Protein AF-A0A8S9YWF5-F1 (afdb_monomer_lite)

Structure (mmCIF, N/CA/C/O backbone):
data_AF-A0A8S9YWF5-F1
#
_entry.id   AF-A0A8S9YWF5-F1
#
loop_
_atom_site.group_PDB
_atom_site.id
_atom_site.type_symbol
_atom_site.label_atom_id
_atom_site.label_alt_id
_atom_site.label_comp_id
_atom_site.label_asym_id
_atom_site.label_entity_id
_atom_site.label_seq_id
_atom_site.pdbx_PDB_ins_code
_atom_site.Cartn_x
_atom_site.Cartn_y
_atom_site.Cartn_z
_atom_site.occupancy
_atom_site.B_iso_or_equiv
_atom_site.auth_seq_id
_atom_site.auth_comp_id
_atom_site.auth_asym_id
_atom_site.auth_atom_id
_atom_site.pdbx_PDB_model_num
ATOM 1 N N . MET A 1 1 ? -39.096 4.937 -9.355 1.00 30.91 1 MET A N 1
ATOM 2 C CA . MET A 1 1 ? -39.481 6.105 -8.533 1.00 30.91 1 MET A CA 1
ATOM 3 C C . MET A 1 1 ? -38.213 6.727 -7.975 1.00 30.91 1 MET A C 1
ATOM 5 O O . MET A 1 1 ? -37.670 6.252 -6.991 1.00 30.91 1 MET A O 1
ATOM 9 N N . SER A 1 2 ? -37.679 7.717 -8.682 1.00 36.94 2 SER A N 1
ATOM 10 C CA . SER A 1 2 ? -36.397 8.363 -8.396 1.00 36.94 2 SER A CA 1
ATOM 11 C C . SER A 1 2 ? -36.567 9.864 -8.590 1.00 36.94 2 SER A C 1
ATOM 13 O O . SER A 1 2 ? -36.922 10.274 -9.696 1.00 36.94 2 SER A O 1
ATOM 15 N N . LYS A 1 3 ? -36.333 10.632 -7.520 1.00 33.28 3 LYS A N 1
ATOM 16 C CA . LYS A 1 3 ? -35.984 12.069 -7.433 1.00 33.28 3 LYS A CA 1
ATOM 17 C C . LYS A 1 3 ? -36.526 12.586 -6.096 1.00 33.28 3 LYS A C 1
ATOM 19 O O . LYS A 1 3 ? -37.720 12.824 -5.981 1.00 33.28 3 LYS A O 1
ATOM 24 N N . GLY A 1 4 ? -35.669 12.735 -5.080 1.00 28.97 4 GLY A N 1
ATOM 25 C CA . GLY A 1 4 ? -36.139 13.308 -3.811 1.00 28.97 4 GLY A CA 1
ATOM 26 C C . GLY A 1 4 ? -35.171 13.474 -2.637 1.00 28.97 4 GLY A C 1
ATOM 27 O O . GLY A 1 4 ? -35.611 14.001 -1.625 1.00 28.97 4 GLY A O 1
ATOM 28 N N . LEU A 1 5 ? -33.892 13.073 -2.702 1.00 33.31 5 LEU A N 1
ATOM 29 C CA . LEU A 1 5 ? -33.058 13.030 -1.479 1.00 33.31 5 LEU A CA 1
ATOM 30 C C . LEU A 1 5 ? -31.766 13.863 -1.476 1.00 33.31 5 LEU A C 1
ATOM 32 O O . LEU A 1 5 ? -31.089 13.915 -0.454 1.00 33.31 5 LEU A O 1
ATOM 36 N N . THR A 1 6 ? -31.436 14.600 -2.538 1.00 36.69 6 THR A N 1
ATOM 37 C CA . THR A 1 6 ? -30.186 15.388 -2.571 1.00 36.69 6 THR A CA 1
ATOM 38 C C . THR A 1 6 ? -30.326 16.827 -2.055 1.00 36.69 6 THR A C 1
ATOM 40 O O . THR A 1 6 ? -29.340 17.409 -1.610 1.00 36.69 6 THR A O 1
ATOM 43 N N . PHE A 1 7 ? -31.536 17.402 -2.013 1.00 32.56 7 PHE A N 1
ATOM 44 C CA . PHE A 1 7 ? -31.734 18.797 -1.573 1.00 32.56 7 PHE A CA 1
ATOM 45 C C . PHE A 1 7 ? -31.911 18.953 -0.045 1.00 32.56 7 PHE A C 1
ATOM 47 O O . PHE A 1 7 ? -31.599 20.000 0.518 1.00 32.56 7 PHE A O 1
ATOM 54 N N . SER A 1 8 ? -32.341 17.895 0.655 1.00 38.94 8 SER A N 1
ATOM 55 C CA . SER A 1 8 ? -32.606 17.910 2.107 1.00 38.94 8 SER A CA 1
ATOM 56 C C . SER A 1 8 ? -31.327 18.009 2.965 1.00 38.94 8 SER A C 1
ATOM 58 O O . SER A 1 8 ? -31.323 18.701 3.984 1.00 38.94 8 SER A O 1
ATOM 60 N N . ARG A 1 9 ? -30.202 17.422 2.525 1.00 39.25 9 ARG A N 1
ATOM 61 C CA . ARG A 1 9 ? -28.934 17.420 3.288 1.00 39.25 9 ARG A CA 1
ATOM 62 C C . ARG A 1 9 ? -28.191 18.765 3.293 1.00 39.25 9 ARG A C 1
ATOM 64 O O . ARG A 1 9 ? -27.505 19.063 4.265 1.00 39.25 9 ARG A O 1
ATOM 71 N N . ARG A 1 10 ? -28.344 19.610 2.261 1.00 41.56 10 ARG A N 1
ATOM 72 C CA . ARG A 1 10 ? -27.710 20.950 2.222 1.00 41.56 10 ARG A CA 1
ATOM 73 C C . ARG A 1 10 ? -28.415 21.973 3.114 1.00 41.56 10 ARG A C 1
ATOM 75 O O . ARG A 1 10 ? -27.740 22.823 3.687 1.00 41.56 10 ARG A O 1
ATOM 82 N N . LYS A 1 11 ? -29.740 21.868 3.268 1.00 35.22 11 LYS A N 1
ATOM 83 C CA . LYS A 1 11 ? -30.524 22.768 4.128 1.00 35.22 11 LYS A CA 1
ATOM 84 C C . LYS A 1 11 ? -30.192 22.552 5.614 1.00 35.22 11 LYS A C 1
ATOM 86 O O . LYS A 1 11 ? -29.888 23.506 6.311 1.00 35.22 11 LYS A O 1
ATOM 91 N N . SER A 1 12 ? -30.055 21.290 6.035 1.00 46.41 12 SER A N 1
ATOM 92 C CA . SER A 1 12 ? -29.670 20.910 7.406 1.00 46.41 12 SER A CA 1
ATOM 93 C C . SER A 1 12 ? -28.300 21.448 7.853 1.00 46.41 12 SER A C 1
ATOM 95 O O . SER A 1 12 ? -28.148 21.826 9.013 1.00 46.41 12 SER A O 1
ATOM 97 N N . LEU A 1 13 ? -27.306 21.514 6.958 1.00 37.94 13 LEU A N 1
ATOM 98 C CA . LEU A 1 13 ? -25.965 21.986 7.317 1.00 37.94 13 LEU A CA 1
ATOM 99 C C . LEU A 1 13 ? -25.892 23.520 7.406 1.00 37.94 13 LEU A C 1
ATOM 101 O O . LEU A 1 13 ? -25.211 24.050 8.280 1.00 37.94 13 LEU A O 1
ATOM 105 N N . LEU A 1 14 ? -26.599 24.233 6.520 1.00 39.59 14 LEU A N 1
ATOM 106 C CA . LEU A 1 14 ? -26.671 25.697 6.560 1.00 39.59 14 LEU A CA 1
ATOM 107 C C . LEU A 1 14 ? -27.502 26.182 7.753 1.00 39.59 14 LEU A C 1
ATOM 109 O O . LEU A 1 14 ? -27.103 27.141 8.407 1.00 39.59 14 LEU A O 1
ATOM 113 N N . ASP A 1 15 ? -28.598 25.487 8.070 1.00 40.38 15 ASP A N 1
ATOM 114 C CA . ASP A 1 15 ? -29.420 25.766 9.250 1.00 40.38 15 ASP A CA 1
ATOM 115 C C . ASP A 1 15 ? -28.605 25.544 10.534 1.00 40.38 15 ASP A C 1
ATOM 117 O O . ASP A 1 15 ? -28.582 26.420 11.392 1.00 40.38 15 ASP A O 1
ATOM 121 N N . TYR A 1 16 ? -27.803 24.473 10.611 1.00 40.12 16 TYR A N 1
ATOM 122 C CA . TYR A 1 16 ? -26.879 24.228 11.729 1.00 40.12 16 TYR A CA 1
ATOM 123 C C . TYR A 1 16 ? -25.770 25.293 11.850 1.00 40.12 16 TYR A C 1
ATOM 125 O O . TYR A 1 16 ? -25.410 25.705 12.952 1.00 40.12 16 TYR A O 1
ATOM 133 N N . ILE A 1 17 ? -25.223 25.778 10.729 1.00 47.28 17 ILE A N 1
ATOM 134 C CA . ILE A 1 17 ? -24.195 26.837 10.721 1.00 47.28 17 ILE A CA 1
ATOM 135 C C . ILE A 1 17 ? -24.794 28.198 11.116 1.00 47.28 17 ILE A C 1
ATOM 137 O O . ILE A 1 17 ? -24.154 28.959 11.846 1.00 47.28 17 ILE A O 1
ATOM 141 N N . ASN A 1 18 ? -26.018 28.498 10.679 1.00 41.34 18 ASN A N 1
ATOM 142 C CA . ASN A 1 18 ? -26.730 29.728 11.026 1.00 41.34 18 ASN A CA 1
ATOM 143 C C . ASN A 1 18 ? -27.198 29.719 12.489 1.00 41.34 18 ASN A C 1
ATOM 145 O O . ASN A 1 18 ? -27.054 30.725 13.181 1.00 41.34 18 ASN A O 1
ATOM 149 N N . GLU A 1 19 ? -27.656 28.572 12.991 1.00 40.94 19 GLU A N 1
ATOM 150 C CA . GLU A 1 19 ? -28.009 28.366 14.397 1.00 40.94 19 GLU A CA 1
ATOM 151 C C . GLU A 1 19 ? -26.775 28.478 15.308 1.00 40.94 19 GLU A C 1
ATOM 153 O O . GLU A 1 19 ? -26.836 29.075 16.383 1.00 40.94 19 GLU A O 1
ATOM 158 N N . LYS A 1 20 ? -25.612 27.996 14.848 1.00 44.91 20 LYS A N 1
ATOM 159 C CA . LYS A 1 20 ? -24.331 28.160 15.547 1.00 44.91 20 LYS A CA 1
ATOM 160 C C . LYS A 1 20 ? -23.848 29.618 15.559 1.00 44.91 20 LYS A C 1
ATOM 162 O O . LYS A 1 20 ? -23.424 30.093 16.608 1.00 44.91 20 LYS A O 1
ATOM 167 N N . ARG A 1 21 ? -23.985 30.358 14.448 1.00 42.31 21 ARG A N 1
ATOM 168 C CA . ARG A 1 21 ? -23.680 31.806 14.396 1.00 42.31 21 ARG A CA 1
ATOM 169 C C . ARG A 1 21 ? -24.604 32.640 15.284 1.00 42.31 21 ARG A C 1
ATOM 171 O O . ARG A 1 21 ? -24.141 33.602 15.888 1.00 42.31 21 ARG A O 1
ATOM 178 N N . ALA A 1 22 ? -25.878 32.264 15.403 1.00 41.91 22 ALA A N 1
ATOM 179 C CA . ALA A 1 22 ? -26.830 32.937 16.287 1.00 41.91 22 ALA A CA 1
ATOM 180 C C . ALA A 1 22 ? -26.485 32.750 17.779 1.00 41.91 22 ALA A C 1
ATOM 182 O O . ALA A 1 22 ? -26.665 33.675 18.566 1.00 41.91 22 ALA A O 1
ATOM 183 N N . ARG A 1 23 ? -25.924 31.592 18.165 1.00 49.81 23 ARG A N 1
ATOM 184 C CA . ARG A 1 23 ? -25.454 31.318 19.540 1.00 49.81 23 ARG A CA 1
ATOM 185 C C . ARG A 1 23 ? -24.125 32.001 19.884 1.00 49.81 23 ARG A C 1
ATOM 187 O O . ARG A 1 23 ? -23.843 32.218 21.057 1.00 49.81 23 ARG A O 1
ATOM 194 N N . GLU A 1 24 ? -23.308 32.343 18.888 1.00 46.12 24 GLU A N 1
ATOM 195 C CA . GLU A 1 24 ? -21.994 32.977 19.085 1.00 46.12 24 GLU A CA 1
ATOM 196 C C . GLU A 1 24 ? -22.066 34.513 19.232 1.00 46.12 24 GLU A C 1
ATOM 198 O O . GLU A 1 24 ? -21.100 35.122 19.691 1.00 46.12 24 GLU A O 1
ATOM 203 N N . LEU A 1 25 ? -23.205 35.142 18.908 1.00 40.41 25 LEU A N 1
ATOM 204 C CA . LEU A 1 25 ? -23.384 36.605 18.911 1.00 40.41 25 LEU A CA 1
ATOM 205 C C . LEU A 1 25 ? -24.148 37.177 20.123 1.00 40.41 25 LEU A C 1
ATOM 207 O O . LEU A 1 25 ? -24.414 38.377 20.156 1.00 40.41 25 LEU A O 1
ATOM 211 N N . GLY A 1 26 ? -24.465 36.375 21.144 1.00 41.03 26 GLY A N 1
ATOM 212 C CA . GLY A 1 26 ? -25.221 36.837 22.313 1.00 41.03 26 GLY A CA 1
ATOM 213 C C . GLY A 1 26 ? -24.674 36.343 23.652 1.00 41.03 26 GLY A C 1
ATOM 214 O O . GLY A 1 26 ? -24.718 35.153 23.932 1.00 41.03 26 GLY A O 1
ATOM 215 N N . ALA A 1 27 ? -24.279 37.307 24.491 1.00 37.09 27 ALA A N 1
ATOM 216 C CA . ALA A 1 27 ? -24.043 37.248 25.941 1.00 37.09 27 ALA A CA 1
ATOM 217 C C . ALA A 1 27 ? -22.633 36.844 26.457 1.00 37.09 27 ALA A C 1
ATOM 219 O O . ALA A 1 27 ? -22.189 35.702 26.300 1.00 37.09 27 ALA A O 1
ATOM 220 N N . PRO A 1 28 ? -21.937 37.757 27.170 1.00 44.28 28 PRO A N 1
ATOM 221 C CA . PRO A 1 28 ? -20.871 37.402 28.100 1.00 44.28 28 PRO A CA 1
ATOM 222 C C . PRO A 1 28 ? -21.456 36.884 29.438 1.00 44.28 28 PRO A C 1
ATOM 224 O O . PRO A 1 28 ? -22.612 37.136 29.754 1.00 44.28 28 PRO A O 1
ATOM 227 N N . ASP A 1 29 ? -20.641 36.135 30.194 1.00 39.88 29 ASP A N 1
ATOM 228 C CA . ASP A 1 29 ? -20.883 35.536 31.532 1.00 39.88 29 ASP A CA 1
ATOM 229 C C . ASP A 1 29 ? -21.620 34.182 31.698 1.00 39.88 29 ASP A C 1
ATOM 231 O O . ASP A 1 29 ? -21.804 33.718 32.820 1.00 39.88 29 ASP A O 1
ATOM 235 N N . LEU A 1 30 ? -21.873 33.417 30.627 1.00 39.47 30 LEU A N 1
ATOM 236 C CA . LEU A 1 30 ? -22.414 32.033 30.713 1.00 39.47 30 LEU A CA 1
ATOM 237 C C . LEU A 1 30 ? -21.370 30.895 30.634 1.00 39.47 30 LEU A C 1
ATOM 239 O O . LEU A 1 30 ? -21.696 29.720 30.808 1.00 39.47 30 LEU A O 1
ATOM 243 N N . ARG A 1 31 ? -20.091 31.213 30.394 1.00 40.66 31 ARG A N 1
ATOM 244 C CA . ARG A 1 31 ? -19.051 30.206 30.082 1.00 40.66 31 ARG A CA 1
ATOM 245 C C . ARG A 1 31 ? -18.622 29.334 31.267 1.00 40.66 31 ARG A C 1
ATOM 247 O O . ARG A 1 31 ? -18.137 28.230 31.044 1.00 40.66 31 ARG A O 1
ATOM 254 N N . ARG A 1 32 ? -18.758 29.809 32.513 1.00 39.84 32 ARG A N 1
ATOM 255 C CA . ARG A 1 32 ? -18.437 29.006 33.712 1.00 39.84 32 ARG A CA 1
ATOM 256 C C . ARG A 1 32 ? -19.559 28.026 34.047 1.00 39.84 32 ARG A C 1
ATOM 258 O O . ARG A 1 32 ? -19.274 26.864 34.297 1.00 39.84 32 ARG A O 1
ATOM 265 N N . THR A 1 33 ? -20.812 28.460 33.966 1.00 38.19 33 THR A N 1
ATOM 266 C CA . THR A 1 33 ? -21.987 27.626 34.255 1.00 38.19 33 THR A CA 1
ATOM 267 C C . THR A 1 33 ? -22.175 26.533 33.201 1.00 38.19 33 THR A C 1
ATOM 269 O O . THR A 1 33 ? -22.406 25.383 33.554 1.00 38.19 33 THR A O 1
ATOM 272 N N . GLN A 1 34 ? -21.959 26.847 31.916 1.00 46.72 34 GLN A N 1
ATOM 273 C CA . GLN A 1 34 ? -21.964 25.844 30.842 1.00 46.72 34 GLN A CA 1
ATOM 274 C C . GLN A 1 34 ? -20.846 24.801 31.004 1.00 46.72 34 GLN A C 1
ATOM 276 O O . GLN A 1 34 ? -21.075 23.626 30.746 1.00 46.72 34 GLN A O 1
ATOM 281 N N . ALA A 1 35 ? -19.655 25.190 31.474 1.00 47.84 35 ALA A N 1
ATOM 282 C CA . ALA A 1 35 ? -18.562 24.244 31.708 1.00 47.84 35 ALA A CA 1
ATOM 283 C C . ALA A 1 35 ? -18.845 23.280 32.877 1.00 47.84 35 ALA A C 1
ATOM 285 O O . ALA A 1 35 ? -18.493 22.108 32.780 1.00 47.84 35 ALA A O 1
ATOM 286 N N . VAL A 1 36 ? -19.497 23.754 33.947 1.00 52.62 36 VAL A N 1
ATOM 287 C CA . VAL A 1 36 ? -19.905 22.915 35.091 1.00 52.62 36 VAL A CA 1
ATOM 288 C C . VAL A 1 36 ? -21.024 21.951 34.685 1.00 52.62 36 VAL A C 1
ATOM 290 O O . VAL A 1 36 ? -20.870 20.750 34.876 1.00 52.62 36 VAL A O 1
ATOM 293 N N . MET A 1 37 ? -22.073 22.429 34.000 1.00 54.53 37 MET A N 1
ATOM 294 C CA . MET A 1 37 ? -23.159 21.557 33.518 1.00 54.53 37 MET A CA 1
ATOM 295 C C . MET A 1 37 ? -22.676 20.490 32.518 1.00 54.53 37 MET A C 1
ATOM 297 O O . MET A 1 37 ? -23.179 19.369 32.518 1.00 54.53 37 MET A O 1
ATOM 301 N N . LEU A 1 38 ? -21.667 20.795 31.690 1.00 60.44 38 LEU A N 1
ATOM 302 C CA . LEU A 1 38 ? -21.035 19.793 30.823 1.00 60.44 38 LEU A CA 1
ATOM 303 C C . LEU A 1 38 ? -20.121 18.817 31.585 1.00 60.44 38 LEU A C 1
ATOM 305 O O . LEU A 1 38 ? -20.022 17.663 31.178 1.00 60.44 38 LEU A O 1
ATOM 309 N N . GLN A 1 39 ? -19.459 19.228 32.672 1.00 64.06 39 GLN A N 1
ATOM 310 C CA . GLN A 1 39 ? -18.691 18.305 33.521 1.00 64.06 39 GLN A CA 1
ATOM 311 C C . GLN A 1 39 ? -19.594 17.327 34.278 1.00 64.06 39 GLN A C 1
ATOM 313 O O . GLN A 1 39 ? -19.255 16.144 34.370 1.00 64.06 39 GLN A O 1
ATOM 318 N N . ASP A 1 40 ? -20.743 17.798 34.760 1.00 68.62 40 ASP A N 1
ATOM 319 C CA . ASP A 1 40 ? -21.752 16.948 35.391 1.00 68.62 40 ASP A CA 1
ATOM 320 C C . ASP A 1 40 ? -22.321 15.947 34.376 1.00 68.62 40 ASP A C 1
ATOM 322 O O . ASP A 1 40 ? -22.314 14.746 34.638 1.00 68.62 40 ASP A O 1
ATOM 326 N N . SER A 1 41 ? -22.629 16.395 33.152 1.00 77.88 41 SER A N 1
ATOM 327 C CA . SER A 1 41 ? -23.054 15.519 32.046 1.00 77.88 41 SER A CA 1
ATOM 328 C C . SER A 1 41 ? -22.019 14.438 31.682 1.00 77.88 41 SER A C 1
ATOM 330 O O . SER A 1 41 ? -22.380 13.292 31.401 1.00 77.88 41 SER A O 1
ATOM 332 N N . ILE A 1 42 ? -20.717 14.752 31.720 1.00 80.75 42 ILE A N 1
ATOM 333 C CA . ILE A 1 42 ? -19.643 13.766 31.501 1.00 80.75 42 ILE A CA 1
ATOM 334 C C . ILE A 1 42 ? -19.608 12.737 32.635 1.00 80.75 42 ILE A C 1
ATOM 336 O O . ILE A 1 42 ? -19.493 11.538 32.376 1.00 80.75 42 ILE A O 1
ATOM 340 N N . ARG A 1 43 ? -19.698 13.187 33.893 1.00 83.56 43 ARG A N 1
ATOM 341 C CA . ARG A 1 43 ? -19.693 12.293 35.058 1.00 83.56 43 ARG A CA 1
ATOM 342 C C . ARG A 1 43 ? -20.911 11.370 35.043 1.00 83.56 43 ARG A C 1
ATOM 344 O O . ARG A 1 43 ? -20.753 10.172 35.264 1.00 83.56 43 ARG A O 1
ATOM 351 N N . GLU A 1 44 ? -22.086 11.908 34.735 1.00 85.56 44 GLU A N 1
ATOM 352 C CA . GLU A 1 44 ? -23.323 11.145 34.559 1.00 85.56 44 GLU A CA 1
ATOM 353 C C . GLU A 1 44 ? -23.199 10.130 33.421 1.00 85.56 44 GLU A C 1
ATOM 355 O O . GLU A 1 44 ? -23.559 8.970 33.603 1.00 85.56 44 GLU A O 1
ATOM 360 N N . SER A 1 45 ? -22.606 10.519 32.286 1.00 88.62 45 SER A N 1
ATOM 361 C CA . SER A 1 45 ? -22.360 9.614 31.155 1.00 88.62 45 SER A CA 1
ATOM 362 C C . SER A 1 45 ? -21.431 8.454 31.536 1.00 88.62 45 SER A C 1
ATOM 364 O O . SER A 1 45 ? -21.717 7.304 31.207 1.00 88.62 45 SER A O 1
ATOM 366 N N . ILE A 1 46 ? -20.335 8.730 32.256 1.00 88.38 46 ILE A N 1
ATOM 367 C CA . ILE A 1 46 ? -19.412 7.699 32.763 1.00 88.38 46 ILE A CA 1
ATOM 368 C C . ILE A 1 46 ? -20.151 6.746 33.704 1.00 88.38 46 ILE A C 1
ATOM 370 O O . ILE A 1 46 ? -20.042 5.530 33.555 1.00 88.38 46 ILE A O 1
ATOM 374 N N . GLU A 1 47 ? -20.920 7.281 34.650 1.00 89.88 47 GLU A N 1
ATOM 375 C CA . GLU A 1 47 ? -21.641 6.477 35.635 1.00 89.88 47 GLU A CA 1
ATOM 376 C C . GLU A 1 47 ? -22.733 5.615 34.989 1.00 89.88 47 GLU A C 1
ATOM 378 O O . GLU A 1 47 ? -22.898 4.446 35.337 1.00 89.88 47 GLU A O 1
ATOM 383 N N . LEU A 1 48 ? -23.435 6.152 33.989 1.00 87.88 48 LEU A N 1
ATOM 384 C CA . LEU A 1 48 ? -24.430 5.412 33.221 1.00 87.88 48 LEU A CA 1
ATOM 385 C C . LEU A 1 48 ? -23.805 4.218 32.489 1.00 87.88 48 LEU A C 1
ATOM 387 O O . LEU A 1 48 ? -24.326 3.102 32.544 1.00 87.88 48 LEU A O 1
ATOM 391 N N . ILE A 1 49 ? -22.649 4.432 31.855 1.00 89.62 49 ILE A N 1
ATOM 392 C CA . ILE A 1 49 ? -21.908 3.368 31.173 1.00 89.62 49 ILE A CA 1
ATOM 393 C C . ILE A 1 49 ? -21.372 2.349 32.190 1.00 89.62 49 ILE A C 1
ATOM 395 O O . ILE A 1 49 ? -21.489 1.151 31.952 1.00 89.62 49 ILE A O 1
ATOM 399 N N . ARG A 1 50 ? -20.851 2.774 33.351 1.00 91.75 50 ARG A N 1
ATOM 400 C CA . ARG A 1 50 ? -20.401 1.852 34.414 1.00 91.75 50 ARG A CA 1
ATOM 401 C C . ARG A 1 50 ? -21.508 0.917 34.873 1.00 91.75 50 ARG A C 1
ATOM 403 O O . ARG A 1 50 ? -21.265 -0.281 35.008 1.00 91.75 50 ARG A O 1
ATOM 410 N N . LYS A 1 51 ? -22.726 1.428 35.079 1.00 89.88 51 LYS A N 1
ATOM 411 C CA . LYS A 1 51 ? -23.869 0.602 35.499 1.00 89.88 51 LYS A CA 1
ATOM 412 C C . LYS A 1 51 ? -24.207 -0.493 34.482 1.00 89.88 51 LYS A C 1
ATOM 414 O O . LYS A 1 51 ? -24.690 -1.548 34.884 1.00 89.88 51 LYS A O 1
ATOM 419 N N . CYS A 1 52 ? -23.849 -0.308 33.205 1.00 86.69 52 CYS A N 1
ATOM 420 C CA . CYS A 1 52 ? -23.992 -1.345 32.180 1.00 86.69 52 CYS A CA 1
ATOM 421 C C . CYS A 1 52 ? -23.182 -2.615 32.483 1.00 86.69 52 CYS A C 1
ATOM 423 O O . CYS A 1 52 ? -23.536 -3.689 32.001 1.00 86.69 52 CYS A O 1
ATOM 425 N N . SER A 1 53 ? -22.115 -2.527 33.288 1.00 84.94 53 SER A N 1
ATOM 426 C CA . SER A 1 53 ? -21.318 -3.698 33.687 1.00 84.94 53 SER A CA 1
ATOM 427 C C . SER A 1 53 ? -22.119 -4.723 34.504 1.00 84.94 53 SER A C 1
ATOM 429 O O . SER A 1 53 ? -21.817 -5.913 34.435 1.00 84.94 53 SER A O 1
ATOM 431 N N . ALA A 1 54 ? -23.162 -4.284 35.219 1.00 83.31 54 ALA A N 1
ATOM 432 C CA . ALA A 1 54 ? -24.012 -5.131 36.058 1.00 83.31 54 ALA A CA 1
ATOM 433 C C . ALA A 1 54 ? -25.352 -5.528 35.397 1.00 83.31 54 ALA A C 1
ATOM 435 O O . ALA A 1 54 ? -26.034 -6.421 35.893 1.00 83.31 54 ALA A O 1
ATOM 436 N N . GLY A 1 55 ? -25.745 -4.895 34.286 1.00 79.00 55 GLY A N 1
ATOM 437 C CA . GLY A 1 55 ? -27.035 -5.113 33.613 1.00 79.00 55 GLY A CA 1
ATOM 438 C C . GLY A 1 55 ? -27.474 -3.894 32.796 1.00 79.00 55 GLY A C 1
ATOM 439 O O . GLY A 1 55 ? -26.746 -2.914 32.748 1.00 79.00 55 GLY A O 1
ATOM 440 N N . CYS A 1 56 ? -28.644 -3.924 32.145 1.00 75.38 56 CYS A N 1
ATOM 441 C CA . CYS A 1 56 ? -29.179 -2.729 31.475 1.00 75.38 56 CYS A CA 1
ATOM 442 C C . CYS A 1 56 ? -29.679 -1.735 32.538 1.00 75.38 56 CYS A C 1
ATOM 444 O O . CYS A 1 56 ? -30.595 -2.087 33.280 1.00 75.38 56 CYS A O 1
ATOM 446 N N . PRO A 1 57 ? -29.090 -0.532 32.659 1.00 74.81 57 PRO A N 1
ATOM 447 C CA . PRO A 1 57 ? -29.374 0.352 33.785 1.00 74.81 57 PRO A CA 1
ATOM 448 C C . PRO A 1 57 ? -30.528 1.327 33.531 1.00 74.81 57 PRO A C 1
ATOM 450 O O . PRO A 1 57 ? -30.864 2.098 34.428 1.00 74.81 57 PRO A O 1
ATOM 453 N N . THR A 1 58 ? -31.091 1.337 32.319 1.00 70.88 58 THR A N 1
ATOM 454 C CA . THR A 1 58 ? -32.162 2.249 31.907 1.00 70.88 58 THR A CA 1
ATOM 455 C C . THR A 1 58 ? -33.256 1.512 31.146 1.00 70.88 58 THR A C 1
ATOM 457 O O . THR A 1 58 ? -32.975 0.578 30.393 1.00 70.88 58 THR A O 1
ATOM 460 N N . ASP A 1 59 ? -34.490 1.993 31.303 1.00 68.38 59 ASP A N 1
ATOM 461 C CA . ASP A 1 59 ? -35.634 1.592 30.473 1.00 68.38 59 ASP A CA 1
ATOM 462 C C . ASP A 1 59 ? -35.655 2.329 29.121 1.00 68.38 59 ASP A C 1
ATOM 464 O O . ASP A 1 59 ? -36.361 1.916 28.204 1.00 68.38 59 ASP A O 1
ATOM 468 N N . ASP A 1 60 ? -34.861 3.401 28.984 1.00 77.06 60 ASP A N 1
ATOM 469 C CA . ASP A 1 60 ? -34.618 4.111 27.726 1.00 77.06 60 ASP A CA 1
ATOM 470 C C . ASP A 1 60 ? -33.179 3.863 27.223 1.00 77.06 60 ASP A C 1
ATOM 472 O O . ASP A 1 60 ? -32.222 4.483 27.709 1.00 77.06 60 ASP A O 1
ATOM 476 N N . PRO A 1 61 ? -32.996 2.960 26.244 1.00 75.19 61 PRO A N 1
ATOM 477 C CA . PRO A 1 61 ? -31.700 2.659 25.647 1.00 75.19 61 PRO A CA 1
ATOM 478 C C . PRO A 1 61 ? -31.084 3.807 24.828 1.00 75.19 61 PRO A C 1
ATOM 480 O O . PRO A 1 61 ? -29.904 3.732 24.479 1.00 75.19 61 PRO A O 1
ATOM 483 N N . LEU A 1 62 ? -31.837 4.862 24.484 1.00 78.81 62 LEU A N 1
ATOM 484 C CA . LEU A 1 62 ? -31.306 6.014 23.738 1.00 78.81 62 LEU A CA 1
ATOM 485 C C . LEU A 1 62 ? -30.377 6.876 24.600 1.00 78.81 62 LEU A C 1
ATOM 487 O O . LEU A 1 62 ? -29.411 7.436 24.081 1.00 78.81 62 LEU A O 1
ATOM 491 N N . LEU A 1 63 ? -30.591 6.902 25.918 1.00 83.94 63 LEU A N 1
ATOM 492 C CA . LEU A 1 63 ? -29.703 7.584 26.867 1.00 83.94 63 LEU A CA 1
ATOM 493 C C . LEU A 1 63 ? -28.281 7.003 26.845 1.00 83.94 63 LEU A C 1
ATOM 495 O O . LEU A 1 63 ? -27.304 7.720 27.061 1.00 83.94 63 LEU A O 1
ATOM 499 N N . LEU A 1 64 ? -28.146 5.710 26.532 1.00 84.75 64 LEU A N 1
ATOM 500 C CA . LEU A 1 64 ? -26.849 5.042 26.401 1.00 84.75 64 LEU A CA 1
ATOM 501 C C . LEU A 1 64 ? -26.101 5.493 25.138 1.00 84.75 64 LEU A C 1
ATOM 503 O O . LEU A 1 64 ? -24.879 5.658 25.172 1.00 84.75 64 LEU A O 1
ATOM 507 N N . ASP A 1 65 ? -26.827 5.735 24.043 1.00 84.44 65 ASP A N 1
ATOM 508 C CA . ASP A 1 65 ? -26.264 6.300 22.812 1.00 84.44 65 ASP A CA 1
ATOM 509 C C . ASP A 1 65 ? -25.811 7.752 23.023 1.00 84.44 65 ASP A C 1
ATOM 511 O O . ASP A 1 65 ? -24.715 8.139 22.604 1.00 84.44 65 ASP A O 1
ATOM 515 N N . GLU A 1 66 ? -26.615 8.549 23.730 1.00 85.81 66 GLU A N 1
ATOM 516 C CA . GLU A 1 66 ? -26.271 9.931 24.063 1.00 85.81 66 GLU A CA 1
ATOM 517 C C . GLU A 1 66 ? -25.050 10.005 24.989 1.00 85.81 66 GLU A C 1
ATOM 519 O O . GLU A 1 66 ? -24.118 10.761 24.704 1.00 85.81 66 GLU A O 1
ATOM 524 N N . ALA A 1 67 ? -24.979 9.158 26.020 1.00 85.62 67 ALA A N 1
ATOM 525 C CA . ALA A 1 67 ? -23.816 9.062 26.902 1.00 85.62 67 ALA A CA 1
ATOM 526 C C . ALA A 1 67 ? -22.537 8.695 26.128 1.00 85.62 67 ALA A C 1
ATOM 528 O O . ALA A 1 67 ? -21.508 9.371 26.249 1.00 85.62 67 ALA A O 1
ATOM 529 N N . CYS A 1 68 ? -22.596 7.674 25.261 1.00 86.44 68 CYS A N 1
ATOM 530 C CA . CYS A 1 68 ? -21.463 7.295 24.412 1.00 86.44 68 CYS A CA 1
ATOM 531 C C . CYS A 1 68 ? -21.082 8.414 23.429 1.00 86.44 68 CYS A C 1
ATOM 533 O O . CYS A 1 68 ? -19.898 8.661 23.181 1.00 86.44 68 CYS A O 1
ATOM 535 N N . SER A 1 69 ? -22.065 9.122 22.872 1.00 85.69 69 SER A N 1
ATOM 536 C CA . SER A 1 69 ? -21.860 10.245 21.953 1.00 85.69 69 SER A CA 1
ATOM 537 C C . SER A 1 69 ? -21.207 11.448 22.634 1.00 85.69 69 SER A C 1
ATOM 539 O O . SER A 1 69 ? -20.284 12.044 22.071 1.00 85.69 69 SER A O 1
ATOM 541 N N . THR A 1 70 ? -21.630 11.782 23.852 1.00 85.50 70 THR A N 1
ATOM 542 C CA . THR A 1 70 ? -21.041 12.845 24.675 1.00 85.50 70 THR A CA 1
ATOM 543 C C . THR A 1 70 ? -19.580 12.535 24.975 1.00 85.50 70 THR A C 1
ATOM 545 O O . THR A 1 70 ? -18.702 13.335 24.644 1.00 85.50 70 THR A O 1
ATOM 548 N N . MET A 1 71 ? -19.288 11.322 25.449 1.00 85.75 71 MET A N 1
ATOM 549 C CA . MET A 1 71 ? -17.915 10.863 25.692 1.00 85.75 71 MET A CA 1
ATOM 550 C C . MET A 1 71 ? -17.050 10.903 24.428 1.00 85.75 71 MET A C 1
ATOM 552 O O . MET A 1 71 ? -15.911 11.382 24.446 1.00 85.75 71 MET A O 1
ATOM 556 N N . ASN A 1 72 ? -17.609 10.469 23.296 1.00 84.06 72 ASN A N 1
ATOM 557 C CA . ASN A 1 72 ? -16.953 10.558 21.999 1.00 84.06 72 ASN A CA 1
ATOM 558 C C . ASN A 1 72 ? -16.573 12.002 21.650 1.00 84.06 72 ASN A C 1
ATOM 560 O O . ASN A 1 72 ? -15.452 12.225 21.193 1.00 84.06 72 ASN A O 1
ATOM 564 N N . ARG A 1 73 ? -17.462 12.986 21.852 1.00 79.44 73 ARG A N 1
ATOM 565 C CA . ARG A 1 73 ? -17.175 14.410 21.584 1.00 79.44 73 ARG A CA 1
ATOM 566 C C . ARG A 1 73 ? -16.084 14.952 22.508 1.00 79.44 73 ARG A C 1
ATOM 568 O O . ARG A 1 73 ? -15.183 15.630 22.016 1.00 79.44 73 ARG A O 1
ATOM 575 N N . CYS A 1 74 ? -16.109 14.597 23.792 1.00 77.50 74 CYS A N 1
ATOM 576 C CA . CYS A 1 74 ? -15.121 15.045 24.780 1.00 77.50 74 CYS A CA 1
ATOM 577 C C . CYS A 1 74 ? -13.702 14.561 24.459 1.00 77.50 74 CYS A C 1
ATOM 579 O O . CYS A 1 74 ? -12.744 15.326 24.555 1.00 77.50 74 CYS A O 1
ATOM 581 N N . LEU A 1 75 ? -13.562 13.323 23.982 1.00 74.44 75 LEU A N 1
ATOM 582 C CA . LEU A 1 75 ? -12.284 12.793 23.499 1.00 74.44 75 LEU A CA 1
ATOM 583 C C . LEU A 1 75 ? -11.821 13.439 22.175 1.00 74.44 75 LEU A C 1
ATOM 585 O O . LEU A 1 75 ? -10.635 13.425 21.842 1.00 74.44 75 LEU A O 1
ATOM 589 N N . SER A 1 76 ? -12.738 14.037 21.409 1.00 64.88 76 SER A N 1
ATOM 590 C CA . SER A 1 76 ? -12.506 14.534 20.048 1.00 64.88 76 SER A CA 1
ATOM 591 C C . SER A 1 76 ? -12.034 15.996 19.982 1.00 64.88 76 SER A C 1
ATOM 593 O O . SER A 1 76 ? -12.557 16.720 19.159 1.00 64.88 76 SER A O 1
ATOM 595 N N . LYS A 1 77 ? -11.070 16.479 20.782 1.00 57.03 77 LYS A N 1
ATOM 596 C CA . LYS A 1 77 ? -10.397 17.814 20.662 1.00 57.03 77 LYS A CA 1
ATOM 597 C C . LYS A 1 77 ? -11.258 19.101 20.529 1.00 57.03 77 LYS A C 1
ATOM 599 O O . LYS A 1 77 ? -10.670 20.182 20.544 1.00 57.03 77 LYS A O 1
ATOM 604 N N . VAL A 1 78 ? -12.587 19.042 20.401 1.00 45.47 78 VAL A N 1
ATOM 605 C CA . VAL A 1 78 ? -13.446 20.197 20.076 1.00 45.47 78 VAL A CA 1
ATOM 606 C C . VAL A 1 78 ? -13.533 21.183 21.243 1.00 45.47 78 VAL A C 1
ATOM 608 O O . VAL A 1 78 ? -13.735 22.367 20.999 1.00 45.47 78 VAL A O 1
ATOM 611 N N . ASP A 1 79 ? -13.244 20.754 22.476 1.00 44.44 79 ASP A N 1
ATOM 612 C CA . ASP A 1 79 ? -13.197 21.650 23.631 1.00 44.44 79 ASP A CA 1
ATOM 613 C C . ASP A 1 79 ? -11.938 21.427 24.483 1.00 44.44 79 ASP A C 1
ATOM 615 O O . ASP A 1 79 ? -11.856 20.512 25.304 1.00 44.44 79 ASP A O 1
ATOM 619 N N . ARG A 1 80 ? -10.924 22.292 24.313 1.00 50.16 80 ARG A N 1
ATOM 620 C CA . ARG A 1 80 ? -9.638 22.228 25.050 1.00 50.16 80 ARG A CA 1
ATOM 621 C C . ARG A 1 80 ? -9.794 22.323 26.579 1.00 50.16 80 ARG A C 1
ATOM 623 O O . ARG A 1 80 ? -8.826 22.077 27.290 1.00 50.16 80 ARG A O 1
ATOM 630 N N . LYS A 1 81 ? -10.979 22.686 27.080 1.00 48.34 81 LYS A N 1
ATOM 631 C CA . LYS A 1 81 ? -11.289 22.855 28.509 1.00 48.34 81 LYS A CA 1
ATOM 632 C C . LYS A 1 81 ? -11.967 21.641 29.164 1.00 48.34 81 LYS A C 1
ATOM 634 O O . LYS A 1 81 ? -12.067 21.623 30.384 1.00 48.34 81 LYS A O 1
ATOM 639 N N . LEU A 1 82 ? -12.402 20.639 28.391 1.00 52.34 82 LEU A N 1
ATOM 640 C CA . LEU A 1 82 ? -13.188 19.485 28.872 1.00 52.34 82 LEU A CA 1
ATOM 641 C C . LEU A 1 82 ? -12.472 18.135 28.669 1.00 52.34 82 LEU A C 1
ATOM 643 O O . LEU A 1 82 ? -13.115 17.092 28.567 1.00 52.34 82 LEU A O 1
ATOM 647 N N . MET A 1 83 ? -11.139 18.134 28.571 1.00 61.66 83 MET A N 1
ATOM 648 C CA . MET A 1 83 ? -10.380 16.914 28.278 1.00 61.66 83 MET A CA 1
ATOM 649 C C . MET A 1 83 ? -10.399 15.938 29.461 1.00 61.66 83 MET A C 1
ATOM 651 O O . MET A 1 83 ? -9.625 16.082 30.405 1.00 61.66 83 MET A O 1
ATOM 655 N N . VAL A 1 84 ? -11.243 14.909 29.369 1.00 71.44 84 VAL A N 1
ATOM 656 C CA . VAL A 1 84 ? -11.069 13.674 30.143 1.00 71.44 84 VAL A CA 1
ATOM 657 C C . VAL A 1 84 ? -9.868 12.933 29.568 1.00 71.44 84 VAL A C 1
ATOM 659 O O . VAL A 1 84 ? -9.783 12.736 28.351 1.00 71.44 84 VAL A O 1
ATOM 662 N N . SER A 1 85 ? -8.916 12.542 30.414 1.00 79.75 85 SER A N 1
ATOM 663 C CA . SER A 1 85 ? -7.740 11.835 29.917 1.00 79.75 85 SER A CA 1
ATOM 664 C C . SER A 1 85 ? -8.087 10.386 29.569 1.00 79.75 85 SER A C 1
ATOM 666 O O . SER A 1 85 ? -8.832 9.711 30.280 1.00 79.75 85 SER A O 1
ATOM 668 N N . TRP A 1 86 ? -7.527 9.871 28.471 1.00 86.12 86 TRP A N 1
ATOM 669 C CA . TRP A 1 86 ? -7.779 8.485 28.057 1.00 86.12 86 TRP A CA 1
ATOM 670 C C . TRP A 1 86 ? -7.331 7.483 29.131 1.00 86.12 86 TRP A C 1
ATOM 672 O O . TRP A 1 86 ? -7.984 6.462 29.316 1.00 86.12 86 TRP A O 1
ATOM 682 N N . PHE A 1 87 ? -6.255 7.781 29.871 1.00 84.69 87 PHE A N 1
ATOM 683 C CA . PHE A 1 87 ? -5.747 6.895 30.917 1.00 84.69 87 PHE A CA 1
ATOM 684 C C . PHE A 1 87 ? -6.663 6.866 32.144 1.00 84.69 87 PHE A C 1
ATOM 686 O O . PHE A 1 87 ? -6.738 5.836 32.799 1.00 84.69 87 PHE A O 1
ATOM 693 N N . GLN A 1 88 ? -7.407 7.942 32.442 1.00 86.69 88 GLN A N 1
ATOM 694 C CA . GLN A 1 88 ? -8.450 7.909 33.476 1.00 86.69 88 GLN A CA 1
ATOM 695 C C . GLN A 1 88 ? -9.582 6.959 33.080 1.00 86.69 88 GLN A C 1
ATOM 697 O O . GLN A 1 88 ? -10.006 6.155 33.903 1.00 86.69 88 GLN A O 1
ATOM 702 N N . LEU A 1 89 ? -10.015 7.004 31.816 1.00 88.56 89 LEU A N 1
ATOM 703 C CA . LEU A 1 89 ? -11.035 6.091 31.292 1.00 88.56 89 LEU A CA 1
ATOM 704 C C . LEU A 1 89 ? -10.537 4.643 31.239 1.00 88.56 89 LEU A C 1
ATOM 706 O O . LEU A 1 89 ? -11.271 3.729 31.587 1.00 88.56 89 LEU A O 1
ATOM 710 N N . ALA A 1 90 ? -9.280 4.424 30.850 1.00 89.62 90 ALA A N 1
ATOM 711 C CA . ALA A 1 90 ? -8.687 3.090 30.799 1.00 89.62 90 ALA A CA 1
ATOM 712 C C . ALA A 1 90 ? -8.409 2.497 32.195 1.00 89.62 90 ALA A C 1
ATOM 714 O O . ALA A 1 90 ? -8.439 1.282 32.379 1.00 89.62 90 ALA A O 1
ATOM 715 N N . ASN A 1 91 ? -8.150 3.340 33.199 1.00 90.38 91 ASN A N 1
ATOM 716 C CA . ASN A 1 91 ? -7.990 2.909 34.591 1.00 90.38 91 ASN A CA 1
ATOM 717 C C . ASN A 1 91 ? -9.309 2.453 35.232 1.00 90.38 91 ASN A C 1
ATOM 719 O O . ASN A 1 91 ? -9.277 1.768 36.255 1.00 90.38 91 ASN A O 1
ATOM 723 N N . ASP A 1 92 ? -10.441 2.838 34.650 1.00 91.56 92 ASP A N 1
ATOM 724 C CA . ASP A 1 92 ? -11.777 2.517 35.124 1.00 91.56 92 ASP A CA 1
ATOM 725 C C . ASP A 1 92 ? -12.284 1.208 34.505 1.00 91.56 92 ASP A C 1
ATOM 727 O O . ASP A 1 92 ? -12.861 1.168 33.418 1.00 91.56 92 ASP A O 1
ATOM 731 N N . GLU A 1 93 ? -12.047 0.103 35.209 1.00 92.81 93 GLU A N 1
ATOM 732 C CA . GLU A 1 93 ? -12.416 -1.235 34.737 1.00 92.81 93 GLU A CA 1
ATOM 733 C C . GLU A 1 93 ? -13.932 -1.398 34.581 1.00 92.81 93 GLU A C 1
ATOM 735 O O . GLU A 1 93 ? -14.379 -2.033 33.628 1.00 92.81 93 GLU A O 1
ATOM 740 N N . LEU A 1 94 ? -14.735 -0.779 35.456 1.00 92.19 94 LEU A N 1
ATOM 741 C CA . LEU A 1 94 ? -16.199 -0.836 35.374 1.00 92.19 94 LEU A CA 1
ATOM 742 C C . LEU A 1 94 ? -16.713 -0.131 34.122 1.00 92.19 94 LEU A C 1
ATOM 744 O O . LEU A 1 94 ? -17.629 -0.632 33.470 1.00 92.19 94 LEU A O 1
ATOM 748 N N . LEU A 1 95 ? -16.103 0.999 33.757 1.00 93.31 95 LEU A N 1
ATOM 749 C CA . LEU A 1 95 ? -16.412 1.679 32.505 1.00 93.31 95 LEU A CA 1
ATOM 750 C C . LEU A 1 95 ? -16.084 0.784 31.304 1.00 93.31 95 LEU A C 1
ATOM 752 O O . LEU A 1 95 ? -16.928 0.613 30.426 1.00 93.31 95 LEU A O 1
ATOM 756 N N . LEU A 1 96 ? -14.885 0.190 31.263 1.00 93.12 96 LEU A N 1
ATOM 757 C CA . LEU A 1 96 ? -14.478 -0.689 30.161 1.00 93.12 96 LEU A CA 1
ATOM 758 C C . LEU A 1 96 ? -15.384 -1.923 30.051 1.00 93.12 96 LEU A C 1
ATOM 760 O O . LEU A 1 96 ? -15.831 -2.256 28.955 1.00 93.12 96 LEU A O 1
ATOM 764 N N . HIS A 1 97 ? -15.724 -2.564 31.171 1.00 92.50 97 HIS A N 1
ATOM 765 C CA . HIS A 1 97 ? -16.677 -3.674 31.197 1.00 92.50 97 HIS A CA 1
ATOM 766 C C . HIS A 1 97 ? -18.082 -3.251 30.758 1.00 92.50 97 HIS A C 1
ATOM 768 O O . HIS A 1 97 ? -18.731 -3.982 30.009 1.00 92.50 97 HIS A O 1
ATOM 774 N N . GLY A 1 98 ? -18.536 -2.063 31.160 1.00 91.25 98 GLY A N 1
ATOM 775 C CA . GLY A 1 98 ? -19.794 -1.483 30.699 1.00 91.25 98 GLY A CA 1
ATOM 776 C C . GLY A 1 98 ? -19.820 -1.278 29.185 1.00 91.25 98 GLY A C 1
ATOM 777 O O . GLY A 1 98 ? -20.759 -1.712 28.519 1.00 91.25 98 GLY A O 1
ATOM 778 N N . LEU A 1 99 ? -18.752 -0.712 28.616 1.00 91.88 99 LEU A N 1
ATOM 779 C CA . LEU A 1 99 ? -18.605 -0.545 27.167 1.00 91.88 99 LEU A CA 1
ATOM 780 C C . LEU A 1 99 ? -18.568 -1.887 26.425 1.00 91.88 99 LEU A C 1
ATOM 782 O O . LEU A 1 99 ? -19.218 -2.025 25.391 1.00 91.88 99 LEU A O 1
ATOM 786 N N . LEU A 1 100 ? -17.860 -2.890 26.953 1.00 90.25 100 LEU A N 1
ATOM 787 C CA . LEU A 1 100 ? -17.840 -4.241 26.382 1.00 90.25 100 LEU A CA 1
ATOM 788 C C . LEU A 1 100 ? -19.220 -4.912 26.440 1.00 90.25 100 LEU A C 1
ATOM 790 O O . LEU A 1 100 ? -19.613 -5.606 25.503 1.00 90.25 100 LEU A O 1
ATOM 794 N N . ARG A 1 101 ? -19.995 -4.683 27.505 1.00 88.19 101 ARG A N 1
ATOM 795 C CA . ARG A 1 101 ? -21.368 -5.190 27.610 1.00 88.19 101 ARG A CA 1
ATOM 796 C C . ARG A 1 101 ? -22.298 -4.513 26.606 1.00 88.19 101 ARG A C 1
ATOM 798 O O . ARG A 1 101 ? -23.092 -5.204 25.962 1.00 88.19 101 ARG A O 1
ATOM 805 N N . LEU A 1 102 ? -22.168 -3.197 26.434 1.00 87.31 102 LEU A N 1
ATOM 806 C CA . LEU A 1 102 ? -22.881 -2.437 25.405 1.00 87.31 102 LEU A CA 1
ATOM 807 C C . LEU A 1 102 ? -22.512 -2.920 24.003 1.00 87.31 102 LEU A C 1
ATOM 809 O O . LEU A 1 102 ? -23.388 -3.087 23.166 1.00 87.31 102 LEU A O 1
ATOM 813 N N . LEU A 1 103 ? -21.236 -3.204 23.756 1.00 85.62 103 LEU A N 1
ATOM 814 C CA . LEU A 1 103 ? -20.776 -3.775 22.495 1.00 85.62 103 LEU A CA 1
ATOM 815 C C . LEU A 1 103 ? -21.393 -5.159 22.230 1.00 85.62 103 LEU A C 1
ATOM 817 O O . LEU A 1 103 ? -21.751 -5.462 21.096 1.00 85.62 103 LEU A O 1
ATOM 821 N N . ALA A 1 104 ? -21.521 -6.001 23.257 1.00 81.38 104 ALA A N 1
ATOM 822 C CA . ALA A 1 104 ? -22.035 -7.361 23.109 1.00 81.38 104 ALA A CA 1
ATOM 823 C C . ALA A 1 104 ? -23.565 -7.427 22.973 1.00 81.38 104 ALA A C 1
ATOM 825 O O . ALA A 1 104 ? -24.083 -8.276 22.255 1.00 81.38 104 ALA A O 1
ATOM 826 N N . THR A 1 105 ? -24.294 -6.568 23.688 1.00 81.38 105 THR A N 1
ATOM 827 C CA . THR A 1 105 ? -25.759 -6.686 23.829 1.00 81.38 105 THR A CA 1
ATOM 828 C C . THR A 1 105 ? -26.533 -5.512 23.238 1.00 81.38 105 THR A C 1
ATOM 830 O O . THR A 1 105 ? -27.746 -5.611 23.053 1.00 81.38 105 THR A O 1
ATOM 833 N N . GLY A 1 106 ? -25.870 -4.373 23.012 1.00 74.62 106 GLY A N 1
ATOM 834 C CA . GLY A 1 106 ? -26.490 -3.092 22.663 1.00 74.62 106 GLY A CA 1
ATOM 835 C C . GLY A 1 106 ? -27.501 -2.575 23.687 1.00 74.62 106 GLY A C 1
ATOM 836 O O . GLY A 1 106 ? -28.078 -1.516 23.467 1.00 74.62 106 GLY A O 1
ATOM 837 N N . CYS A 1 107 ? -27.776 -3.329 24.760 1.00 78.56 107 CYS A N 1
ATOM 838 C CA . CYS A 1 107 ? -28.956 -3.166 25.605 1.00 78.56 107 CYS A CA 1
ATOM 839 C C . CYS A 1 107 ? -30.255 -2.967 24.788 1.00 78.56 107 CYS A C 1
ATOM 841 O O . CYS A 1 107 ? -31.101 -2.154 25.143 1.00 78.56 107 CYS A O 1
ATOM 843 N N . GLY A 1 108 ? -30.391 -3.662 23.649 1.00 74.06 108 GLY A N 1
ATOM 844 C CA . GLY A 1 108 ? -31.529 -3.499 22.731 1.00 74.06 108 GLY A CA 1
ATOM 845 C C . GLY A 1 108 ? -31.451 -2.286 21.787 1.00 74.06 108 GLY A C 1
ATOM 846 O O . GLY A 1 108 ? -32.367 -2.078 20.996 1.00 74.06 108 GLY A O 1
ATOM 847 N N . CYS A 1 109 ? -30.363 -1.507 21.815 1.00 78.88 109 CYS A N 1
ATOM 848 C CA . CYS A 1 109 ? -30.133 -0.342 20.960 1.00 78.88 109 CYS A CA 1
ATOM 849 C C . CYS A 1 109 ? -28.919 -0.533 20.030 1.00 78.88 109 CYS A C 1
ATOM 851 O O . CYS A 1 109 ? -27.769 -0.387 20.458 1.00 78.88 109 CYS A O 1
ATOM 853 N N . PRO A 1 110 ? -29.140 -0.768 18.721 1.00 80.81 110 PRO A N 1
ATOM 854 C CA . PRO A 1 110 ? -28.053 -0.897 17.747 1.00 80.81 110 PRO A CA 1
ATOM 855 C C . PRO A 1 110 ? -27.175 0.359 17.634 1.00 80.81 110 PRO A C 1
ATOM 857 O O . PRO A 1 110 ? -25.979 0.265 17.366 1.00 80.81 110 PRO A O 1
ATOM 860 N N . LYS A 1 111 ? -27.749 1.550 17.864 1.00 81.25 111 LYS A N 1
ATOM 861 C CA . LYS A 1 111 ? -26.988 2.810 17.855 1.00 81.25 111 LYS A CA 1
ATOM 862 C C . LYS A 1 111 ? -26.001 2.878 19.014 1.00 81.25 111 LYS A C 1
ATOM 864 O O . LYS A 1 111 ? -24.836 3.168 18.769 1.00 81.25 111 LYS A O 1
ATOM 869 N N . ALA A 1 112 ? -26.439 2.523 20.224 1.00 80.50 112 ALA A N 1
ATOM 870 C CA . ALA A 1 112 ? -25.580 2.474 21.406 1.00 80.50 112 ALA A CA 1
ATOM 871 C C . ALA A 1 112 ? -24.452 1.443 21.250 1.00 80.50 112 ALA A C 1
ATOM 873 O O . ALA A 1 112 ? -23.324 1.696 21.663 1.00 80.50 112 ALA A O 1
ATOM 874 N N . GLN A 1 113 ? -24.729 0.305 20.603 1.00 83.31 113 GLN A N 1
ATOM 875 C CA . GLN A 1 113 ? -23.711 -0.695 20.267 1.00 83.31 113 GLN A CA 1
ATOM 876 C C . GLN A 1 113 ? -22.639 -0.131 19.318 1.00 83.31 113 GLN A C 1
ATOM 878 O O . GLN A 1 113 ? -21.442 -0.321 19.532 1.00 83.31 113 GLN A O 1
ATOM 883 N N . LEU A 1 114 ? -23.057 0.597 18.278 1.00 83.50 114 LEU A N 1
ATOM 884 C CA . LEU A 1 114 ? -22.151 1.249 17.330 1.00 83.50 114 LEU A CA 1
ATOM 885 C C . LEU A 1 114 ? -21.336 2.368 17.996 1.00 83.50 114 LEU A C 1
ATOM 887 O O . LEU A 1 114 ? -20.119 2.447 17.816 1.00 83.50 114 LEU A O 1
ATOM 891 N N . THR A 1 115 ? -21.977 3.250 18.765 1.00 85.88 115 THR A N 1
ATOM 892 C CA . THR A 1 115 ? -21.295 4.385 19.398 1.00 85.88 115 THR A CA 1
ATOM 893 C C . THR A 1 115 ? -20.380 3.959 20.541 1.00 85.88 115 THR A C 1
ATOM 895 O O . THR A 1 115 ? -19.323 4.581 20.706 1.00 85.88 115 THR A O 1
ATOM 898 N N . SER A 1 116 ? -20.697 2.876 21.263 1.00 87.62 116 SER A N 1
ATOM 899 C CA . SER A 1 116 ? -19.792 2.276 22.252 1.00 87.62 116 SER A CA 1
ATOM 900 C C . SER A 1 116 ? -18.569 1.633 21.589 1.00 87.62 116 SER A C 1
ATOM 902 O O . SER A 1 116 ? -17.449 1.854 22.052 1.00 87.62 116 SER A O 1
ATOM 904 N N . ALA A 1 117 ? -18.742 0.933 20.458 1.00 86.88 117 ALA A N 1
ATOM 905 C CA . ALA A 1 117 ? -17.633 0.386 19.673 1.00 86.88 117 ALA A CA 1
ATOM 906 C C . ALA A 1 117 ? -16.676 1.493 19.205 1.00 86.88 117 ALA A C 1
ATOM 908 O O . ALA A 1 117 ? -15.459 1.394 19.385 1.00 86.88 117 ALA A O 1
ATOM 909 N N . ILE A 1 118 ? -17.223 2.588 18.663 1.00 87.69 118 ILE A N 1
ATOM 910 C CA . ILE A 1 118 ? -16.437 3.756 18.243 1.00 87.69 118 ILE A CA 1
ATOM 911 C C . ILE A 1 118 ? -15.710 4.381 19.439 1.00 87.69 118 ILE A C 1
ATOM 913 O O . ILE A 1 118 ? -14.534 4.728 19.321 1.00 87.69 118 ILE A O 1
ATOM 917 N N . LEU A 1 119 ? -16.378 4.510 20.589 1.00 89.62 119 LEU A N 1
ATOM 918 C CA . LEU A 1 119 ? -15.784 5.076 21.800 1.00 89.62 119 LEU A CA 1
ATOM 919 C C . LEU A 1 119 ? -14.597 4.239 22.293 1.00 89.62 119 LEU A C 1
ATOM 921 O O . LEU A 1 119 ? -13.523 4.795 22.526 1.00 89.62 119 LEU A O 1
ATOM 925 N N . LEU A 1 120 ? -14.758 2.914 22.377 1.00 90.81 120 LEU A N 1
ATOM 926 C CA . LEU A 1 120 ? -13.678 1.980 22.717 1.00 90.81 120 LEU A CA 1
ATOM 927 C C . LEU A 1 120 ? -12.487 2.132 21.767 1.00 90.81 120 LEU A C 1
ATOM 929 O O . LEU A 1 120 ? -11.353 2.309 22.213 1.00 90.81 120 LEU A O 1
ATOM 933 N N . CYS A 1 121 ? -12.746 2.141 20.457 1.00 90.31 121 CYS A N 1
ATOM 934 C CA . CYS A 1 121 ? -11.693 2.292 19.457 1.00 90.31 121 CYS A CA 1
ATOM 935 C C . CYS A 1 121 ? -10.961 3.634 19.604 1.00 90.31 121 CYS A C 1
ATOM 937 O O . CYS A 1 121 ? -9.730 3.679 19.566 1.00 90.31 121 CYS A O 1
ATOM 939 N N . LYS A 1 122 ? -11.693 4.732 19.846 1.00 89.06 122 LYS A N 1
ATOM 940 C CA . LYS A 1 122 ? -11.097 6.058 20.058 1.00 89.06 122 LYS A CA 1
ATOM 941 C C . LYS A 1 122 ? -10.215 6.124 21.297 1.00 89.06 122 LYS A C 1
ATOM 943 O O . LYS A 1 122 ? -9.180 6.787 21.228 1.00 89.06 122 LYS A O 1
ATOM 948 N N . ILE A 1 123 ? -10.588 5.465 22.397 1.00 90.44 123 ILE A N 1
ATOM 949 C CA . ILE A 1 123 ? -9.740 5.397 23.598 1.00 90.44 123 ILE A CA 1
ATOM 950 C C . ILE A 1 123 ? -8.373 4.803 23.222 1.00 90.44 123 ILE A C 1
ATOM 952 O O . ILE A 1 123 ? -7.349 5.430 23.502 1.00 90.44 123 ILE A O 1
ATOM 956 N N . CYS A 1 124 ? -8.341 3.677 22.498 1.00 90.50 124 CYS A N 1
ATOM 957 C CA . CYS A 1 124 ? -7.094 3.058 22.031 1.00 90.50 124 CYS A CA 1
ATOM 958 C C . CYS A 1 124 ? -6.312 3.951 21.052 1.00 90.50 124 CYS A C 1
ATOM 960 O O . CYS A 1 124 ? -5.102 4.134 21.200 1.00 90.50 124 CYS A O 1
ATOM 962 N N . THR A 1 125 ? -6.981 4.561 20.067 1.00 87.44 125 THR A N 1
ATOM 963 C CA . THR A 1 125 ? -6.312 5.435 19.087 1.00 87.44 125 THR A CA 1
ATOM 964 C C . THR A 1 125 ? -5.704 6.681 19.740 1.00 87.44 125 THR A C 1
ATOM 966 O O . THR A 1 125 ? -4.616 7.119 19.360 1.00 87.44 125 THR A O 1
ATOM 969 N N . ILE A 1 126 ? -6.385 7.277 20.723 1.00 87.44 126 ILE A N 1
ATOM 970 C CA . ILE A 1 126 ? -5.870 8.438 21.463 1.00 87.44 126 ILE A CA 1
ATOM 971 C C . ILE A 1 126 ? -4.703 8.029 22.359 1.00 87.44 126 ILE A C 1
ATOM 973 O O . ILE A 1 126 ? -3.708 8.757 22.397 1.00 87.44 126 ILE A O 1
ATOM 977 N N . ALA A 1 127 ? -4.794 6.869 23.018 1.00 86.25 127 ALA A N 1
ATOM 978 C CA . ALA A 1 127 ? -3.697 6.315 23.805 1.00 86.25 127 ALA A CA 1
ATOM 979 C C . ALA A 1 127 ? -2.419 6.195 22.962 1.00 86.25 127 ALA A C 1
ATOM 981 O O . ALA A 1 127 ? -1.367 6.691 23.365 1.00 86.25 127 ALA A O 1
ATOM 982 N N . SER A 1 128 ? -2.521 5.652 21.745 1.00 86.38 128 SER A N 1
ATOM 983 C CA . SER A 1 128 ? -1.392 5.575 20.807 1.00 86.38 128 SER A CA 1
ATOM 984 C C . SER A 1 128 ? -0.805 6.947 20.485 1.00 86.38 128 SER A C 1
ATOM 986 O O . SER A 1 128 ? 0.380 7.182 20.703 1.00 86.38 128 SER A O 1
ATOM 988 N N . LYS A 1 129 ? -1.636 7.898 20.040 1.00 85.25 129 LYS A N 1
ATOM 989 C CA . LYS A 1 129 ? -1.158 9.231 19.629 1.00 85.25 129 LYS A CA 1
ATOM 990 C C . LYS A 1 129 ? -0.461 9.995 20.755 1.00 85.25 129 LYS A C 1
ATOM 992 O O . LYS A 1 129 ? 0.478 10.739 20.496 1.00 85.25 129 LYS A O 1
ATOM 997 N N . GLN A 1 130 ? -0.937 9.866 21.993 1.00 83.25 130 GLN A N 1
ATOM 998 C CA . GLN A 1 130 ? -0.329 10.563 23.130 1.00 83.25 130 GLN A CA 1
ATOM 999 C C . GLN A 1 130 ? 0.945 9.872 23.631 1.00 83.25 130 GLN A C 1
ATOM 1001 O O . GLN A 1 130 ? 1.878 10.555 24.048 1.00 83.25 130 GLN A O 1
ATOM 1006 N N . THR A 1 131 ? 1.014 8.541 23.558 1.00 78.62 131 THR A N 1
ATOM 1007 C CA . THR A 1 131 ? 2.194 7.774 23.996 1.00 78.62 131 THR A CA 1
ATOM 1008 C C . THR A 1 131 ? 3.345 7.808 22.990 1.00 78.62 131 THR A C 1
ATOM 1010 O O . THR A 1 131 ? 4.505 7.720 23.398 1.00 78.62 131 THR A O 1
ATOM 1013 N N . GLU A 1 132 ? 3.054 8.013 21.701 1.00 72.50 132 GLU A N 1
ATOM 1014 C CA . GLU A 1 132 ? 4.062 8.345 20.683 1.00 72.50 132 GLU A CA 1
ATOM 1015 C C . GLU A 1 132 ? 4.801 9.649 21.012 1.00 72.50 132 GLU A C 1
ATOM 1017 O O . GLU A 1 132 ? 6.011 9.742 20.814 1.00 72.50 132 GLU A O 1
ATOM 1022 N N . GLN A 1 133 ? 4.088 10.652 21.536 1.00 74.81 133 GLN A N 1
ATOM 1023 C CA . GLN A 1 133 ? 4.659 11.969 21.831 1.00 74.81 133 GLN A CA 1
ATOM 1024 C C . GLN A 1 133 ? 5.501 11.970 23.108 1.00 74.81 133 GLN A C 1
ATOM 1026 O O . GLN A 1 133 ? 6.555 12.602 23.148 1.00 74.81 133 GLN A O 1
ATOM 1031 N N . ALA A 1 134 ? 5.044 11.284 24.159 1.00 70.94 134 ALA A N 1
ATOM 1032 C CA . ALA A 1 134 ? 5.759 11.217 25.426 1.00 70.94 134 ALA A CA 1
ATOM 1033 C C . ALA A 1 134 ? 5.398 9.955 26.216 1.00 70.94 134 ALA A C 1
ATOM 1035 O O . ALA A 1 134 ? 4.237 9.556 26.293 1.00 70.94 134 ALA A O 1
ATOM 1036 N N . TYR A 1 135 ? 6.401 9.362 26.868 1.00 72.88 135 TYR A N 1
ATOM 1037 C CA . TYR A 1 135 ? 6.167 8.313 27.857 1.00 72.88 135 TYR A CA 1
ATOM 1038 C C . TYR A 1 135 ? 5.551 8.924 29.122 1.00 72.88 135 TYR A C 1
ATOM 1040 O O . TYR A 1 135 ? 6.068 9.910 29.645 1.00 72.88 135 TYR A O 1
ATOM 1048 N N . GLN A 1 136 ? 4.461 8.339 29.620 1.00 74.56 136 GLN A N 1
ATOM 1049 C CA . GLN A 1 136 ? 3.745 8.817 30.806 1.00 74.56 136 GLN A CA 1
ATOM 1050 C C . GLN A 1 136 ? 3.654 7.713 31.865 1.00 74.56 136 GLN A C 1
ATOM 1052 O O . GLN A 1 136 ? 2.997 6.696 31.640 1.00 74.56 136 GLN A O 1
ATOM 1057 N N . LEU A 1 137 ? 4.255 7.948 33.037 1.00 74.81 137 LEU A N 1
ATOM 1058 C CA . LEU A 1 137 ? 4.174 7.061 34.212 1.00 74.81 137 LEU A CA 1
ATOM 1059 C C . LEU A 1 137 ? 2.732 6.901 34.725 1.00 74.81 137 LEU A C 1
ATOM 1061 O O . LEU A 1 137 ? 2.330 5.834 35.170 1.00 74.81 137 LEU A O 1
ATOM 1065 N N . SER A 1 138 ? 1.899 7.939 34.617 1.00 78.50 138 SER A N 1
ATOM 1066 C CA . SER A 1 138 ? 0.492 7.877 35.046 1.00 78.50 138 SER A CA 1
ATOM 1067 C C . SER A 1 138 ? -0.387 6.976 34.169 1.00 78.50 138 SER A C 1
ATOM 1069 O O . SER A 1 138 ? -1.530 6.695 34.531 1.00 78.50 138 SER A O 1
ATOM 1071 N N . ALA A 1 139 ? 0.116 6.553 33.006 1.00 84.00 139 ALA A N 1
ATOM 1072 C CA . ALA A 1 139 ? -0.633 5.776 32.028 1.00 84.00 139 ALA A CA 1
ATOM 1073 C C . ALA A 1 139 ? -0.423 4.257 32.154 1.00 84.00 139 ALA A C 1
ATOM 1075 O O . ALA A 1 139 ? -1.143 3.507 31.504 1.00 84.00 139 ALA A O 1
ATOM 1076 N N . GLU A 1 140 ? 0.513 3.788 32.987 1.00 88.94 140 GLU A N 1
ATOM 1077 C CA . GLU A 1 140 ? 0.928 2.375 33.044 1.00 88.94 140 GLU A CA 1
ATOM 1078 C C . GLU A 1 140 ? -0.236 1.422 33.345 1.00 88.94 140 GLU A C 1
ATOM 1080 O O . GLU A 1 140 ? -0.484 0.486 32.584 1.00 88.94 140 GLU A O 1
ATOM 1085 N N . LYS A 1 141 ? -1.020 1.714 34.392 1.00 89.38 141 LYS A N 1
ATOM 1086 C CA . LYS A 1 141 ? -2.231 0.945 34.727 1.00 89.38 141 LYS A CA 1
ATOM 1087 C C . LYS A 1 141 ? -3.265 0.978 33.594 1.00 89.38 141 LYS A C 1
ATOM 1089 O O . LYS A 1 141 ? -3.891 -0.039 33.302 1.00 89.38 141 LYS A O 1
ATOM 1094 N N . GLY A 1 142 ? -3.395 2.116 32.916 1.00 89.44 142 GLY A N 1
ATOM 1095 C CA . GLY A 1 142 ? -4.318 2.283 31.800 1.00 89.44 142 GLY A CA 1
ATOM 1096 C C . GLY A 1 142 ? -3.927 1.380 30.636 1.00 89.44 142 GLY A C 1
ATOM 1097 O O . GLY A 1 142 ? -4.772 0.678 30.096 1.00 89.44 142 GLY A O 1
ATOM 1098 N N . VAL A 1 143 ? -2.635 1.324 30.301 1.00 91.44 143 VAL A N 1
ATOM 1099 C CA . VAL A 1 143 ? -2.100 0.435 29.259 1.00 91.44 143 VAL A CA 1
ATOM 1100 C C . VAL A 1 143 ? -2.331 -1.038 29.601 1.00 91.44 143 VAL A C 1
ATOM 1102 O O . VAL A 1 143 ? -2.799 -1.787 28.743 1.00 91.44 143 VAL A O 1
ATOM 1105 N N . ILE A 1 144 ? -2.064 -1.443 30.848 1.00 93.50 144 ILE A N 1
ATOM 1106 C CA . ILE A 1 144 ? -2.329 -2.810 31.326 1.00 93.50 144 ILE A CA 1
ATOM 1107 C C . ILE A 1 144 ? -3.805 -3.166 31.117 1.00 93.50 144 ILE A C 1
ATOM 1109 O O . ILE A 1 144 ? -4.109 -4.218 30.558 1.00 93.50 144 ILE A O 1
ATOM 1113 N N . ASN A 1 145 ? -4.723 -2.277 31.505 1.00 93.56 145 ASN A N 1
ATOM 1114 C CA . ASN A 1 145 ? -6.158 -2.500 31.346 1.00 93.56 145 ASN A CA 1
ATOM 1115 C C . ASN A 1 145 ? -6.602 -2.543 29.882 1.00 93.56 145 ASN A C 1
ATOM 1117 O O . ASN A 1 145 ? -7.406 -3.407 29.537 1.00 93.56 145 ASN A O 1
ATOM 1121 N N . LEU A 1 146 ? -6.063 -1.682 29.012 1.00 93.50 146 LEU A N 1
ATOM 1122 C CA . LEU A 1 146 ? -6.360 -1.738 27.577 1.00 93.50 146 LEU A CA 1
ATOM 1123 C C . LEU A 1 146 ? -5.970 -3.098 26.990 1.00 93.50 146 LEU A C 1
ATOM 1125 O O . LEU A 1 146 ? -6.782 -3.726 26.317 1.00 93.50 146 LEU A O 1
ATOM 1129 N N . VAL A 1 147 ? -4.759 -3.587 27.273 1.00 94.00 147 VAL A N 1
ATOM 1130 C CA . VAL A 1 147 ? -4.309 -4.890 26.762 1.00 94.00 147 VAL A CA 1
ATOM 1131 C C . VAL A 1 147 ? -5.128 -6.027 27.368 1.00 94.00 147 VAL A C 1
ATOM 1133 O O . VAL A 1 147 ? -5.695 -6.833 26.635 1.00 94.00 147 VAL A O 1
ATOM 1136 N N . ARG A 1 148 ? -5.249 -6.064 28.698 1.00 94.88 148 ARG A N 1
ATOM 1137 C CA . ARG A 1 148 ? -5.925 -7.146 29.425 1.00 94.88 148 ARG A CA 1
ATOM 1138 C C . ARG A 1 148 ? -7.405 -7.272 29.063 1.00 94.88 148 ARG A C 1
ATOM 1140 O O . ARG A 1 148 ? -7.898 -8.388 28.950 1.00 94.88 148 ARG A O 1
ATOM 1147 N N . LEU A 1 149 ? -8.113 -6.151 28.916 1.00 93.31 149 LEU A N 1
ATOM 1148 C CA . LEU A 1 149 ? -9.568 -6.148 28.749 1.00 93.31 149 LEU A CA 1
ATOM 1149 C C . LEU A 1 149 ? -10.012 -6.012 27.292 1.00 93.31 149 LEU A C 1
ATOM 1151 O O . LEU A 1 149 ? -11.074 -6.525 26.955 1.00 93.31 149 LEU A O 1
ATOM 1155 N N . LEU A 1 150 ? -9.247 -5.334 26.426 1.00 93.19 150 LEU A N 1
ATOM 1156 C CA . LEU A 1 150 ? -9.711 -4.990 25.073 1.00 93.19 150 LEU A CA 1
ATOM 1157 C C . LEU A 1 150 ? -9.031 -5.774 23.950 1.00 93.19 150 LEU A C 1
ATOM 1159 O O . LEU A 1 150 ? -9.627 -5.880 22.880 1.00 93.19 150 LEU A O 1
ATOM 1163 N N . ALA A 1 151 ? -7.847 -6.360 24.162 1.00 92.50 151 ALA A N 1
ATOM 1164 C CA . ALA A 1 151 ? -7.130 -7.057 23.091 1.00 92.50 151 ALA A CA 1
ATOM 1165 C C . ALA A 1 151 ? -7.960 -8.191 22.467 1.00 92.50 151 ALA A C 1
ATOM 1167 O O . ALA A 1 151 ? -8.136 -8.230 21.250 1.00 92.50 151 ALA A O 1
ATOM 1168 N N . ALA A 1 152 ? -8.513 -9.085 23.295 1.00 92.19 152 ALA A N 1
ATOM 1169 C CA . ALA A 1 152 ? -9.318 -10.205 22.812 1.00 92.19 152 ALA A CA 1
ATOM 1170 C C . ALA A 1 152 ? -10.661 -9.752 22.200 1.00 92.19 152 ALA A C 1
ATOM 1172 O O . ALA A 1 152 ? -10.947 -10.160 21.075 1.00 92.19 152 ALA A O 1
ATOM 1173 N N . PRO A 1 153 ? -11.464 -8.871 22.838 1.00 91.25 153 PRO A N 1
ATOM 1174 C CA . PRO A 1 153 ? -12.691 -8.368 22.218 1.00 91.25 153 PRO A CA 1
ATOM 1175 C C . PRO A 1 153 ? -12.473 -7.667 20.874 1.00 91.25 153 PRO A C 1
ATOM 1177 O O . PRO A 1 153 ? -13.231 -7.907 19.938 1.00 91.25 153 PRO A O 1
ATOM 1180 N N . LEU A 1 154 ? -11.431 -6.839 20.744 1.00 91.75 154 LEU A N 1
ATOM 1181 C CA . LEU A 1 154 ? -11.117 -6.172 19.478 1.00 91.75 154 LEU A CA 1
ATOM 1182 C C . LEU A 1 154 ? -10.646 -7.173 18.413 1.00 91.75 154 LEU A C 1
ATOM 1184 O O . LEU A 1 154 ? -11.056 -7.066 17.259 1.00 91.75 154 LEU A O 1
ATOM 1188 N N . ALA A 1 155 ? -9.847 -8.176 18.792 1.00 91.50 155 ALA A N 1
ATOM 1189 C CA . ALA A 1 155 ? -9.446 -9.253 17.886 1.00 91.50 155 ALA A CA 1
ATOM 1190 C C . ALA A 1 155 ? -10.634 -10.115 17.424 1.00 91.50 155 ALA A C 1
ATOM 1192 O O . ALA A 1 155 ? -10.619 -10.607 16.305 1.00 91.50 155 ALA A O 1
ATOM 1193 N N . ILE A 1 156 ? -11.683 -10.275 18.236 1.00 88.06 156 ILE A N 1
ATOM 1194 C CA . ILE A 1 156 ? -12.921 -10.949 17.814 1.00 88.06 156 ILE A CA 1
ATOM 1195 C C . ILE A 1 156 ? -13.710 -10.049 16.857 1.00 8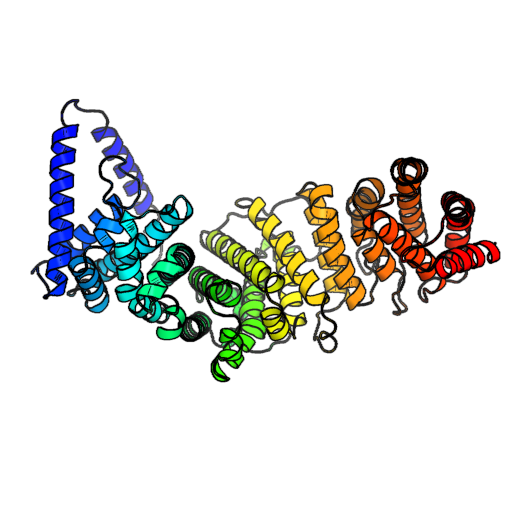8.06 156 ILE A C 1
ATOM 1197 O O . ILE A 1 156 ? -14.117 -10.493 15.784 1.00 88.06 156 ILE A O 1
ATOM 1201 N N . LEU A 1 157 ? -13.885 -8.770 17.206 1.00 87.44 157 LEU A N 1
ATOM 1202 C CA . LEU A 1 157 ? -14.641 -7.813 16.393 1.00 87.44 157 LEU A CA 1
ATOM 1203 C C . LEU A 1 157 ? -14.106 -7.666 14.969 1.00 87.44 157 LEU A C 1
ATOM 1205 O O . LEU A 1 157 ? -14.892 -7.407 14.061 1.00 87.44 157 LEU A O 1
ATOM 1209 N N . ILE A 1 158 ? -12.800 -7.842 14.761 1.00 89.00 158 ILE A N 1
ATOM 1210 C CA . ILE A 1 158 ? -12.207 -7.728 13.426 1.00 89.00 158 ILE A CA 1
ATOM 1211 C C . ILE A 1 158 ? -12.745 -8.780 12.447 1.00 89.00 158 ILE A C 1
ATOM 1213 O O . ILE A 1 158 ? -12.781 -8.530 11.248 1.00 89.00 158 ILE A O 1
ATOM 1217 N N . THR A 1 159 ? -13.211 -9.927 12.950 1.00 84.50 159 THR A N 1
ATOM 1218 C CA . THR A 1 159 ? -13.808 -10.996 12.130 1.00 84.50 159 THR A CA 1
ATOM 1219 C C . THR A 1 159 ? -15.293 -10.793 11.847 1.00 84.50 159 THR A C 1
ATOM 1221 O O . THR A 1 159 ? -15.864 -11.454 10.982 1.00 84.50 159 THR A O 1
ATOM 1224 N N . CYS A 1 160 ? -15.932 -9.841 12.525 1.00 80.69 160 CYS A N 1
ATOM 1225 C CA . CYS A 1 160 ? -17.342 -9.521 12.347 1.00 80.69 160 CYS A CA 1
ATOM 1226 C C . CYS A 1 160 ? -17.536 -8.523 11.192 1.00 80.69 160 CYS A C 1
ATOM 1228 O O . CYS A 1 160 ? -17.968 -7.393 11.406 1.00 80.69 160 CYS A O 1
ATOM 1230 N N . ILE A 1 161 ? -17.239 -8.926 9.953 1.00 60.22 161 ILE A N 1
ATOM 1231 C CA . ILE A 1 161 ? -17.215 -8.021 8.779 1.00 60.22 161 ILE A CA 1
ATOM 1232 C C . ILE A 1 161 ? -18.569 -7.405 8.442 1.00 60.22 161 ILE A C 1
ATOM 1234 O O . ILE A 1 161 ? -18.625 -6.299 7.910 1.00 60.22 161 ILE A O 1
ATOM 1238 N N . ASN A 1 162 ? -19.669 -8.037 8.855 1.00 65.44 162 ASN A N 1
ATOM 1239 C CA . ASN A 1 162 ? -21.014 -7.458 8.750 1.00 65.44 162 ASN A CA 1
ATOM 1240 C C . ASN A 1 162 ? -21.148 -6.106 9.480 1.00 65.44 162 ASN A C 1
ATOM 1242 O O . ASN A 1 162 ? -22.121 -5.386 9.272 1.00 65.44 162 ASN A O 1
ATOM 1246 N N . LEU A 1 163 ? -20.180 -5.746 10.328 1.00 65.50 163 LEU A N 1
ATOM 1247 C CA . LEU A 1 163 ? -20.086 -4.444 10.982 1.00 65.50 163 LEU A CA 1
ATOM 1248 C C . LEU A 1 163 ? -19.512 -3.334 10.072 1.00 65.50 163 LEU A C 1
ATOM 1250 O O . LEU A 1 163 ? -19.402 -2.184 10.509 1.00 65.50 163 LEU A O 1
ATOM 1254 N N . GLY A 1 164 ? -19.157 -3.651 8.821 1.00 75.06 164 GLY A N 1
ATOM 1255 C CA . GLY A 1 164 ? -18.721 -2.709 7.788 1.00 75.06 164 GLY A CA 1
ATOM 1256 C C . GLY A 1 164 ? -17.598 -1.794 8.271 1.00 75.06 164 GLY A C 1
ATOM 1257 O O . GLY A 1 164 ? -16.575 -2.247 8.785 1.00 75.06 164 GLY A O 1
ATOM 1258 N N . ARG A 1 165 ? -17.825 -0.479 8.202 1.00 74.75 165 ARG A N 1
ATOM 1259 C CA . ARG A 1 165 ? -16.844 0.549 8.590 1.00 74.75 165 ARG A CA 1
ATOM 1260 C C . ARG A 1 165 ? -16.356 0.474 10.041 1.00 74.75 165 ARG A C 1
ATOM 1262 O O . ARG A 1 165 ? -15.322 1.070 10.337 1.00 74.75 165 ARG A O 1
ATOM 1269 N N . ILE A 1 166 ? -17.043 -0.223 10.956 1.00 83.06 166 ILE A N 1
ATOM 1270 C CA . ILE A 1 166 ? -16.520 -0.435 12.322 1.00 83.06 166 ILE A CA 1
ATOM 1271 C C . ILE A 1 166 ? -15.192 -1.194 12.270 1.00 83.06 166 ILE A C 1
ATOM 1273 O O . ILE A 1 166 ? -14.299 -0.889 13.058 1.00 83.06 166 ILE A O 1
ATOM 1277 N N . VAL A 1 167 ? -15.025 -2.119 11.319 1.00 87.44 167 VAL A N 1
ATOM 1278 C CA . VAL A 1 167 ? -13.779 -2.877 11.152 1.00 87.44 167 VAL A CA 1
ATOM 1279 C C . VAL A 1 167 ? -12.596 -1.929 10.953 1.00 87.44 167 VAL A C 1
ATOM 1281 O O . VAL A 1 167 ? -11.575 -2.106 11.605 1.00 87.44 167 VAL A O 1
ATOM 1284 N N . CYS A 1 168 ? -12.757 -0.844 10.187 1.00 88.62 168 CYS A N 1
ATOM 1285 C CA . CYS A 1 168 ? -11.715 0.175 10.028 1.00 88.62 168 CYS A CA 1
ATOM 1286 C C . CYS A 1 168 ? -11.307 0.808 11.370 1.00 88.62 168 CYS A C 1
ATOM 1288 O O . CYS A 1 168 ? -10.120 1.005 11.634 1.00 88.62 168 CYS A O 1
ATOM 1290 N N . TRP A 1 169 ? -12.273 1.104 12.247 1.00 87.88 169 TRP A N 1
ATOM 1291 C CA . TRP A 1 169 ? -11.999 1.640 13.587 1.00 87.88 169 TRP A CA 1
ATOM 1292 C C . TRP A 1 169 ? -11.296 0.620 14.481 1.00 87.88 169 TRP A C 1
ATOM 1294 O O . TRP A 1 169 ? -10.358 0.982 15.190 1.00 87.88 169 TRP A O 1
ATOM 1304 N N . VAL A 1 170 ? -11.715 -0.645 14.423 1.00 92.12 170 VAL A N 1
ATOM 1305 C CA . VAL A 1 170 ? -11.113 -1.746 15.187 1.00 92.12 170 VAL A CA 1
ATOM 1306 C C . VAL A 1 170 ? -9.679 -1.998 14.728 1.00 92.12 170 VAL A C 1
ATOM 1308 O O . VAL A 1 170 ? -8.785 -2.097 15.566 1.00 92.12 170 VAL A O 1
ATOM 1311 N N . SER A 1 171 ? -9.424 -2.011 13.417 1.00 92.50 171 SER A N 1
ATOM 1312 C CA . SER A 1 171 ? -8.076 -2.128 12.855 1.00 92.50 171 SER A CA 1
ATOM 1313 C C . SER A 1 171 ? -7.167 -0.994 13.333 1.00 92.50 171 SER A C 1
ATOM 1315 O O . SER A 1 171 ? -6.052 -1.247 13.784 1.00 92.50 171 SER A O 1
ATOM 1317 N N . LEU A 1 172 ? -7.652 0.253 13.314 1.00 90.88 172 LEU A N 1
ATOM 1318 C CA . LEU A 1 172 ? -6.906 1.408 13.832 1.00 90.88 172 LEU A CA 1
ATOM 1319 C C . LEU A 1 172 ? -6.682 1.341 15.351 1.00 90.88 172 LEU A C 1
ATOM 1321 O O . LEU A 1 172 ? -5.647 1.788 15.846 1.00 90.88 172 LEU A O 1
ATOM 1325 N N . ALA A 1 173 ? -7.642 0.808 16.107 1.00 92.56 173 ALA A N 1
ATOM 1326 C CA . ALA A 1 173 ? -7.515 0.626 17.548 1.00 92.56 173 ALA A CA 1
ATOM 1327 C C . ALA A 1 173 ? -6.456 -0.429 17.890 1.00 92.56 173 ALA A C 1
ATOM 1329 O O . ALA A 1 173 ? -5.619 -0.180 18.756 1.00 92.56 173 ALA A O 1
ATOM 1330 N N . LEU A 1 174 ? -6.455 -1.565 17.187 1.00 95.38 174 LEU A N 1
ATOM 1331 C CA . LEU A 1 174 ? -5.466 -2.633 17.344 1.00 95.38 174 LEU A CA 1
ATOM 1332 C C . LEU A 1 174 ? -4.062 -2.183 16.919 1.00 95.38 174 LEU A C 1
ATOM 1334 O O . LEU A 1 174 ? -3.109 -2.436 17.650 1.00 95.38 174 LEU A O 1
ATOM 1338 N N . ASP A 1 175 ? -3.929 -1.453 15.807 1.00 92.88 175 ASP A N 1
ATOM 1339 C CA . ASP A 1 175 ? -2.655 -0.834 15.400 1.00 92.88 175 ASP A CA 1
ATOM 1340 C C . ASP A 1 175 ? -2.129 0.129 16.479 1.00 92.88 175 ASP A C 1
ATOM 1342 O O . ASP A 1 175 ? -0.961 0.082 16.882 1.00 92.88 175 ASP A O 1
ATOM 1346 N N . GLY A 1 176 ? -3.025 0.950 17.035 1.00 90.56 176 GLY A N 1
ATOM 1347 C CA . GLY A 1 176 ? -2.706 1.819 18.161 1.00 90.56 176 GLY A CA 1
ATOM 1348 C C . GLY A 1 176 ? -2.265 1.039 19.402 1.00 90.56 176 GLY A C 1
ATOM 1349 O O . GLY A 1 176 ? -1.272 1.391 20.037 1.00 90.56 176 GLY A O 1
ATOM 1350 N N . MET A 1 177 ? -2.945 -0.062 19.730 1.00 93.06 177 MET A N 1
ATOM 1351 C CA . MET A 1 177 ? -2.565 -0.931 20.845 1.00 93.06 177 MET A CA 1
ATOM 1352 C C . MET A 1 177 ? -1.200 -1.585 20.638 1.00 93.06 177 MET A C 1
ATOM 1354 O O . MET A 1 177 ? -0.433 -1.663 21.597 1.00 93.06 177 MET A O 1
ATOM 1358 N N . ILE A 1 178 ? -0.857 -2.011 19.419 1.00 93.69 178 ILE A N 1
ATOM 1359 C CA . ILE A 1 178 ? 0.482 -2.520 19.088 1.00 93.69 178 ILE A CA 1
ATOM 1360 C C . ILE A 1 178 ? 1.534 -1.443 19.373 1.00 93.69 178 ILE A C 1
ATOM 1362 O O . ILE A 1 178 ? 2.523 -1.705 20.058 1.00 93.69 178 ILE A O 1
ATOM 1366 N N . THR A 1 179 ? 1.300 -0.214 18.913 1.00 90.75 179 THR A N 1
ATOM 1367 C CA . THR A 1 179 ? 2.221 0.914 19.116 1.00 90.75 179 THR A CA 1
ATOM 1368 C C . THR A 1 179 ? 2.412 1.248 20.597 1.00 90.75 179 THR A C 1
ATOM 1370 O O . THR A 1 179 ? 3.549 1.350 21.067 1.00 90.75 179 THR A O 1
ATOM 1373 N N . VAL A 1 180 ? 1.320 1.325 21.366 1.00 90.44 180 VAL A N 1
ATOM 1374 C CA . VAL A 1 180 ? 1.373 1.503 22.827 1.00 90.44 180 VAL A CA 1
ATOM 1375 C C . VAL A 1 180 ? 2.142 0.351 23.483 1.00 90.44 180 VAL A C 1
ATOM 1377 O O . VAL A 1 180 ? 3.006 0.583 24.328 1.00 90.44 180 VAL A O 1
ATOM 1380 N N . SER A 1 181 ? 1.877 -0.890 23.072 1.00 92.06 181 SER A N 1
ATOM 1381 C CA . SER A 1 181 ? 2.497 -2.084 23.658 1.00 92.06 181 SER A CA 1
ATOM 1382 C C . SER A 1 181 ? 4.004 -2.120 23.439 1.00 92.06 181 SER A C 1
ATOM 1384 O O . SER A 1 181 ? 4.750 -2.434 24.362 1.00 92.06 181 SER A O 1
ATOM 1386 N N . LEU A 1 182 ? 4.472 -1.733 22.250 1.00 90.44 182 LEU A N 1
ATOM 1387 C CA . LEU A 1 182 ? 5.900 -1.612 21.956 1.00 90.44 182 LEU A CA 1
ATOM 1388 C C . LEU A 1 182 ? 6.581 -0.577 22.862 1.00 90.44 182 LEU A C 1
ATOM 1390 O O . LEU A 1 182 ? 7.690 -0.809 23.343 1.00 90.44 182 LEU A O 1
ATOM 1394 N N . ARG A 1 183 ? 5.907 0.544 23.144 1.00 90.38 183 ARG A N 1
ATOM 1395 C CA . ARG A 1 183 ? 6.433 1.606 24.014 1.00 90.38 183 ARG A CA 1
ATOM 1396 C C . ARG A 1 183 ? 6.464 1.202 25.492 1.00 90.38 183 ARG A C 1
ATOM 1398 O O . ARG A 1 183 ? 7.406 1.563 26.193 1.00 90.38 183 ARG A O 1
ATOM 1405 N N . TYR A 1 184 ? 5.473 0.436 25.945 1.00 92.00 184 TYR A N 1
ATOM 1406 C CA . TYR A 1 184 ? 5.305 -0.015 27.334 1.00 92.00 184 TYR A CA 1
ATOM 1407 C C . TYR A 1 184 ? 5.720 -1.481 27.553 1.00 92.00 184 TYR A C 1
ATOM 1409 O O . TYR A 1 184 ? 5.359 -2.089 28.562 1.00 92.00 184 TYR A O 1
ATOM 1417 N N . LYS A 1 185 ? 6.523 -2.051 26.643 1.00 90.62 185 LYS A N 1
ATOM 1418 C CA . LYS A 1 185 ? 6.877 -3.481 26.619 1.00 90.62 185 LYS A CA 1
ATOM 1419 C C . LYS A 1 185 ? 7.381 -4.011 27.963 1.00 90.62 185 LYS A C 1
ATOM 1421 O O . LYS A 1 185 ? 6.987 -5.094 28.372 1.00 90.62 185 LYS A O 1
ATOM 1426 N N . ARG A 1 186 ? 8.210 -3.239 28.679 1.00 90.88 186 ARG A N 1
ATOM 1427 C CA . ARG A 1 186 ? 8.753 -3.635 29.995 1.00 90.88 186 ARG A CA 1
ATOM 1428 C C . ARG A 1 186 ? 7.667 -3.816 31.056 1.00 90.88 186 ARG A C 1
ATOM 1430 O O . ARG A 1 186 ? 7.742 -4.746 31.843 1.00 90.88 186 ARG A O 1
ATOM 1437 N N . ILE A 1 187 ? 6.659 -2.950 31.068 1.00 92.12 187 ILE A N 1
ATOM 1438 C CA . ILE A 1 187 ? 5.563 -3.019 32.043 1.00 92.12 187 ILE A CA 1
ATOM 1439 C C . ILE A 1 187 ? 4.625 -4.161 31.712 1.00 92.12 187 ILE A C 1
ATOM 1441 O O . ILE A 1 187 ? 4.209 -4.890 32.609 1.00 92.12 187 ILE A O 1
ATOM 1445 N N . LEU A 1 188 ? 4.324 -4.336 30.426 1.00 92.44 188 LEU A N 1
ATOM 1446 C CA . LEU A 1 188 ? 3.533 -5.471 29.973 1.00 92.44 188 LEU A CA 1
ATOM 1447 C C . LEU A 1 188 ? 4.236 -6.796 30.296 1.00 92.44 188 LEU A C 1
ATOM 1449 O O . LEU A 1 188 ? 3.561 -7.713 30.746 1.00 92.44 188 LEU A O 1
ATOM 1453 N N . ALA A 1 189 ? 5.570 -6.855 30.194 1.00 91.75 189 ALA A N 1
ATOM 1454 C CA . ALA A 1 189 ? 6.365 -8.027 30.567 1.00 91.75 189 ALA A CA 1
ATOM 1455 C C . ALA A 1 189 ? 6.233 -8.413 32.046 1.00 91.75 189 ALA A C 1
ATOM 1457 O O . ALA A 1 189 ? 6.022 -9.579 32.369 1.00 91.75 189 ALA A O 1
ATOM 1458 N N . VAL A 1 190 ? 6.261 -7.433 32.956 1.00 93.31 190 VAL A N 1
ATOM 1459 C CA . VAL A 1 190 ? 6.041 -7.674 34.398 1.00 93.31 190 VAL A CA 1
ATOM 1460 C C . VAL A 1 190 ? 4.675 -8.318 34.670 1.00 93.31 190 VAL A C 1
ATOM 1462 O O . VAL A 1 190 ? 4.528 -9.068 35.629 1.00 93.31 190 VAL A O 1
ATOM 1465 N N . HIS A 1 191 ? 3.686 -8.055 33.814 1.00 91.44 191 HIS A N 1
ATOM 1466 C CA . HIS A 1 191 ? 2.322 -8.565 33.950 1.00 91.44 191 HIS A CA 1
ATOM 1467 C C . HIS A 1 191 ? 2.017 -9.746 33.017 1.00 91.44 191 HIS A C 1
ATOM 1469 O O . HIS A 1 191 ? 0.864 -10.168 32.950 1.00 91.44 191 HIS A O 1
ATOM 1475 N N . SER A 1 192 ? 3.013 -10.281 32.297 1.00 92.00 192 SER A N 1
ATOM 1476 C CA . SER A 1 192 ? 2.829 -11.359 31.312 1.00 92.00 192 SER A CA 1
ATOM 1477 C C . SER A 1 192 ? 1.799 -11.012 30.223 1.00 92.00 192 SER A C 1
ATOM 1479 O O . SER A 1 192 ? 0.934 -11.823 29.878 1.00 92.00 192 SER A O 1
ATOM 1481 N N . LEU A 1 193 ? 1.846 -9.777 29.719 1.00 92.38 193 LEU A N 1
ATOM 1482 C CA . LEU A 1 193 ? 0.952 -9.235 28.689 1.00 92.38 193 LEU A CA 1
ATOM 1483 C C . LEU A 1 193 ? 1.696 -8.784 27.425 1.00 92.38 193 LEU A C 1
ATOM 1485 O O . LEU A 1 193 ? 1.069 -8.300 26.491 1.00 92.38 193 LEU A O 1
ATOM 1489 N N . GLU A 1 194 ? 3.019 -8.883 27.371 1.00 90.50 194 GLU A N 1
ATOM 1490 C CA . GLU A 1 194 ? 3.857 -8.435 26.254 1.00 90.50 194 GLU A CA 1
ATOM 1491 C C . GLU A 1 194 ? 3.624 -9.220 24.956 1.00 90.50 194 GLU A C 1
ATOM 1493 O O . GLU A 1 194 ? 3.829 -8.689 23.867 1.00 90.50 194 GLU A O 1
ATOM 1498 N N . ASP A 1 195 ? 3.162 -10.460 25.077 1.00 89.75 195 ASP A N 1
ATOM 1499 C CA . ASP A 1 195 ? 2.872 -11.414 24.007 1.00 89.75 195 ASP A CA 1
ATOM 1500 C C . ASP A 1 195 ? 1.365 -11.512 23.710 1.00 89.75 195 ASP A C 1
ATOM 1502 O O . ASP A 1 195 ? 0.904 -12.480 23.102 1.00 89.75 195 ASP A O 1
ATOM 1506 N N . TRP A 1 196 ? 0.565 -10.520 24.125 1.00 93.75 196 TRP A N 1
ATOM 1507 C CA . TRP A 1 196 ? -0.894 -10.568 23.986 1.00 93.75 196 TRP A CA 1
ATOM 1508 C C . TRP A 1 196 ? -1.353 -10.870 22.555 1.00 93.75 196 TRP A C 1
ATOM 1510 O O . TRP A 1 196 ? -2.337 -11.581 22.373 1.00 93.75 196 TRP A O 1
ATOM 1520 N N . GLY A 1 197 ? -0.626 -10.392 21.538 1.00 91.38 197 GLY A N 1
ATOM 1521 C CA . GLY A 1 197 ? -0.929 -10.659 20.130 1.00 91.38 197 GLY A CA 1
ATOM 1522 C C . GLY A 1 197 ? -0.913 -12.149 19.780 1.00 91.38 197 GLY A C 1
ATOM 1523 O O . GLY A 1 197 ? -1.722 -12.597 18.967 1.00 91.38 197 GLY A O 1
ATOM 1524 N N . HIS A 1 198 ? -0.025 -12.919 20.418 1.00 91.00 198 HIS A N 1
ATOM 1525 C CA . HIS A 1 198 ? 0.020 -14.375 20.305 1.00 91.00 198 HIS A CA 1
ATOM 1526 C C . HIS A 1 198 ? -1.174 -15.008 21.025 1.00 91.00 198 HIS A C 1
ATOM 1528 O O . HIS A 1 198 ? -1.916 -15.782 20.423 1.00 91.00 198 HIS A O 1
ATOM 1534 N N . LYS A 1 199 ? -1.415 -14.605 22.280 1.00 91.56 199 LYS A N 1
ATOM 1535 C CA . LYS A 1 199 ? -2.505 -15.126 23.125 1.00 91.56 199 LYS A CA 1
ATOM 1536 C C . LYS A 1 199 ? -3.894 -14.933 22.511 1.00 91.56 199 LYS A C 1
ATOM 1538 O O . LYS A 1 199 ? -4.751 -15.794 22.673 1.00 91.56 199 LYS A O 1
ATOM 1543 N N . VAL A 1 200 ? -4.117 -13.829 21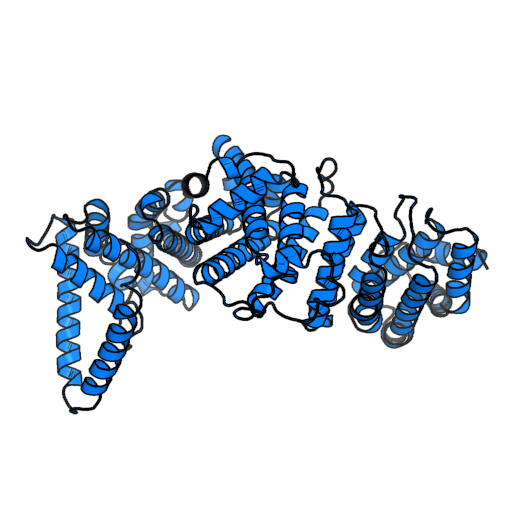.793 1.00 93.06 200 VAL A N 1
ATOM 1544 C CA . VAL A 1 200 ? -5.399 -13.543 21.119 1.00 93.06 200 VAL A CA 1
ATOM 1545 C C . VAL A 1 200 ? -5.461 -14.044 19.673 1.00 93.06 200 VAL A C 1
ATOM 1547 O O . VAL A 1 200 ? -6.447 -13.787 18.987 1.00 93.06 200 VAL A O 1
ATOM 1550 N N . LEU A 1 201 ? -4.427 -14.748 19.195 1.00 92.62 201 LEU A N 1
ATOM 1551 C CA . LEU A 1 201 ? -4.334 -15.268 17.826 1.00 92.62 201 LEU A CA 1
ATOM 1552 C C . LEU A 1 201 ? -4.518 -14.175 16.757 1.00 92.62 201 LEU A C 1
ATOM 1554 O O . LEU A 1 201 ? -5.191 -14.387 15.749 1.00 92.62 201 LEU A O 1
ATOM 1558 N N . LEU A 1 202 ? -3.905 -13.004 16.956 1.00 94.19 202 LEU A N 1
ATOM 1559 C CA . LEU A 1 202 ? -4.169 -11.815 16.139 1.00 94.19 202 LEU A CA 1
ATOM 1560 C C . LEU A 1 202 ? -3.938 -12.048 14.634 1.00 94.19 202 LEU A C 1
ATOM 1562 O O . LEU A 1 202 ? -4.804 -11.713 13.834 1.00 94.19 202 LEU A O 1
ATOM 1566 N N . ILE A 1 203 ? -2.811 -12.653 14.232 1.00 93.19 203 ILE A N 1
ATOM 1567 C CA . ILE A 1 203 ? -2.527 -12.936 12.809 1.00 93.19 203 ILE A CA 1
ATOM 1568 C C . ILE A 1 203 ? -3.562 -13.903 12.197 1.00 93.19 203 ILE A C 1
ATOM 1570 O O . ILE A 1 203 ? -4.123 -13.563 11.156 1.00 93.19 203 ILE A O 1
ATOM 1574 N N . PRO A 1 204 ? -3.869 -15.068 12.805 1.00 93.38 204 PRO A N 1
ATOM 1575 C CA . PRO A 1 204 ? -4.957 -15.928 12.335 1.00 93.38 204 PRO A CA 1
ATOM 1576 C C . PRO A 1 204 ? -6.305 -15.211 12.155 1.00 93.38 204 PRO A C 1
ATOM 1578 O O . PRO A 1 204 ? -6.952 -15.394 11.122 1.00 93.38 204 PRO A O 1
ATOM 1581 N N . GLN A 1 205 ? -6.711 -14.377 13.122 1.00 93.31 205 GLN A N 1
ATOM 1582 C CA . GLN A 1 205 ? -7.965 -13.611 13.049 1.00 93.31 205 GLN A CA 1
ATOM 1583 C C . GLN A 1 205 ? -7.930 -12.580 11.912 1.00 93.31 205 GLN A C 1
ATOM 1585 O O . GLN A 1 205 ? -8.896 -12.448 11.163 1.00 93.31 205 GLN A O 1
ATOM 1590 N N . LEU A 1 206 ? -6.797 -11.894 11.728 1.00 94.44 206 LEU A N 1
ATOM 1591 C CA . LEU A 1 206 ? -6.597 -10.940 10.636 1.00 94.44 206 LEU A CA 1
ATOM 1592 C C . LEU A 1 206 ? -6.654 -11.604 9.264 1.00 94.44 206 LEU A C 1
ATOM 1594 O O . LEU A 1 206 ? -7.287 -11.070 8.358 1.00 94.44 206 LEU A O 1
ATOM 1598 N N . LEU A 1 207 ? -6.015 -12.762 9.097 1.00 93.50 207 LEU A N 1
ATOM 1599 C CA . LEU A 1 207 ? -6.068 -13.514 7.843 1.00 93.50 207 LEU A CA 1
ATOM 1600 C C . LEU A 1 207 ? -7.500 -13.932 7.507 1.00 93.50 207 LEU A C 1
ATOM 1602 O O . LEU A 1 207 ? -7.934 -13.722 6.380 1.00 93.50 207 LEU A O 1
ATOM 1606 N N . LEU A 1 208 ? -8.246 -14.456 8.486 1.00 92.12 208 LEU A N 1
ATOM 1607 C CA . LEU A 1 208 ? -9.653 -14.811 8.296 1.00 92.12 208 LEU A CA 1
ATOM 1608 C C . LEU A 1 208 ? -10.501 -13.589 7.914 1.00 92.12 208 LEU A C 1
ATOM 1610 O O . LEU A 1 208 ? -11.279 -13.662 6.966 1.00 92.12 208 LEU A O 1
ATOM 1614 N N . ALA A 1 209 ? -10.337 -12.468 8.621 1.00 92.44 209 ALA A N 1
ATOM 1615 C CA . ALA A 1 209 ? -11.046 -11.225 8.324 1.00 92.44 209 ALA A CA 1
ATOM 1616 C C . ALA A 1 209 ? -10.695 -10.678 6.928 1.00 92.44 209 ALA A C 1
ATOM 1618 O O . ALA A 1 209 ? -11.542 -10.191 6.192 1.00 92.44 209 ALA A O 1
ATOM 1619 N N . THR A 1 210 ? -9.434 -10.783 6.520 1.00 92.25 210 THR A N 1
ATOM 1620 C CA . THR A 1 210 ? -8.994 -10.272 5.215 1.00 92.25 210 THR A CA 1
ATOM 1621 C C . THR A 1 210 ? -9.522 -11.149 4.077 1.00 92.25 210 THR A C 1
ATOM 1623 O O . THR A 1 210 ? -9.934 -10.633 3.042 1.00 92.25 210 THR A O 1
ATOM 1626 N N . GLU A 1 211 ? -9.560 -12.470 4.283 1.00 90.38 211 GLU A N 1
ATOM 1627 C CA . GLU A 1 211 ? -10.153 -13.441 3.356 1.00 90.38 211 GLU A CA 1
ATOM 1628 C C . GLU A 1 211 ? -11.653 -13.195 3.166 1.00 90.38 211 GLU A C 1
ATOM 1630 O O . GLU A 1 211 ? -12.144 -13.161 2.045 1.00 90.38 211 GLU A O 1
ATOM 1635 N N . THR A 1 212 ? -12.371 -12.946 4.259 1.00 89.75 212 THR A N 1
ATOM 1636 C CA . THR A 1 212 ? -13.823 -12.722 4.238 1.00 89.75 212 THR A CA 1
ATOM 1637 C C . THR A 1 212 ? -14.226 -11.321 3.759 1.00 89.75 212 THR A C 1
ATOM 1639 O O . THR A 1 212 ? -15.374 -11.126 3.366 1.00 89.75 212 THR A O 1
ATOM 1642 N N . ALA A 1 213 ? -13.295 -10.360 3.726 1.00 90.25 213 ALA A N 1
ATOM 1643 C CA . ALA A 1 213 ? -13.516 -9.034 3.145 1.00 90.25 213 ALA A CA 1
ATOM 1644 C C . ALA A 1 213 ? -13.505 -9.039 1.605 1.00 90.25 213 ALA A C 1
ATOM 1646 O O . ALA A 1 213 ? -13.924 -8.060 0.987 1.00 90.25 213 ALA A O 1
ATOM 1647 N N . LEU A 1 214 ? -13.025 -10.120 0.979 1.00 91.12 214 LEU A N 1
ATOM 1648 C CA . LEU A 1 214 ? -12.954 -10.259 -0.470 1.00 91.12 214 LEU A CA 1
ATOM 1649 C C . LEU A 1 214 ? -13.840 -11.413 -0.967 1.00 91.12 214 LEU A C 1
ATOM 1651 O O . LEU A 1 214 ? -13.863 -12.488 -0.373 1.00 91.12 214 LEU A O 1
ATOM 1655 N N . PRO A 1 215 ? -14.525 -11.255 -2.112 1.00 91.44 215 PRO A N 1
ATOM 1656 C CA . PRO A 1 215 ? -15.175 -12.369 -2.786 1.00 91.44 215 PRO A CA 1
ATOM 1657 C C . PRO A 1 215 ? -14.170 -13.471 -3.148 1.00 91.44 215 PRO A C 1
ATOM 1659 O O . PRO A 1 215 ? -13.062 -13.174 -3.592 1.00 91.44 215 PRO A O 1
ATOM 1662 N N . ASN A 1 216 ? -14.595 -14.739 -3.099 1.00 90.25 216 ASN A N 1
ATOM 1663 C CA . ASN A 1 216 ? -13.757 -15.902 -3.454 1.00 90.25 216 ASN A CA 1
ATOM 1664 C C . ASN A 1 216 ? -13.089 -15.790 -4.834 1.00 90.25 216 ASN A C 1
ATOM 1666 O O . ASN A 1 216 ? -12.018 -16.352 -5.059 1.00 90.25 216 ASN A O 1
ATOM 1670 N N . LEU A 1 217 ? -13.705 -15.032 -5.750 1.00 90.62 217 LEU A N 1
ATOM 1671 C CA . LEU A 1 217 ? -13.139 -14.724 -7.058 1.00 90.62 217 LEU A CA 1
ATOM 1672 C C . LEU A 1 217 ? -11.726 -14.127 -6.950 1.00 90.62 217 LEU A C 1
ATOM 1674 O O . LEU A 1 217 ? -10.902 -14.424 -7.797 1.00 90.62 217 LEU A O 1
ATOM 1678 N N . PHE A 1 218 ? -11.410 -13.335 -5.923 1.00 91.75 218 PHE A N 1
ATOM 1679 C CA . PHE A 1 218 ? -10.097 -12.698 -5.775 1.00 91.75 218 PHE A CA 1
ATOM 1680 C C . PHE A 1 218 ? -8.972 -13.666 -5.383 1.00 91.75 218 PHE A C 1
ATOM 1682 O O . PHE A 1 218 ? -7.807 -13.317 -5.547 1.00 91.75 218 PHE A O 1
ATOM 1689 N N . PHE A 1 219 ? -9.280 -14.881 -4.924 1.00 90.62 219 PHE A N 1
ATOM 1690 C CA . PHE A 1 219 ? -8.280 -15.867 -4.480 1.00 90.62 219 PHE A CA 1
ATOM 1691 C C . PHE A 1 219 ? -7.946 -16.930 -5.530 1.00 90.62 219 PHE A C 1
ATOM 1693 O O . PHE A 1 219 ? -7.330 -17.945 -5.219 1.00 90.62 219 PHE A O 1
ATOM 1700 N N . CYS A 1 220 ? -8.364 -16.711 -6.772 1.00 85.38 220 CYS A N 1
ATOM 1701 C CA . CYS A 1 220 ? -8.168 -17.642 -7.873 1.00 85.38 220 CYS A CA 1
ATOM 1702 C C . CYS A 1 220 ? -7.109 -17.115 -8.859 1.00 85.38 220 CYS A C 1
ATOM 1704 O O . CYS A 1 220 ? -6.964 -15.904 -9.052 1.00 85.38 220 CYS A O 1
ATOM 1706 N N . GLU A 1 221 ? -6.386 -18.038 -9.495 1.00 80.69 221 GLU A N 1
ATOM 1707 C CA . GLU A 1 221 ? -5.415 -17.735 -10.548 1.00 80.69 221 GLU A CA 1
ATOM 1708 C C . GLU A 1 221 ? -6.114 -17.480 -11.880 1.00 80.69 221 GLU A C 1
ATOM 1710 O O . GLU A 1 221 ? -6.962 -18.276 -12.291 1.00 80.69 221 GLU A O 1
ATOM 1715 N N . PHE A 1 222 ? -5.729 -16.407 -12.580 1.00 72.31 222 PHE A N 1
ATOM 1716 C CA . PHE A 1 222 ? -6.326 -16.055 -13.864 1.00 72.31 222 PHE A CA 1
ATOM 1717 C C . PHE A 1 222 ? -5.328 -15.519 -14.886 1.00 72.31 222 PHE A C 1
ATOM 1719 O O . PHE A 1 222 ? -4.374 -14.830 -14.516 1.00 72.31 222 PHE A O 1
ATOM 1726 N N . PRO A 1 223 ? -5.601 -15.736 -16.187 1.00 71.00 223 PRO A N 1
ATOM 1727 C CA . PRO A 1 223 ? -4.907 -15.025 -17.246 1.00 71.00 223 PRO A CA 1
ATOM 1728 C C . PRO A 1 223 ? -5.199 -13.526 -17.152 1.00 71.00 223 PRO A C 1
ATOM 1730 O O . PRO A 1 223 ? -6.349 -13.110 -17.010 1.00 71.00 223 PRO A O 1
ATOM 1733 N N . MET A 1 224 ? -4.166 -12.702 -17.309 1.00 64.75 224 MET A N 1
ATOM 1734 C CA . MET A 1 224 ? -4.304 -11.244 -17.238 1.00 64.75 224 MET A CA 1
ATOM 1735 C C . MET A 1 224 ? -5.242 -10.679 -18.321 1.00 64.75 224 MET A C 1
ATOM 1737 O O . MET A 1 224 ? -5.900 -9.665 -18.095 1.00 64.75 224 MET A O 1
ATOM 1741 N N . ASP A 1 225 ? -5.330 -11.316 -19.490 1.00 69.12 225 ASP A N 1
ATOM 1742 C CA . ASP A 1 225 ? -6.131 -10.851 -20.635 1.00 69.12 225 ASP A CA 1
ATOM 1743 C C . ASP A 1 225 ? -7.571 -11.378 -20.667 1.00 69.12 225 ASP A C 1
ATOM 1745 O O . ASP A 1 225 ? -8.274 -11.217 -21.665 1.00 69.12 225 ASP A O 1
ATOM 1749 N N . ASP A 1 226 ? -8.041 -11.965 -19.565 1.00 81.44 226 ASP A N 1
ATOM 1750 C CA . ASP A 1 226 ? -9.420 -12.422 -19.411 1.00 81.44 226 ASP A CA 1
ATOM 1751 C C . ASP A 1 226 ? -10.400 -11.230 -19.352 1.00 81.44 226 ASP A C 1
ATOM 1753 O O . ASP A 1 226 ? -10.760 -10.718 -18.287 1.00 81.44 226 ASP A O 1
ATOM 1757 N N . GLN A 1 227 ? -10.819 -10.759 -20.532 1.00 83.12 227 GLN A N 1
ATOM 1758 C CA . GLN A 1 227 ? -11.737 -9.628 -20.700 1.00 83.12 227 GLN A CA 1
ATOM 1759 C C . GLN A 1 227 ? -13.057 -9.795 -19.923 1.00 83.12 227 GLN A C 1
ATOM 1761 O O . GLN A 1 227 ? -13.430 -8.851 -19.218 1.00 83.12 227 GLN A O 1
ATOM 1766 N N . PRO A 1 228 ? -13.757 -10.950 -19.973 1.00 86.88 228 PRO A N 1
ATOM 1767 C CA . PRO A 1 228 ? -14.943 -11.184 -19.146 1.00 86.88 228 PRO A CA 1
ATOM 1768 C C . PRO A 1 228 ? -14.698 -10.942 -17.656 1.00 86.88 228 PRO A C 1
ATOM 1770 O O . PRO A 1 228 ? -15.518 -10.326 -16.969 1.00 86.88 228 PRO A O 1
ATOM 1773 N N . ARG A 1 229 ? -13.551 -11.389 -17.141 1.00 84.38 229 ARG A N 1
ATOM 1774 C CA . ARG A 1 229 ? -13.223 -11.238 -15.725 1.00 84.38 229 ARG A CA 1
ATOM 1775 C C . ARG A 1 229 ? -12.819 -9.817 -15.355 1.00 84.38 229 ARG A C 1
ATOM 1777 O O . ARG A 1 229 ? -13.249 -9.335 -14.312 1.00 84.38 229 ARG A O 1
ATOM 1784 N N . LEU A 1 230 ? -12.085 -9.110 -16.214 1.00 87.25 230 LEU A N 1
ATOM 1785 C CA . LEU A 1 230 ? -11.808 -7.680 -16.023 1.00 87.25 230 LEU A CA 1
ATOM 1786 C C . LEU A 1 230 ? -13.101 -6.858 -15.988 1.00 87.25 230 LEU A C 1
ATOM 1788 O O . LEU A 1 230 ? -13.245 -5.968 -15.150 1.00 87.25 230 LEU A O 1
ATOM 1792 N N . GLN A 1 231 ? -14.071 -7.187 -16.847 1.00 88.88 231 GLN A N 1
ATOM 1793 C CA . GLN A 1 231 ? -15.401 -6.579 -16.799 1.00 88.88 231 GLN A CA 1
ATOM 1794 C C . GLN A 1 231 ? -16.120 -6.903 -15.488 1.00 88.88 231 GLN A C 1
ATOM 1796 O O . GLN A 1 231 ? -16.701 -6.007 -14.876 1.00 88.88 231 GLN A O 1
ATOM 1801 N N . ARG A 1 232 ? -16.041 -8.153 -15.015 1.00 91.19 232 ARG A N 1
ATOM 1802 C CA . ARG A 1 232 ? -16.625 -8.541 -13.728 1.00 91.19 232 ARG A CA 1
ATOM 1803 C C . ARG A 1 232 ? -15.981 -7.800 -12.558 1.00 91.19 232 ARG A C 1
ATOM 1805 O O . ARG A 1 232 ? -16.697 -7.315 -11.690 1.00 91.19 232 ARG A O 1
ATOM 1812 N N . PHE A 1 233 ? -14.660 -7.665 -12.545 1.00 92.38 233 PHE A N 1
ATOM 1813 C CA . PHE A 1 233 ? -13.956 -6.889 -11.531 1.00 92.38 233 PHE A CA 1
ATOM 1814 C C . PHE A 1 233 ? -14.345 -5.411 -11.560 1.00 92.38 233 PHE A C 1
ATOM 1816 O O . PHE A 1 233 ? -14.628 -4.842 -10.510 1.00 92.38 233 PHE A O 1
ATOM 1823 N N . LYS A 1 234 ? -14.441 -4.804 -12.750 1.00 90.94 234 LYS A N 1
ATOM 1824 C CA . LYS A 1 234 ? -14.938 -3.430 -12.900 1.00 90.94 234 LYS A CA 1
ATOM 1825 C C . LYS A 1 234 ? -16.338 -3.276 -12.293 1.00 90.94 234 LYS A C 1
ATOM 1827 O O . LYS A 1 234 ? -16.559 -2.329 -11.546 1.00 90.94 234 LYS A O 1
ATOM 1832 N N . GLN A 1 235 ? -17.251 -4.212 -12.566 1.00 92.12 235 GLN A N 1
ATOM 1833 C CA . GLN A 1 235 ? -18.605 -4.208 -11.993 1.00 92.12 235 GLN A CA 1
ATOM 1834 C C . GLN A 1 235 ? -18.595 -4.318 -10.466 1.00 92.12 235 GLN A C 1
ATOM 1836 O O . GLN A 1 235 ? -19.331 -3.591 -9.814 1.00 92.12 235 GLN A O 1
ATOM 1841 N N . ILE A 1 236 ? -17.747 -5.183 -9.904 1.00 93.44 236 ILE A N 1
ATOM 1842 C CA . ILE A 1 236 ? -17.617 -5.360 -8.451 1.00 93.44 236 ILE A CA 1
ATOM 1843 C C . ILE A 1 236 ? -17.247 -4.034 -7.764 1.00 93.44 236 ILE A C 1
ATOM 1845 O O . ILE A 1 236 ? -17.842 -3.696 -6.744 1.00 93.44 236 ILE A O 1
ATOM 1849 N N . ILE A 1 237 ? -16.317 -3.255 -8.335 1.00 92.06 237 ILE A N 1
ATOM 1850 C CA . ILE A 1 237 ? -15.980 -1.923 -7.800 1.00 92.06 237 ILE A CA 1
ATOM 1851 C C . ILE A 1 237 ? -17.150 -0.945 -7.978 1.00 92.06 237 ILE A C 1
ATOM 1853 O O . ILE A 1 237 ? -17.505 -0.240 -7.042 1.00 92.06 237 ILE A O 1
ATOM 1857 N N . GLN A 1 238 ? -17.763 -0.905 -9.168 1.00 90.12 238 GLN A N 1
ATOM 1858 C CA . GLN A 1 238 ? -18.856 0.028 -9.492 1.00 90.12 238 GLN A CA 1
ATOM 1859 C C . GLN A 1 238 ? -20.111 -0.175 -8.642 1.00 90.12 238 GLN A C 1
ATOM 1861 O O . GLN A 1 238 ? -20.816 0.790 -8.361 1.00 90.12 238 GLN A O 1
ATOM 1866 N N . ASN A 1 239 ? -20.397 -1.420 -8.274 1.00 90.75 239 ASN A N 1
ATOM 1867 C CA . ASN A 1 239 ? -21.548 -1.783 -7.457 1.00 90.75 239 ASN A CA 1
ATOM 1868 C C . ASN A 1 239 ? -21.268 -1.675 -5.952 1.00 90.75 239 ASN A C 1
ATOM 1870 O O . ASN A 1 239 ? -22.174 -1.942 -5.169 1.00 90.75 239 ASN A O 1
ATOM 1874 N N . GLU A 1 240 ? -20.040 -1.320 -5.552 1.00 86.62 240 GLU A N 1
ATOM 1875 C CA . GLU A 1 240 ? -19.599 -1.338 -4.151 1.00 86.62 240 GLU A CA 1
ATOM 1876 C C . GLU A 1 240 ? -19.773 -2.729 -3.498 1.00 86.62 240 GLU A C 1
ATOM 1878 O O . GLU A 1 240 ? -19.976 -2.849 -2.292 1.00 86.62 240 GLU A O 1
ATOM 1883 N N . ASP A 1 241 ? -19.646 -3.803 -4.294 1.00 87.75 241 ASP A N 1
ATOM 1884 C CA . ASP A 1 241 ? -19.730 -5.199 -3.825 1.00 87.75 241 ASP A CA 1
ATOM 1885 C C . ASP A 1 241 ? -18.513 -5.586 -2.953 1.00 87.75 241 ASP A C 1
ATOM 1887 O O . ASP A 1 241 ? -18.494 -6.652 -2.333 1.00 87.75 241 ASP A O 1
ATOM 1891 N N . ILE A 1 242 ? -17.482 -4.731 -2.919 1.00 89.62 242 ILE A N 1
ATOM 1892 C CA . ILE A 1 242 ? -16.348 -4.815 -1.996 1.00 89.62 242 ILE A CA 1
ATOM 1893 C C . ILE A 1 242 ? -16.156 -3.500 -1.246 1.00 89.62 242 ILE A C 1
ATOM 1895 O O . ILE A 1 242 ? -16.160 -2.421 -1.840 1.00 89.62 242 ILE A O 1
ATOM 1899 N N . ASP A 1 243 ? -15.892 -3.596 0.056 1.00 89.50 243 ASP A N 1
ATOM 1900 C CA . ASP A 1 243 ? -15.484 -2.451 0.866 1.00 89.50 243 ASP A CA 1
ATOM 1901 C C . ASP A 1 243 ? -13.949 -2.338 0.854 1.00 89.50 243 ASP A C 1
ATOM 1903 O O . ASP A 1 243 ? -13.231 -2.972 1.635 1.00 89.50 243 ASP A O 1
ATOM 1907 N N . LEU A 1 244 ? -13.435 -1.539 -0.086 1.00 90.81 244 LEU A N 1
ATOM 1908 C CA . LEU A 1 244 ? -11.997 -1.300 -0.235 1.00 90.81 244 LEU A CA 1
ATOM 1909 C C . LEU A 1 244 ? -11.377 -0.608 0.987 1.00 90.81 244 LEU A C 1
ATOM 1911 O O . LEU A 1 244 ? -10.187 -0.802 1.238 1.00 90.81 244 LEU A O 1
ATOM 1915 N N . GLU A 1 245 ? -12.143 0.181 1.747 1.00 90.94 245 GLU A N 1
ATOM 1916 C CA . GLU A 1 245 ? -11.641 0.822 2.968 1.00 90.94 245 GLU A CA 1
ATOM 1917 C C . GLU A 1 245 ? -11.395 -0.231 4.051 1.00 90.94 245 GLU A C 1
ATOM 1919 O O . GLU A 1 245 ? -10.333 -0.232 4.678 1.00 90.94 245 GLU A O 1
ATOM 1924 N N . VAL A 1 246 ? -12.337 -1.167 4.219 1.00 91.31 246 VAL A N 1
ATOM 1925 C CA . VAL A 1 246 ? -12.204 -2.294 5.153 1.00 91.31 246 VAL A CA 1
ATOM 1926 C C . VAL A 1 246 ? -11.038 -3.190 4.756 1.00 91.31 246 VAL A C 1
ATOM 1928 O O . VAL A 1 246 ? -10.172 -3.461 5.591 1.00 91.31 246 VAL A O 1
ATOM 1931 N N . PHE A 1 247 ? -10.957 -3.602 3.487 1.00 93.56 247 PHE A N 1
ATOM 1932 C CA . PHE A 1 247 ? -9.842 -4.426 3.015 1.00 93.56 247 PHE A CA 1
ATOM 1933 C C . PHE A 1 247 ? -8.489 -3.725 3.222 1.00 93.56 247 PHE A C 1
ATOM 1935 O O . PHE A 1 247 ? -7.553 -4.331 3.743 1.00 93.56 247 PHE A O 1
ATOM 1942 N N . SER A 1 248 ? -8.395 -2.433 2.889 1.00 93.81 248 SER A N 1
ATOM 1943 C CA . SER A 1 248 ? -7.178 -1.636 3.083 1.00 93.81 248 SER A CA 1
ATOM 1944 C C . SER A 1 248 ? -6.767 -1.536 4.555 1.00 93.81 248 SER A C 1
ATOM 1946 O O . SER A 1 248 ? -5.602 -1.761 4.892 1.00 93.81 248 SER A O 1
ATOM 1948 N N . ALA A 1 249 ? -7.717 -1.282 5.460 1.00 92.94 249 ALA A N 1
ATOM 1949 C CA . ALA A 1 249 ? -7.452 -1.196 6.894 1.00 92.94 249 ALA A CA 1
ATOM 1950 C C . ALA A 1 249 ? -6.982 -2.536 7.493 1.00 92.94 249 ALA A C 1
ATOM 1952 O O . ALA A 1 249 ? -6.029 -2.562 8.280 1.00 92.94 249 ALA A O 1
ATOM 1953 N N . LEU A 1 250 ? -7.615 -3.645 7.097 1.00 94.81 250 LEU A N 1
ATOM 1954 C CA . LEU A 1 250 ? -7.233 -4.999 7.505 1.00 94.81 250 LEU A CA 1
ATOM 1955 C C . LEU A 1 250 ? -5.838 -5.364 6.995 1.00 94.81 250 LEU A C 1
ATOM 1957 O O . LEU A 1 250 ? -4.985 -5.788 7.777 1.00 94.81 250 LEU A O 1
ATOM 1961 N N . PHE A 1 251 ? -5.584 -5.135 5.706 1.00 94.38 251 PHE A N 1
ATOM 1962 C CA . PHE A 1 251 ? -4.300 -5.427 5.079 1.00 94.38 251 PHE A CA 1
ATOM 1963 C C . PHE A 1 251 ? -3.163 -4.610 5.707 1.00 94.38 251 PHE A C 1
ATOM 1965 O O . PHE A 1 251 ? -2.093 -5.147 5.990 1.00 94.38 251 PHE A O 1
ATOM 1972 N N . LYS A 1 252 ? -3.409 -3.334 6.027 1.00 93.75 252 LYS A N 1
ATOM 1973 C CA . LYS A 1 252 ? -2.456 -2.472 6.739 1.00 93.75 252 LYS A CA 1
ATOM 1974 C C . LYS A 1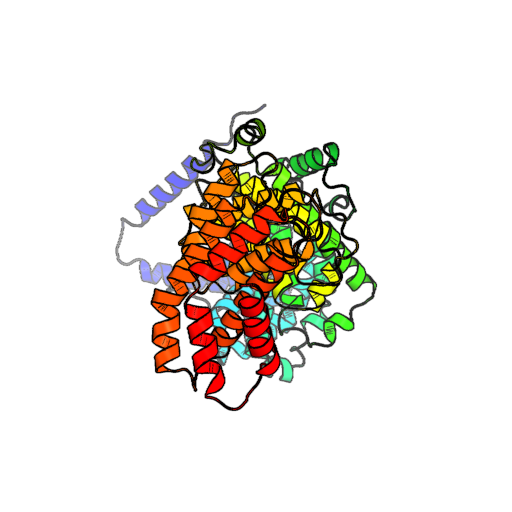 252 ? -2.077 -3.012 8.113 1.00 93.75 252 LYS A C 1
ATOM 1976 O O . LYS A 1 252 ? -0.890 -3.073 8.438 1.00 93.75 252 LYS A O 1
ATOM 1981 N N . LEU A 1 253 ? -3.062 -3.426 8.907 1.00 94.75 253 LEU A N 1
ATOM 1982 C CA . LEU A 1 253 ? -2.807 -4.019 10.219 1.00 94.75 253 LEU A CA 1
ATOM 1983 C C . LEU A 1 253 ? -2.089 -5.373 10.099 1.00 94.75 253 LEU A C 1
ATOM 1985 O O . LEU A 1 253 ? -1.168 -5.646 10.871 1.00 94.75 253 LEU A O 1
ATOM 1989 N N . LEU A 1 254 ? -2.450 -6.195 9.109 1.00 93.81 254 LEU A N 1
ATOM 1990 C CA . LEU A 1 254 ? -1.755 -7.450 8.825 1.00 93.81 254 LEU A CA 1
ATOM 1991 C C . LEU A 1 254 ? -0.279 -7.198 8.500 1.00 93.81 254 LEU A C 1
ATOM 1993 O O . LEU A 1 254 ? 0.590 -7.762 9.159 1.00 93.81 254 LEU A O 1
ATOM 1997 N N . VAL A 1 255 ? 0.029 -6.300 7.563 1.00 90.75 255 VAL A N 1
ATOM 1998 C CA . VAL A 1 255 ? 1.418 -5.967 7.205 1.00 90.75 255 VAL A CA 1
ATOM 1999 C C . VAL A 1 255 ? 2.188 -5.393 8.390 1.00 90.75 255 VAL A C 1
ATOM 2001 O O . VAL A 1 255 ? 3.361 -5.721 8.571 1.00 90.75 255 VAL A O 1
ATOM 2004 N N . ARG A 1 256 ? 1.546 -4.595 9.251 1.00 90.50 256 ARG A N 1
ATOM 2005 C CA . ARG A 1 256 ? 2.158 -4.129 10.503 1.00 90.50 256 ARG A CA 1
ATOM 2006 C C . ARG A 1 256 ? 2.538 -5.287 11.428 1.00 90.50 256 ARG A C 1
ATOM 2008 O O . ARG A 1 256 ? 3.598 -5.231 12.046 1.00 90.50 256 ARG A O 1
ATOM 2015 N N . CYS A 1 257 ? 1.705 -6.322 11.511 1.00 90.69 257 CYS A N 1
ATOM 2016 C CA . CYS A 1 257 ? 1.994 -7.527 12.286 1.00 90.69 257 CYS A CA 1
ATOM 2017 C C . CYS A 1 257 ? 3.118 -8.367 11.663 1.00 90.69 257 CYS A C 1
ATOM 2019 O O . CYS A 1 257 ? 3.908 -8.947 12.398 1.00 90.69 257 CYS A O 1
ATOM 2021 N N . LEU A 1 258 ? 3.201 -8.420 10.330 1.00 86.88 258 LEU A N 1
ATOM 2022 C CA . LEU A 1 258 ? 4.210 -9.205 9.609 1.00 86.88 258 LEU A CA 1
ATOM 2023 C C . LEU A 1 258 ? 5.592 -8.537 9.588 1.00 86.88 258 LEU A C 1
ATOM 2025 O O . LEU A 1 258 ? 6.605 -9.222 9.643 1.00 86.88 258 LEU A O 1
ATOM 2029 N N . THR A 1 259 ? 5.644 -7.208 9.497 1.00 83.50 259 THR A N 1
ATOM 2030 C CA . THR A 1 259 ? 6.904 -6.454 9.329 1.00 83.50 259 THR A CA 1
ATOM 2031 C C . THR A 1 259 ? 7.370 -5.742 10.600 1.00 83.50 259 THR A C 1
ATOM 2033 O O . THR A 1 259 ? 8.497 -5.259 10.673 1.00 83.50 259 THR A O 1
ATOM 2036 N N . GLY A 1 260 ? 6.505 -5.635 11.611 1.00 77.44 260 GLY A N 1
ATOM 2037 C CA . GLY A 1 260 ? 6.806 -4.947 12.861 1.00 77.44 260 GLY A CA 1
ATOM 2038 C C . GLY A 1 260 ? 7.596 -5.798 13.856 1.00 77.44 260 GLY A C 1
ATOM 2039 O O . GLY A 1 260 ? 7.524 -7.019 13.865 1.00 77.44 260 GLY A O 1
ATOM 2040 N N . SER A 1 261 ? 8.259 -5.133 14.803 1.00 81.56 261 SER A N 1
ATOM 2041 C CA . SER A 1 261 ? 8.962 -5.762 15.936 1.00 81.56 261 SER A CA 1
ATOM 2042 C C . SER A 1 261 ? 8.037 -6.237 17.068 1.00 81.56 261 SER A C 1
ATOM 2044 O O . SER A 1 261 ? 8.489 -6.494 18.187 1.00 81.56 261 SER A O 1
ATOM 2046 N N . PHE A 1 262 ? 6.729 -6.287 16.806 1.00 86.00 262 PHE A N 1
ATOM 2047 C CA . PHE A 1 262 ? 5.718 -6.637 17.799 1.00 86.00 262 PHE A CA 1
ATOM 2048 C C . PHE A 1 262 ? 5.714 -8.133 18.109 1.00 86.00 262 PHE A C 1
ATOM 2050 O O . PHE A 1 262 ? 5.654 -8.511 19.277 1.00 86.00 262 PHE A O 1
ATOM 2057 N N . PHE A 1 263 ? 5.847 -8.970 17.082 1.00 85.44 263 PHE A N 1
ATOM 2058 C CA . PHE A 1 263 ? 6.021 -10.405 17.252 1.00 85.44 263 PHE A CA 1
ATOM 2059 C C . PHE A 1 263 ? 7.513 -10.772 17.308 1.00 85.44 263 PHE A C 1
ATOM 2061 O O . PHE A 1 263 ? 8.330 -10.106 16.666 1.00 85.44 263 PHE A O 1
ATOM 2068 N N . PRO A 1 264 ? 7.898 -11.807 18.077 1.00 81.00 264 PRO A N 1
ATOM 2069 C CA . PRO A 1 264 ? 9.260 -12.330 18.040 1.00 81.00 264 PRO A CA 1
ATOM 2070 C C . PRO A 1 264 ? 9.574 -12.922 16.657 1.00 81.00 264 PRO A C 1
ATOM 2072 O O . PRO A 1 264 ? 8.668 -13.367 15.954 1.00 81.00 264 PRO A O 1
ATOM 2075 N N . GLN A 1 265 ? 10.856 -12.938 16.274 1.00 76.44 265 GLN A N 1
ATOM 2076 C CA . GLN A 1 265 ? 11.294 -13.370 14.936 1.00 76.44 265 GLN A CA 1
ATOM 2077 C C . GLN A 1 265 ? 10.829 -14.797 14.588 1.00 76.44 265 GLN A C 1
ATOM 2079 O O . GLN A 1 265 ? 10.409 -15.044 13.461 1.00 76.44 265 GLN A O 1
ATOM 2084 N N . ASP A 1 266 ? 10.780 -15.691 15.576 1.00 78.50 266 ASP A N 1
ATOM 2085 C CA . ASP A 1 266 ? 10.365 -17.090 15.397 1.00 78.50 266 ASP A CA 1
ATOM 2086 C C . ASP A 1 266 ? 8.835 -17.285 15.357 1.00 78.50 266 ASP A C 1
ATOM 2088 O O . ASP A 1 266 ? 8.337 -18.400 15.178 1.00 78.50 266 ASP A O 1
ATOM 2092 N N . TYR A 1 267 ? 8.048 -16.213 15.502 1.00 83.81 267 TYR A N 1
ATOM 2093 C CA . TYR A 1 267 ? 6.591 -16.327 15.502 1.00 83.81 267 TYR A CA 1
ATOM 2094 C C . TYR A 1 267 ? 6.011 -16.621 14.119 1.00 83.81 267 TYR A C 1
ATOM 2096 O O . TYR A 1 267 ? 5.159 -17.493 13.980 1.00 83.81 267 TYR A O 1
ATOM 2104 N N . LEU A 1 268 ? 6.461 -15.911 13.081 1.00 81.69 268 LEU A N 1
ATOM 2105 C CA . LEU A 1 268 ? 5.934 -16.126 11.730 1.00 81.69 268 LEU A CA 1
ATOM 2106 C C . LEU A 1 268 ? 6.216 -17.547 11.222 1.00 81.69 268 LEU A C 1
ATOM 2108 O O . LEU A 1 268 ? 5.278 -18.154 10.709 1.00 81.69 268 LEU A O 1
ATOM 2112 N N . PRO A 1 269 ? 7.423 -18.120 11.414 1.00 83.00 269 PRO A N 1
ATOM 2113 C CA . PRO A 1 269 ? 7.693 -19.517 11.071 1.00 83.00 269 PRO A CA 1
ATOM 2114 C C . PRO A 1 269 ? 6.918 -20.550 11.902 1.00 83.00 269 PRO A C 1
ATOM 2116 O O . PRO A 1 269 ? 6.783 -21.687 11.463 1.00 83.00 269 PRO A O 1
ATOM 2119 N N . SER A 1 270 ? 6.430 -20.193 13.097 1.00 84.25 270 SER A N 1
ATOM 2120 C CA . SER A 1 270 ? 5.674 -21.108 13.970 1.00 84.25 270 SER A CA 1
ATOM 2121 C C . SER A 1 270 ? 4.160 -21.076 13.742 1.00 84.25 270 SER A C 1
ATOM 2123 O O . SER A 1 270 ? 3.414 -21.791 14.418 1.00 84.25 270 SER A O 1
ATOM 2125 N N . LEU A 1 271 ? 3.677 -20.278 12.783 1.00 87.19 271 LEU A N 1
ATOM 2126 C CA . LEU A 1 271 ? 2.271 -20.289 12.394 1.00 87.19 271 LEU A CA 1
ATOM 2127 C C . LEU A 1 271 ? 1.869 -21.650 11.803 1.00 87.19 271 LEU A C 1
ATOM 2129 O O . LEU A 1 271 ? 2.666 -22.392 11.237 1.00 87.19 271 LEU A O 1
ATOM 2133 N N . SER A 1 272 ? 0.581 -21.986 11.914 1.00 89.50 272 SER A N 1
ATOM 2134 C CA . SER A 1 272 ? 0.068 -23.225 11.322 1.00 89.50 272 SER A CA 1
ATOM 2135 C C . SER A 1 272 ? 0.207 -23.224 9.794 1.00 89.50 272 SER A C 1
ATOM 2137 O O . SER A 1 272 ? 0.110 -22.175 9.149 1.00 89.50 272 SER A O 1
ATOM 2139 N N . ASN A 1 273 ? 0.308 -24.413 9.192 1.00 88.75 273 ASN A N 1
ATOM 2140 C CA . ASN A 1 273 ? 0.304 -24.564 7.732 1.00 88.75 273 ASN A CA 1
ATOM 2141 C C . ASN A 1 273 ? -0.913 -23.893 7.072 1.00 88.75 273 ASN A C 1
ATOM 2143 O O . ASN A 1 273 ? -0.785 -23.307 6.002 1.00 88.75 273 ASN A O 1
ATOM 2147 N N . VAL A 1 274 ? -2.082 -23.918 7.722 1.00 90.25 274 VAL A N 1
ATOM 2148 C CA . VAL A 1 274 ? -3.295 -23.250 7.220 1.00 90.25 274 VAL A CA 1
ATOM 2149 C C . VAL A 1 274 ? -3.094 -21.735 7.137 1.00 90.25 274 VAL A C 1
ATOM 2151 O O . VAL A 1 274 ? -3.449 -21.123 6.131 1.00 90.25 274 VAL A O 1
ATOM 2154 N N . CYS A 1 275 ? -2.480 -21.126 8.156 1.00 90.19 275 CYS A N 1
ATOM 2155 C CA . CYS A 1 275 ? -2.163 -19.697 8.148 1.00 90.19 275 CYS A CA 1
ATOM 2156 C C . CYS A 1 275 ? -1.172 -19.348 7.032 1.00 90.19 275 CYS A C 1
ATOM 2158 O O . CYS A 1 275 ? -1.386 -18.367 6.322 1.00 90.19 275 CYS A O 1
ATOM 2160 N N . HIS A 1 276 ? -0.132 -20.163 6.839 1.00 88.69 276 HIS A N 1
ATOM 2161 C CA . HIS A 1 276 ? 0.826 -19.971 5.750 1.00 88.69 276 HIS A CA 1
ATOM 2162 C C . HIS A 1 276 ? 0.161 -20.055 4.374 1.00 88.69 276 HIS A C 1
ATOM 2164 O O . HIS A 1 276 ? 0.389 -19.187 3.535 1.00 88.69 276 HIS A O 1
ATOM 2170 N N . VAL A 1 277 ? -0.709 -21.046 4.150 1.00 89.38 277 VAL A N 1
ATOM 2171 C CA . VAL A 1 277 ? -1.449 -21.190 2.886 1.00 89.38 277 VAL A CA 1
ATOM 2172 C C . VAL A 1 277 ? -2.361 -19.989 2.639 1.00 89.38 277 VAL A C 1
ATOM 2174 O O . VAL A 1 277 ? -2.360 -19.454 1.532 1.00 89.38 277 VAL A O 1
ATOM 2177 N N . ARG A 1 278 ? -3.097 -19.521 3.655 1.00 91.12 278 ARG A N 1
ATOM 2178 C CA . ARG A 1 278 ? -3.959 -18.332 3.536 1.00 91.12 278 ARG A CA 1
ATOM 2179 C C . ARG A 1 278 ? -3.169 -17.073 3.219 1.00 91.12 278 ARG A C 1
ATOM 2181 O O . ARG A 1 278 ? -3.541 -16.340 2.307 1.00 91.12 278 ARG A O 1
ATOM 2188 N N . LEU A 1 279 ? -2.068 -16.845 3.935 1.00 89.75 279 LEU A N 1
ATOM 2189 C CA . LEU A 1 279 ? -1.186 -15.712 3.678 1.00 89.75 279 LEU A CA 1
ATOM 2190 C C . LEU A 1 279 ? -0.647 -15.770 2.246 1.00 89.75 279 LEU A C 1
ATOM 2192 O O . LEU A 1 279 ? -0.753 -14.792 1.514 1.00 89.75 279 LEU A O 1
ATOM 2196 N N . LYS A 1 280 ? -0.161 -16.934 1.809 1.00 87.31 280 LYS A N 1
ATOM 2197 C CA . LYS A 1 280 ? 0.313 -17.138 0.440 1.00 87.31 280 LYS A CA 1
ATOM 2198 C C . LYS A 1 280 ? -0.777 -16.852 -0.596 1.00 87.31 280 LYS A C 1
ATOM 2200 O O . LYS A 1 280 ? -0.515 -16.136 -1.551 1.00 87.31 280 LYS A O 1
ATOM 2205 N N . CYS A 1 281 ? -2.005 -17.343 -0.408 1.00 88.88 281 CYS A N 1
ATOM 2206 C CA . CYS A 1 281 ? -3.117 -17.082 -1.336 1.00 88.88 281 CYS A CA 1
ATOM 2207 C C . CYS A 1 281 ? -3.498 -15.594 -1.388 1.00 88.88 281 CYS A C 1
ATOM 2209 O O . CYS A 1 281 ? -3.751 -15.054 -2.466 1.00 88.88 281 CYS A O 1
ATOM 2211 N N . LEU A 1 282 ? -3.506 -14.915 -0.239 1.00 91.25 282 LEU A N 1
ATOM 2212 C CA . LEU A 1 282 ? -3.751 -13.477 -0.161 1.00 91.25 282 LEU A CA 1
ATOM 2213 C C . LEU A 1 282 ? -2.687 -12.682 -0.928 1.00 91.25 282 LEU A C 1
ATOM 2215 O O . LEU A 1 282 ? -3.033 -11.764 -1.668 1.00 91.25 282 LEU A O 1
ATOM 2219 N N . LEU A 1 283 ? -1.411 -13.034 -0.771 1.00 87.81 283 LEU A N 1
ATOM 2220 C CA . LEU A 1 283 ? -0.302 -12.318 -1.404 1.00 87.81 283 LEU A CA 1
ATOM 2221 C C . LEU A 1 283 ? -0.144 -12.659 -2.892 1.00 87.81 283 LEU A C 1
ATOM 2223 O O . LEU A 1 283 ? 0.133 -11.769 -3.693 1.00 87.81 283 LEU A O 1
ATOM 2227 N N . HIS A 1 284 ? -0.359 -13.917 -3.278 1.00 84.69 284 HIS A N 1
ATOM 2228 C CA . HIS A 1 284 ? -0.252 -14.364 -4.669 1.00 84.69 284 HIS A CA 1
ATOM 2229 C C . HIS A 1 284 ? -1.452 -13.974 -5.534 1.00 84.69 284 HIS A C 1
ATOM 2231 O O . HIS A 1 284 ? -1.271 -13.683 -6.715 1.00 84.69 284 HIS A O 1
ATOM 2237 N N . PHE A 1 285 ? -2.665 -13.982 -4.976 1.00 87.50 285 PHE A N 1
ATOM 2238 C CA . PHE A 1 285 ? -3.893 -13.781 -5.751 1.00 87.50 285 PHE A CA 1
ATOM 2239 C C . PHE A 1 285 ? -4.726 -12.618 -5.227 1.00 87.50 285 PHE A C 1
ATOM 2241 O O . PHE A 1 285 ? -5.052 -11.725 -6.004 1.00 87.50 285 PHE A O 1
ATOM 2248 N N . GLY A 1 286 ? -5.011 -12.575 -3.922 1.00 91.50 286 GLY A N 1
ATOM 2249 C CA . GLY A 1 286 ? -5.908 -11.576 -3.330 1.00 91.50 286 GLY A CA 1
ATOM 2250 C C . GLY A 1 286 ? -5.496 -10.132 -3.635 1.00 91.50 286 GLY A C 1
ATOM 2251 O O . GLY A 1 286 ? -6.230 -9.401 -4.299 1.00 91.50 286 GLY A O 1
ATOM 2252 N N . LEU A 1 287 ? -4.299 -9.729 -3.201 1.00 92.00 287 LEU A N 1
ATOM 2253 C CA . LEU A 1 287 ? -3.779 -8.377 -3.420 1.00 92.00 287 LEU A CA 1
ATOM 2254 C C . LEU A 1 287 ? -3.606 -8.048 -4.918 1.00 92.00 287 LEU A C 1
ATOM 2256 O O . LEU A 1 287 ? -4.131 -7.014 -5.341 1.00 92.00 287 LEU A O 1
ATOM 2260 N N . PRO A 1 288 ? -2.941 -8.882 -5.748 1.00 90.44 288 PRO A N 1
ATOM 2261 C CA . PRO A 1 288 ? -2.836 -8.617 -7.183 1.00 90.44 288 PRO A CA 1
ATOM 2262 C C . PRO A 1 288 ? -4.194 -8.453 -7.872 1.00 90.44 288 PRO A C 1
ATOM 2264 O O . PRO A 1 288 ? -4.384 -7.488 -8.610 1.00 90.44 288 PRO A O 1
ATOM 2267 N N . ASN A 1 289 ? -5.172 -9.315 -7.577 1.00 91.69 289 ASN A N 1
ATOM 2268 C CA . ASN A 1 289 ? -6.506 -9.228 -8.170 1.00 91.69 289 ASN A CA 1
ATOM 2269 C C . ASN A 1 289 ? -7.270 -7.975 -7.713 1.00 91.69 289 ASN A C 1
ATOM 2271 O O . ASN A 1 289 ? -8.008 -7.400 -8.511 1.00 91.69 289 ASN A O 1
ATOM 2275 N N . VAL A 1 290 ? -7.070 -7.493 -6.478 1.00 94.25 290 VAL A N 1
ATOM 2276 C CA . VAL A 1 290 ? -7.611 -6.192 -6.034 1.00 94.25 290 VAL A CA 1
ATOM 2277 C C . VAL A 1 290 ? -7.003 -5.045 -6.840 1.00 94.25 290 VAL A C 1
ATOM 2279 O O . VAL A 1 290 ? -7.739 -4.205 -7.360 1.00 94.25 290 VAL A O 1
ATOM 2282 N N . LEU A 1 291 ? -5.678 -5.023 -7.020 1.00 93.06 291 LEU A N 1
ATOM 2283 C CA . LEU A 1 291 ? -5.014 -4.001 -7.840 1.00 93.06 291 LEU A CA 1
ATOM 2284 C C . LEU A 1 291 ? -5.469 -4.065 -9.305 1.00 93.06 291 LEU A C 1
ATOM 2286 O O . LEU A 1 291 ? -5.694 -3.028 -9.932 1.00 93.06 291 LEU A O 1
ATOM 2290 N N . LEU A 1 292 ? -5.662 -5.274 -9.835 1.00 90.12 292 LEU A N 1
ATOM 2291 C CA . LEU A 1 292 ? -6.192 -5.500 -11.174 1.00 90.12 292 LEU A CA 1
ATOM 2292 C C . LEU A 1 292 ? -7.634 -4.995 -11.301 1.00 90.12 292 LEU A C 1
ATOM 2294 O O . LEU A 1 292 ? -7.952 -4.313 -12.276 1.00 90.12 292 LEU A O 1
ATOM 2298 N N . ALA A 1 293 ? -8.486 -5.259 -10.310 1.00 92.12 293 ALA A N 1
ATOM 2299 C CA . ALA A 1 293 ? -9.865 -4.788 -10.291 1.00 92.12 293 ALA A CA 1
ATOM 2300 C C . ALA A 1 293 ? -9.953 -3.262 -10.281 1.00 92.12 293 ALA A C 1
ATOM 2302 O O . ALA A 1 293 ? -10.678 -2.677 -11.091 1.00 92.12 293 ALA A O 1
ATOM 2303 N N . VAL A 1 294 ? -9.142 -2.613 -9.441 1.00 91.81 294 VAL A N 1
ATOM 2304 C CA . VAL A 1 294 ? -9.029 -1.153 -9.436 1.00 91.81 294 VAL A CA 1
ATOM 2305 C C . VAL A 1 294 ? -8.502 -0.656 -10.782 1.00 91.81 294 VAL A C 1
ATOM 2307 O O . VAL A 1 294 ? -9.053 0.297 -11.319 1.00 91.81 294 VAL A O 1
ATOM 2310 N N . SER A 1 295 ? -7.517 -1.321 -11.398 1.00 88.12 295 SER A N 1
ATOM 2311 C CA . SER A 1 295 ? -7.009 -0.925 -12.722 1.00 88.12 295 SER A CA 1
ATOM 2312 C C . SER A 1 295 ? -8.059 -1.025 -13.837 1.00 88.12 295 SER A C 1
ATOM 2314 O O . SER A 1 295 ? -8.046 -0.206 -14.753 1.00 88.12 295 SER A O 1
ATOM 2316 N N . ALA A 1 296 ? -8.987 -1.985 -13.757 1.00 87.81 296 ALA A N 1
ATOM 2317 C CA . ALA A 1 296 ? -10.088 -2.131 -14.710 1.00 87.81 296 ALA A CA 1
ATOM 2318 C C . ALA A 1 296 ? -11.170 -1.053 -14.513 1.00 87.81 296 ALA A C 1
ATOM 2320 O O . ALA A 1 296 ? -11.790 -0.603 -15.481 1.00 87.81 296 ALA A O 1
ATOM 2321 N N . TYR A 1 297 ? -11.376 -0.626 -13.264 1.00 87.25 297 TYR A N 1
ATOM 2322 C CA . TYR A 1 297 ? -12.271 0.467 -12.890 1.00 87.25 297 TYR A CA 1
ATOM 2323 C C . TYR A 1 297 ? -11.717 1.853 -13.267 1.00 87.25 297 TYR A C 1
ATOM 2325 O O . TYR A 1 297 ? -12.444 2.674 -13.823 1.00 87.25 297 TYR A O 1
ATOM 2333 N N . TRP A 1 298 ? -10.431 2.097 -12.993 1.00 77.69 298 TRP A N 1
ATOM 2334 C CA . TRP A 1 298 ? -9.810 3.426 -12.949 1.00 77.69 298 TRP A CA 1
ATOM 2335 C C . TRP A 1 298 ? -9.824 4.263 -14.237 1.00 77.69 298 TRP A C 1
ATOM 2337 O O . TRP A 1 298 ? -9.981 5.486 -14.147 1.00 77.69 298 TRP A O 1
ATOM 2347 N N . PRO A 1 299 ? -9.632 3.706 -15.449 1.00 69.44 299 PRO A N 1
ATOM 2348 C CA . PRO A 1 299 ? -9.755 4.528 -16.637 1.00 69.44 299 PRO A CA 1
ATOM 2349 C C . PRO A 1 299 ? -11.230 4.898 -16.804 1.00 69.44 299 PRO A C 1
ATOM 2351 O O . PRO A 1 299 ? -12.069 4.028 -17.037 1.00 69.44 299 PRO A O 1
ATOM 2354 N N . CYS A 1 300 ? -11.557 6.191 -16.707 1.00 71.12 300 CYS A N 1
ATOM 2355 C CA . CYS A 1 300 ? -12.916 6.653 -16.987 1.00 71.12 300 CYS A CA 1
ATOM 2356 C C . CYS A 1 300 ? -13.307 6.312 -18.436 1.00 71.12 300 CYS A C 1
ATOM 2358 O O . CYS A 1 300 ? -12.438 6.160 -19.296 1.00 71.12 300 CYS A O 1
ATOM 2360 N N . ASN A 1 301 ? -14.603 6.246 -18.745 1.00 67.00 301 ASN A N 1
ATOM 2361 C CA . ASN A 1 301 ? -15.072 5.868 -20.087 1.00 67.00 301 ASN A CA 1
ATOM 2362 C C . ASN A 1 301 ? -14.453 6.734 -21.212 1.00 67.00 301 ASN A C 1
ATOM 2364 O O . ASN A 1 301 ? -14.162 6.225 -22.292 1.00 67.00 301 ASN A O 1
ATOM 2368 N N . SER A 1 302 ? -14.172 8.019 -20.950 1.00 63.50 302 SER A N 1
ATOM 2369 C CA . SER A 1 302 ? -13.481 8.909 -21.898 1.00 63.50 302 SER A CA 1
ATOM 2370 C C . SER A 1 302 ? -12.013 8.519 -22.129 1.00 63.50 302 SER A C 1
ATOM 2372 O O . SER A 1 302 ? -11.533 8.594 -23.257 1.00 63.50 302 SER A O 1
ATOM 2374 N N . CYS A 1 303 ? -11.308 8.076 -21.082 1.00 67.12 303 CYS A N 1
ATOM 2375 C CA . CYS A 1 303 ? -9.928 7.582 -21.155 1.00 67.12 303 CYS A CA 1
ATOM 2376 C C . CYS A 1 303 ? -9.846 6.162 -21.739 1.00 67.12 303 CYS A C 1
ATOM 2378 O O . CYS A 1 303 ? -8.863 5.828 -22.391 1.00 67.12 303 CYS A O 1
ATOM 2380 N N . GLN A 1 304 ? -10.879 5.333 -21.549 1.00 63.38 304 GLN A N 1
ATOM 2381 C CA . GLN A 1 304 ? -10.954 4.000 -22.160 1.00 63.38 304 GLN A CA 1
ATOM 2382 C C . GLN A 1 304 ? -11.008 4.101 -23.692 1.00 63.38 304 GLN A C 1
ATOM 2384 O O . GLN A 1 304 ? -10.327 3.357 -24.388 1.00 63.38 304 GLN A O 1
ATOM 2389 N N . ASN A 1 305 ? -11.734 5.082 -24.232 1.00 52.34 305 ASN A N 1
ATOM 2390 C CA . ASN A 1 305 ? -11.873 5.261 -25.680 1.00 52.34 305 ASN A CA 1
ATOM 2391 C C . ASN A 1 305 ? -10.663 5.945 -26.352 1.00 52.34 305 ASN A C 1
ATOM 2393 O O . ASN A 1 305 ? -10.574 5.953 -27.579 1.00 52.34 305 ASN A O 1
ATOM 2397 N N . SER A 1 306 ? -9.724 6.516 -25.586 1.00 50.25 306 SER A N 1
ATOM 2398 C CA . SER A 1 306 ? -8.532 7.207 -26.108 1.00 50.25 306 SER A CA 1
ATOM 2399 C C . SER A 1 306 ? -7.272 6.333 -26.173 1.00 50.25 306 SER A C 1
ATOM 2401 O O . SER A 1 306 ? -6.201 6.838 -26.521 1.00 50.25 306 SER A O 1
ATOM 2403 N N . LEU A 1 307 ? -7.400 5.021 -25.912 1.00 45.22 307 LEU A N 1
ATOM 2404 C CA . LEU A 1 307 ? -6.329 4.006 -25.929 1.00 45.22 307 LEU A CA 1
ATOM 2405 C C . LEU A 1 307 ? -5.405 4.066 -27.165 1.00 45.22 307 LEU A C 1
ATOM 2407 O O . LEU A 1 307 ? -4.254 3.640 -27.088 1.00 45.22 307 LEU A O 1
ATOM 2411 N N . SER A 1 308 ? -5.865 4.633 -28.283 1.00 40.19 308 SER A N 1
ATOM 2412 C CA . SER A 1 308 ? -5.110 4.754 -29.533 1.00 40.19 308 SER A CA 1
ATOM 2413 C C . SER A 1 308 ? -4.251 6.025 -29.681 1.00 40.19 308 SER A C 1
ATOM 2415 O O . SER A 1 308 ? -3.561 6.153 -30.689 1.00 40.19 308 SER A O 1
ATOM 2417 N N . LYS A 1 309 ? -4.287 6.996 -28.751 1.00 46.94 309 LYS A N 1
ATOM 2418 C CA . LYS A 1 309 ? -3.657 8.328 -28.933 1.00 46.94 309 LYS A CA 1
ATOM 2419 C C . LYS A 1 309 ? -2.935 8.841 -27.676 1.00 46.94 309 LYS A C 1
ATOM 2421 O O . LYS A 1 309 ? -3.287 9.885 -27.137 1.00 46.94 309 LYS A O 1
ATOM 2426 N N . LEU A 1 310 ? -1.902 8.135 -27.207 1.00 47.91 310 LEU A N 1
ATOM 2427 C CA . LEU A 1 310 ? -1.146 8.560 -26.013 1.00 47.91 310 LEU A CA 1
ATOM 2428 C C . LEU A 1 310 ? -0.069 9.634 -26.267 1.00 47.91 310 LEU A C 1
ATOM 2430 O O . LEU A 1 310 ? 0.361 10.282 -25.315 1.00 47.91 310 LEU A O 1
ATOM 2434 N N . ALA A 1 311 ? 0.344 9.871 -27.520 1.00 41.78 311 ALA A N 1
ATOM 2435 C CA . ALA A 1 311 ? 1.351 10.892 -27.847 1.00 41.78 311 ALA A CA 1
ATOM 2436 C C . ALA A 1 311 ? 0.897 12.324 -27.483 1.00 41.78 311 ALA A C 1
ATOM 2438 O O . ALA A 1 311 ? 1.713 13.171 -27.134 1.00 41.78 311 ALA A O 1
ATOM 2439 N N . ALA A 1 312 ? -0.417 12.579 -27.476 1.00 41.12 312 ALA A N 1
ATOM 2440 C CA . ALA A 1 312 ? -0.991 13.888 -27.156 1.00 41.12 312 ALA A CA 1
ATOM 2441 C C . ALA A 1 312 ? -1.464 14.037 -25.692 1.00 41.12 312 ALA A C 1
ATOM 2443 O O . ALA A 1 312 ? -1.786 15.145 -25.270 1.00 41.12 312 ALA A O 1
ATOM 2444 N N . SER A 1 313 ? -1.522 12.956 -24.899 1.00 48.47 313 SER A N 1
ATOM 2445 C CA . SER A 1 313 ? -2.245 12.942 -23.612 1.00 48.47 313 SER A CA 1
ATOM 2446 C C . SER A 1 313 ? -1.363 12.998 -22.357 1.00 48.47 313 SER A C 1
ATOM 2448 O O . SER A 1 313 ? -1.890 13.011 -21.248 1.00 48.47 313 SER A O 1
ATOM 2450 N N . VAL A 1 314 ? -0.029 13.046 -22.480 1.00 50.03 314 VAL A N 1
ATOM 2451 C CA . VAL A 1 314 ? 0.885 13.064 -21.312 1.00 50.03 314 VAL A CA 1
ATOM 2452 C C . VAL A 1 314 ? 0.744 14.353 -20.481 1.00 50.03 314 VAL A C 1
ATOM 2454 O O . VAL A 1 314 ? 1.122 14.369 -19.307 1.00 50.03 314 VAL A O 1
ATOM 2457 N N . SER A 1 315 ? 0.162 15.419 -21.037 1.00 48.69 315 SER A N 1
ATOM 2458 C CA . SER A 1 315 ? 0.069 16.743 -20.407 1.00 48.69 315 SER A CA 1
ATOM 2459 C C . SER A 1 315 ? -1.319 17.128 -19.881 1.00 48.69 315 SER A C 1
ATOM 2461 O O . SER A 1 315 ? -1.387 17.964 -18.980 1.00 48.69 315 SER A O 1
ATOM 2463 N N . GLN A 1 316 ? -2.414 16.537 -20.371 1.00 54.31 316 GLN A N 1
ATOM 2464 C CA . GLN A 1 316 ? -3.764 16.981 -19.998 1.00 54.31 316 GLN A CA 1
ATOM 2465 C C . GLN A 1 316 ? -4.420 16.046 -18.968 1.00 54.31 316 GLN A C 1
ATOM 2467 O O . GLN A 1 316 ? -4.547 14.849 -19.226 1.00 54.31 316 GLN A O 1
ATOM 2472 N N . PRO A 1 317 ? -4.826 16.555 -17.785 1.00 58.62 317 PRO A N 1
ATOM 2473 C CA . PRO A 1 317 ? -5.603 15.769 -16.834 1.00 58.62 317 PRO A CA 1
ATOM 2474 C C . PRO A 1 317 ? -6.981 15.436 -17.415 1.00 58.62 317 PRO A C 1
ATOM 2476 O O . PRO A 1 317 ? -7.542 16.198 -18.203 1.00 58.62 317 PRO A O 1
ATOM 2479 N N . CYS A 1 318 ? -7.550 14.309 -16.991 1.00 65.12 318 CYS A N 1
ATOM 2480 C CA . CYS A 1 318 ? -8.945 14.017 -17.281 1.00 65.12 318 CYS A CA 1
ATOM 2481 C C . CYS A 1 318 ? -9.819 15.004 -16.489 1.00 65.12 318 CYS A C 1
ATOM 2483 O O . CYS A 1 318 ? -9.828 14.974 -15.261 1.00 65.12 318 CYS A O 1
ATOM 2485 N N . TYR A 1 319 ? -10.539 15.889 -17.186 1.00 56.66 319 TYR A N 1
ATOM 2486 C CA . TYR A 1 319 ? -11.412 16.906 -16.577 1.00 56.66 319 TYR A CA 1
ATOM 2487 C C . TYR A 1 319 ? -12.808 16.383 -16.201 1.00 56.66 319 TYR A C 1
ATOM 2489 O O . TYR A 1 319 ? -13.681 17.171 -15.840 1.00 56.66 319 TYR A O 1
ATOM 2497 N N . ASN A 1 320 ? -13.043 15.070 -16.281 1.00 64.12 320 ASN A N 1
ATOM 2498 C CA . ASN A 1 320 ? -14.319 14.501 -15.857 1.00 64.12 320 ASN A CA 1
ATOM 2499 C C . ASN A 1 320 ? -14.546 14.733 -14.356 1.00 64.12 320 ASN A C 1
ATOM 2501 O O . ASN A 1 320 ? -13.616 14.628 -13.554 1.00 64.12 320 ASN A O 1
ATOM 2505 N N . GLY A 1 321 ? -15.793 15.045 -13.994 1.00 61.94 321 GLY A N 1
ATOM 2506 C CA . GLY A 1 321 ? -16.213 15.182 -12.602 1.00 61.94 321 GLY A CA 1
ATOM 2507 C C . GLY A 1 321 ? -16.055 13.858 -11.859 1.00 61.94 321 GLY A C 1
ATOM 2508 O O . GLY A 1 321 ? -16.490 12.820 -12.354 1.00 61.94 321 GLY A O 1
ATOM 2509 N N . TRP A 1 322 ? -15.408 13.915 -10.700 1.00 75.31 322 TRP A N 1
ATOM 2510 C CA . TRP A 1 322 ? -15.211 12.780 -9.805 1.00 75.31 322 TRP A CA 1
ATOM 2511 C C . TRP A 1 322 ? -16.492 12.475 -9.035 1.00 75.31 322 TRP A C 1
ATOM 2513 O O . TRP A 1 322 ? -17.198 13.393 -8.614 1.00 75.31 322 TRP A O 1
ATOM 2523 N N . SER A 1 323 ? -16.785 11.192 -8.863 1.00 79.19 323 SER A N 1
ATOM 2524 C CA . SER A 1 323 ? -17.807 10.714 -7.936 1.00 79.19 323 SER A CA 1
ATOM 2525 C C . SER A 1 323 ? -17.217 10.488 -6.539 1.00 79.19 323 SER A C 1
ATOM 2527 O O . SER A 1 323 ? -16.008 10.307 -6.395 1.00 79.19 323 SER A O 1
ATOM 2529 N N . ASP A 1 324 ? -18.073 10.437 -5.514 1.00 80.69 324 ASP A N 1
ATOM 2530 C CA . ASP A 1 324 ? -17.661 10.076 -4.146 1.00 80.69 324 ASP A CA 1
ATOM 2531 C C . ASP A 1 324 ? -16.959 8.698 -4.118 1.00 80.69 324 ASP A C 1
ATOM 2533 O O . ASP A 1 324 ? -15.992 8.498 -3.384 1.00 80.69 324 ASP A O 1
ATOM 2537 N N . LEU A 1 325 ? -17.392 7.767 -4.982 1.00 84.50 325 LEU A N 1
ATOM 2538 C CA . LEU A 1 325 ? -16.766 6.454 -5.153 1.00 84.50 325 LEU A CA 1
ATOM 2539 C C . LEU A 1 325 ? -15.317 6.571 -5.649 1.00 84.50 325 LEU A C 1
ATOM 2541 O O . LEU A 1 325 ? -14.436 5.892 -5.125 1.00 84.50 325 LEU A O 1
ATOM 2545 N N . ASP A 1 326 ? -15.039 7.458 -6.610 1.00 84.25 326 ASP A N 1
ATOM 2546 C CA . ASP A 1 326 ? -13.680 7.674 -7.127 1.00 84.25 326 ASP A CA 1
ATOM 2547 C C . ASP A 1 326 ? -12.730 8.182 -6.033 1.00 84.25 326 ASP A C 1
ATOM 2549 O O . ASP A 1 326 ? -11.571 7.759 -5.958 1.00 84.25 326 ASP A O 1
ATOM 2553 N N . GLU A 1 327 ? -13.219 9.061 -5.150 1.00 83.69 327 GLU A N 1
ATOM 2554 C CA . GLU A 1 327 ? -12.452 9.565 -4.008 1.00 83.69 327 GLU A CA 1
ATOM 2555 C C . GLU A 1 327 ? -12.130 8.453 -3.003 1.00 83.69 327 GLU A C 1
ATOM 2557 O O . GLU A 1 327 ? -10.971 8.314 -2.588 1.00 83.69 327 GLU A O 1
ATOM 2562 N N . THR A 1 328 ? -13.127 7.634 -2.651 1.00 86.31 328 THR A N 1
ATOM 2563 C CA . THR A 1 328 ? -12.954 6.480 -1.760 1.00 86.31 328 THR A CA 1
ATOM 2564 C C . THR A 1 328 ? -11.973 5.468 -2.348 1.00 86.31 328 THR A C 1
ATOM 2566 O O . THR A 1 328 ? -11.022 5.075 -1.664 1.00 86.31 328 THR A O 1
ATOM 2569 N N . VAL A 1 329 ? -12.122 5.108 -3.628 1.00 89.62 329 VAL A N 1
ATOM 2570 C CA . VAL A 1 329 ? -11.207 4.184 -4.315 1.00 89.62 329 VAL A CA 1
ATOM 2571 C C . VAL A 1 329 ? -9.787 4.756 -4.333 1.00 89.62 329 VAL A C 1
ATOM 2573 O O . VAL A 1 329 ? -8.858 4.030 -3.989 1.00 89.62 329 VAL A O 1
ATOM 2576 N N . MET A 1 330 ? -9.583 6.046 -4.644 1.00 88.44 330 MET A N 1
ATOM 2577 C CA . MET A 1 330 ? -8.239 6.654 -4.633 1.00 88.44 330 MET A CA 1
ATOM 2578 C C . MET A 1 330 ? -7.579 6.585 -3.255 1.00 88.44 330 MET A C 1
ATOM 2580 O O . MET A 1 330 ? -6.374 6.345 -3.145 1.00 88.44 330 MET A O 1
ATOM 2584 N N . CYS A 1 331 ? -8.347 6.863 -2.199 1.00 88.44 331 CYS A N 1
ATOM 2585 C CA . CYS A 1 331 ? -7.832 6.865 -0.835 1.00 88.44 331 CYS A CA 1
ATOM 2586 C C . CYS A 1 331 ? -7.460 5.452 -0.385 1.00 88.44 331 CYS A C 1
ATOM 2588 O O . CYS A 1 331 ? -6.335 5.250 0.071 1.00 88.44 331 CYS A O 1
ATOM 2590 N N . ALA A 1 332 ? -8.354 4.482 -0.585 1.00 90.62 332 ALA A N 1
ATOM 2591 C CA . ALA A 1 332 ? -8.094 3.088 -0.252 1.00 90.62 332 ALA A CA 1
ATOM 2592 C C . ALA A 1 332 ? -6.922 2.517 -1.066 1.00 90.62 332 ALA A C 1
ATOM 2594 O O . ALA A 1 332 ? -6.057 1.847 -0.504 1.00 90.62 332 ALA A O 1
ATOM 2595 N N . LEU A 1 333 ? -6.853 2.841 -2.363 1.00 92.25 333 LEU A N 1
ATOM 2596 C CA . LEU A 1 333 ? -5.774 2.437 -3.263 1.00 92.25 333 LEU A CA 1
ATOM 2597 C C . LEU A 1 333 ? -4.416 2.966 -2.800 1.00 92.25 333 LEU A C 1
ATOM 2599 O O . LEU A 1 333 ? -3.445 2.215 -2.769 1.00 92.25 333 LEU A O 1
ATOM 2603 N N . HIS A 1 334 ? -4.340 4.246 -2.437 1.00 92.56 334 HIS A N 1
ATOM 2604 C CA . HIS A 1 334 ? -3.104 4.839 -1.934 1.00 92.56 334 HIS A CA 1
ATOM 2605 C C . HIS A 1 334 ? -2.597 4.103 -0.688 1.00 92.56 334 HIS A C 1
ATOM 2607 O O . HIS A 1 334 ? -1.422 3.742 -0.622 1.00 92.56 334 HIS A O 1
ATOM 2613 N N . ASP A 1 335 ? -3.486 3.837 0.269 1.00 91.69 335 ASP A N 1
ATOM 2614 C CA . ASP A 1 335 ? -3.136 3.141 1.508 1.00 91.69 335 ASP A CA 1
ATOM 2615 C C . ASP A 1 335 ? -2.735 1.680 1.254 1.00 91.69 335 ASP A C 1
ATOM 2617 O O . ASP A 1 335 ? -1.775 1.195 1.860 1.00 91.69 335 ASP A O 1
ATOM 2621 N N . LEU A 1 336 ? -3.397 0.999 0.311 1.00 94.19 336 LEU A N 1
ATOM 2622 C CA . LEU A 1 336 ? -3.031 -0.349 -0.130 1.00 94.19 336 LEU A CA 1
ATOM 2623 C C . LEU A 1 336 ? -1.643 -0.385 -0.770 1.00 94.19 336 LEU A C 1
ATOM 2625 O O . LEU A 1 336 ? -0.843 -1.250 -0.426 1.00 94.19 336 LEU A O 1
ATOM 2629 N N . ILE A 1 337 ? -1.336 0.550 -1.674 1.00 93.88 337 ILE A N 1
ATOM 2630 C CA . ILE A 1 337 ? -0.042 0.611 -2.366 1.00 93.88 337 ILE A CA 1
ATOM 2631 C C . ILE A 1 337 ? 1.087 0.945 -1.388 1.00 93.88 337 ILE A C 1
ATOM 2633 O O . ILE A 1 337 ? 2.126 0.289 -1.422 1.00 93.88 337 ILE A O 1
ATOM 2637 N N . ASP A 1 338 ? 0.899 1.927 -0.503 1.00 92.81 338 ASP A N 1
ATOM 2638 C CA . ASP A 1 338 ? 1.884 2.275 0.532 1.00 92.81 338 ASP A CA 1
ATOM 2639 C C . ASP A 1 338 ? 2.159 1.088 1.466 1.00 92.81 338 ASP A C 1
ATOM 2641 O O . ASP A 1 338 ? 3.306 0.773 1.787 1.00 92.81 338 ASP A O 1
ATOM 2645 N N . THR A 1 339 ? 1.103 0.372 1.848 1.00 91.62 339 THR A N 1
ATOM 2646 C CA . THR A 1 339 ? 1.201 -0.831 2.676 1.00 91.62 339 THR A CA 1
ATOM 2647 C C . THR A 1 339 ? 1.912 -1.971 1.943 1.00 91.62 339 THR A C 1
ATOM 2649 O O . THR A 1 339 ? 2.824 -2.583 2.500 1.00 91.62 339 THR A O 1
ATOM 2652 N N . ALA A 1 340 ? 1.538 -2.242 0.691 1.00 90.38 340 ALA A N 1
ATOM 2653 C CA . ALA A 1 340 ? 2.170 -3.268 -0.132 1.00 90.38 340 ALA A CA 1
ATOM 2654 C C . ALA A 1 340 ? 3.655 -2.961 -0.357 1.00 90.38 340 ALA A C 1
ATOM 2656 O O . ALA A 1 340 ? 4.488 -3.851 -0.224 1.00 90.38 340 ALA A O 1
ATOM 2657 N N . PHE A 1 341 ? 4.007 -1.698 -0.611 1.00 89.06 341 PHE A N 1
ATOM 2658 C CA . PHE A 1 341 ? 5.399 -1.276 -0.734 1.00 89.06 341 PHE A CA 1
ATOM 2659 C C . PHE A 1 341 ? 6.193 -1.582 0.541 1.00 89.06 341 PHE A C 1
ATOM 2661 O O . PHE A 1 341 ? 7.222 -2.247 0.461 1.00 89.06 341 PHE A O 1
ATOM 2668 N N . LYS A 1 342 ? 5.688 -1.190 1.721 1.00 87.31 342 LYS A N 1
ATOM 2669 C CA . LYS A 1 342 ? 6.345 -1.499 3.006 1.00 87.31 342 LYS A CA 1
ATOM 2670 C C . LYS A 1 342 ? 6.533 -2.995 3.207 1.00 87.31 342 LYS A C 1
ATOM 2672 O O . LYS A 1 342 ? 7.594 -3.412 3.656 1.00 87.31 342 LYS A O 1
ATOM 2677 N N . MET A 1 343 ? 5.529 -3.800 2.876 1.00 86.56 343 MET A N 1
ATOM 2678 C CA . MET A 1 343 ? 5.613 -5.256 2.979 1.00 86.56 343 MET A CA 1
ATOM 2679 C C . MET A 1 343 ? 6.741 -5.821 2.109 1.00 86.56 343 MET A C 1
ATOM 2681 O O . MET A 1 343 ? 7.566 -6.587 2.601 1.00 86.56 343 MET A O 1
ATOM 2685 N N . VAL A 1 344 ? 6.797 -5.401 0.843 1.00 80.12 344 VAL A N 1
ATOM 2686 C CA . VAL A 1 344 ? 7.799 -5.844 -0.135 1.00 80.12 344 VAL A CA 1
ATOM 2687 C C . VAL A 1 344 ? 9.208 -5.392 0.270 1.00 80.12 344 VAL A C 1
ATOM 2689 O O . VAL A 1 344 ? 10.165 -6.095 -0.004 1.00 80.12 344 VAL A O 1
ATOM 2692 N N . THR A 1 345 ? 9.379 -4.252 0.947 1.00 77.56 345 THR A N 1
ATOM 2693 C CA . THR A 1 345 ? 10.721 -3.754 1.306 1.00 77.56 345 THR A CA 1
ATOM 2694 C C . THR A 1 345 ? 11.222 -4.142 2.695 1.00 77.56 345 THR A C 1
ATOM 2696 O O . THR A 1 345 ? 12.386 -3.887 2.987 1.00 77.56 345 THR A O 1
ATOM 2699 N N . SER A 1 346 ? 10.371 -4.661 3.586 1.00 74.06 346 SER A N 1
ATOM 2700 C CA . SER A 1 346 ? 10.727 -4.779 5.014 1.00 74.06 346 SER A CA 1
ATOM 2701 C C . SER A 1 346 ? 11.129 -6.180 5.466 1.00 74.06 346 SER A C 1
ATOM 2703 O O . SER A 1 346 ? 11.783 -6.300 6.498 1.00 74.06 346 SER A O 1
ATOM 2705 N N . THR A 1 347 ? 10.723 -7.239 4.763 1.00 65.81 347 THR A N 1
ATOM 2706 C CA . THR A 1 347 ? 10.980 -8.618 5.211 1.00 65.81 347 THR A CA 1
ATOM 2707 C C . THR A 1 347 ? 11.158 -9.572 4.038 1.00 65.81 347 THR A C 1
ATOM 2709 O O . THR A 1 347 ? 10.230 -9.720 3.239 1.00 65.81 347 THR A O 1
ATOM 2712 N N . ASP A 1 348 ? 12.273 -10.305 4.028 1.00 67.25 348 ASP A N 1
ATOM 2713 C CA . ASP A 1 348 ? 12.534 -11.393 3.074 1.00 67.25 348 ASP A CA 1
ATOM 2714 C C . ASP A 1 348 ? 11.437 -12.467 3.132 1.00 67.25 348 ASP A C 1
ATOM 2716 O O . ASP A 1 348 ? 11.003 -12.971 2.106 1.00 67.25 348 ASP A O 1
ATOM 2720 N N . PHE A 1 349 ? 10.862 -12.719 4.316 1.00 69.31 349 PHE A N 1
ATOM 2721 C CA . PHE A 1 349 ? 9.741 -13.651 4.474 1.00 69.31 349 PHE A CA 1
ATOM 2722 C C . PHE A 1 349 ? 8.523 -13.287 3.609 1.00 69.31 349 PHE A C 1
ATOM 2724 O O . PHE A 1 349 ? 7.961 -14.152 2.942 1.00 69.31 349 PHE A O 1
ATOM 2731 N N . CYS A 1 350 ? 8.087 -12.021 3.602 1.00 67.50 350 CYS A N 1
ATOM 2732 C CA . CYS A 1 350 ? 6.947 -11.624 2.768 1.00 67.50 350 CYS A CA 1
ATOM 2733 C C . CYS A 1 350 ? 7.300 -11.689 1.277 1.00 67.50 350 CYS A C 1
ATOM 2735 O O . CYS A 1 350 ? 6.441 -12.043 0.474 1.00 67.50 350 CYS A O 1
ATOM 2737 N N . LEU A 1 351 ? 8.550 -11.376 0.921 1.00 65.12 351 LEU A N 1
ATOM 2738 C CA . LEU A 1 351 ? 9.070 -11.495 -0.443 1.00 65.12 351 LEU A CA 1
ATOM 2739 C C . LEU A 1 351 ? 9.072 -12.953 -0.926 1.00 65.12 351 LEU A C 1
ATOM 2741 O O . LEU A 1 351 ? 8.578 -13.226 -2.018 1.00 65.12 351 LEU A O 1
ATOM 2745 N N . ASP A 1 352 ? 9.505 -13.898 -0.091 1.00 67.94 352 ASP A N 1
ATOM 2746 C CA . ASP A 1 352 ? 9.474 -15.336 -0.383 1.00 67.94 352 ASP A CA 1
ATOM 2747 C C . ASP A 1 352 ? 8.041 -15.846 -0.578 1.00 67.94 352 ASP A C 1
ATOM 2749 O O . ASP A 1 352 ? 7.756 -16.636 -1.481 1.00 67.94 352 ASP A O 1
ATOM 2753 N N . GLN A 1 353 ? 7.095 -15.356 0.230 1.00 67.38 353 GLN A N 1
ATOM 2754 C CA . GLN A 1 353 ? 5.669 -15.662 0.057 1.00 67.38 353 GLN A CA 1
ATOM 2755 C C . GLN A 1 353 ? 5.042 -14.957 -1.156 1.00 67.38 353 GLN A C 1
ATOM 2757 O O . GLN A 1 353 ? 3.908 -15.272 -1.506 1.00 67.38 353 GLN A O 1
ATOM 2762 N N . MET A 1 354 ? 5.757 -14.025 -1.791 1.00 63.47 354 MET A N 1
ATOM 2763 C CA . MET A 1 354 ? 5.408 -13.378 -3.057 1.00 63.47 354 MET A CA 1
ATOM 2764 C C . MET A 1 354 ? 6.211 -13.933 -4.241 1.00 63.47 354 MET A C 1
ATOM 2766 O O . MET A 1 354 ? 6.184 -13.326 -5.310 1.00 63.47 354 MET A O 1
ATOM 2770 N N . ALA A 1 355 ? 6.882 -15.088 -4.100 1.00 48.50 355 ALA A N 1
ATOM 2771 C CA . ALA A 1 355 ? 7.760 -15.689 -5.116 1.00 48.50 355 ALA A CA 1
ATOM 2772 C C . ALA A 1 355 ? 7.139 -15.840 -6.526 1.00 48.50 355 ALA A C 1
ATOM 2774 O O . ALA A 1 355 ? 7.864 -16.040 -7.496 1.00 48.50 355 ALA A O 1
ATOM 2775 N N . HIS A 1 356 ? 5.819 -15.683 -6.683 1.00 58.72 356 HIS A N 1
ATOM 2776 C CA . HIS A 1 356 ? 5.164 -15.448 -7.978 1.00 58.72 356 HIS A CA 1
ATOM 2777 C C . HIS A 1 356 ? 5.033 -13.942 -8.273 1.00 58.72 356 HIS A C 1
ATOM 2779 O O . HIS A 1 356 ? 3.943 -13.424 -8.530 1.00 58.72 356 HIS A O 1
ATOM 2785 N N . ALA A 1 357 ? 6.164 -13.232 -8.261 1.00 63.31 357 ALA A N 1
ATOM 2786 C CA . ALA A 1 357 ? 6.236 -11.776 -8.388 1.00 63.31 357 ALA A CA 1
ATOM 2787 C C . ALA A 1 357 ? 5.639 -11.240 -9.709 1.00 63.31 357 ALA A C 1
ATOM 2789 O O . ALA A 1 357 ? 5.255 -10.074 -9.803 1.00 63.31 357 ALA A O 1
ATOM 2790 N N . GLY A 1 358 ? 5.490 -12.106 -10.720 1.00 74.38 358 GLY A N 1
ATOM 2791 C CA . GLY A 1 358 ? 4.903 -11.775 -12.017 1.00 74.38 358 GLY A CA 1
ATOM 2792 C C . GLY A 1 358 ? 3.456 -11.282 -11.943 1.00 74.38 358 GLY A C 1
ATOM 2793 O O . GLY A 1 358 ? 3.137 -10.272 -12.565 1.00 74.38 358 GLY A O 1
ATOM 2794 N N . THR A 1 359 ? 2.579 -11.922 -11.162 1.00 79.19 359 THR A N 1
ATOM 2795 C CA . THR A 1 359 ? 1.153 -11.531 -11.087 1.00 79.19 359 THR A CA 1
ATOM 2796 C C . THR A 1 359 ? 0.982 -10.166 -10.424 1.00 79.19 359 THR A C 1
ATOM 2798 O O . THR A 1 359 ? 0.218 -9.320 -10.905 1.00 79.19 359 THR A O 1
ATOM 2801 N N . LEU A 1 360 ? 1.742 -9.918 -9.352 1.00 85.50 360 LEU A N 1
ATOM 2802 C CA . LEU A 1 360 ? 1.782 -8.619 -8.687 1.00 85.50 360 LEU A CA 1
ATOM 2803 C C . LEU A 1 360 ? 2.355 -7.549 -9.624 1.00 85.50 360 LEU A C 1
ATOM 2805 O O . LEU A 1 360 ? 1.703 -6.527 -9.834 1.00 85.50 360 LEU A O 1
ATOM 2809 N N . ALA A 1 361 ? 3.506 -7.807 -10.255 1.00 85.88 361 ALA A N 1
ATOM 2810 C CA . ALA A 1 361 ? 4.121 -6.887 -11.210 1.00 85.88 361 ALA A CA 1
ATOM 2811 C C . ALA A 1 361 ? 3.169 -6.542 -12.365 1.00 85.88 361 ALA A C 1
ATOM 2813 O O . ALA A 1 361 ? 2.976 -5.367 -12.671 1.00 85.88 361 ALA A O 1
ATOM 2814 N N . ASN A 1 362 ? 2.505 -7.538 -12.958 1.00 84.81 362 ASN A N 1
ATOM 2815 C CA . ASN A 1 362 ? 1.529 -7.343 -14.030 1.00 84.81 362 ASN A CA 1
ATOM 2816 C C . ASN A 1 362 ? 0.359 -6.450 -13.585 1.00 84.81 362 ASN A C 1
ATOM 2818 O O . ASN A 1 362 ? -0.034 -5.528 -14.307 1.00 84.81 362 ASN A O 1
ATOM 2822 N N . SER A 1 363 ? -0.182 -6.697 -12.391 1.00 88.69 363 SER A N 1
ATOM 2823 C CA . SER A 1 363 ? -1.285 -5.912 -11.823 1.00 88.69 363 SER A CA 1
ATOM 2824 C C . SER A 1 363 ? -0.854 -4.471 -11.532 1.00 88.69 363 SER A C 1
ATOM 2826 O O . SER A 1 363 ? -1.554 -3.526 -11.903 1.00 88.69 363 SER A O 1
ATOM 2828 N N . CYS A 1 364 ? 0.342 -4.282 -10.966 1.00 91.44 364 CYS A N 1
ATOM 2829 C CA . CYS A 1 364 ? 0.937 -2.966 -10.746 1.00 91.44 364 CYS A CA 1
ATOM 2830 C C . CYS A 1 364 ? 1.153 -2.206 -12.060 1.00 91.44 364 CYS A C 1
ATOM 2832 O O . CYS A 1 364 ? 0.814 -1.029 -12.143 1.00 91.44 364 CYS A O 1
ATOM 2834 N N . VAL A 1 365 ? 1.668 -2.862 -13.102 1.00 89.19 365 VAL A N 1
ATOM 2835 C CA . VAL A 1 365 ? 1.914 -2.256 -14.421 1.00 89.19 365 VAL A CA 1
ATOM 2836 C C . VAL A 1 365 ? 0.607 -1.788 -15.067 1.00 89.19 365 VAL A C 1
ATOM 2838 O O . VAL A 1 365 ? 0.533 -0.659 -15.555 1.00 89.19 365 VAL A O 1
ATOM 2841 N N . ARG A 1 366 ? -0.455 -2.601 -15.020 1.00 87.44 366 ARG A N 1
ATOM 2842 C CA . ARG A 1 366 ? -1.780 -2.191 -15.519 1.00 87.44 366 ARG A CA 1
ATOM 2843 C C . ARG A 1 366 ? -2.353 -1.018 -14.740 1.00 87.44 366 ARG A C 1
ATOM 2845 O O . ARG A 1 366 ? -2.891 -0.086 -15.336 1.00 87.44 366 ARG A O 1
ATOM 2852 N N . LEU A 1 367 ? -2.199 -1.032 -13.420 1.00 90.69 367 LEU A N 1
ATOM 2853 C CA . LEU A 1 367 ? -2.648 0.064 -12.574 1.00 90.69 367 LEU A CA 1
ATOM 2854 C C . LEU A 1 367 ? -1.862 1.357 -12.841 1.00 90.69 367 LEU A C 1
ATOM 2856 O O . LEU A 1 367 ? -2.473 2.417 -12.952 1.00 90.69 367 LEU A O 1
ATOM 2860 N N . ILE A 1 368 ? -0.539 1.279 -13.034 1.00 90.62 368 ILE A N 1
ATOM 2861 C CA . ILE A 1 368 ? 0.297 2.406 -13.478 1.00 90.62 368 ILE A CA 1
ATOM 2862 C C . ILE A 1 368 ? -0.251 2.977 -14.790 1.00 90.62 368 ILE A C 1
ATOM 2864 O O . ILE A 1 368 ? -0.459 4.187 -14.892 1.00 90.62 368 ILE A O 1
ATOM 2868 N N . ALA A 1 369 ? -0.533 2.123 -15.780 1.00 85.31 369 ALA A N 1
ATOM 2869 C CA . ALA A 1 369 ? -1.108 2.555 -17.052 1.00 85.31 369 ALA A CA 1
ATOM 2870 C C . ALA A 1 369 ? -2.448 3.288 -16.858 1.00 85.31 369 ALA A C 1
ATOM 2872 O O . ALA A 1 369 ? -2.626 4.378 -17.407 1.00 85.31 369 ALA A O 1
ATOM 2873 N N . GLY A 1 370 ? -3.347 2.747 -16.030 1.00 83.00 370 GLY A N 1
ATOM 2874 C CA . GLY A 1 370 ? -4.629 3.378 -15.702 1.00 83.00 370 GLY A CA 1
ATOM 2875 C C . GLY A 1 370 ? -4.475 4.739 -15.014 1.00 83.00 370 GLY A C 1
ATOM 2876 O O . GLY A 1 370 ? -5.098 5.718 -15.431 1.00 83.00 370 GLY A O 1
ATOM 2877 N N . LEU A 1 371 ? -3.606 4.839 -14.002 1.00 86.19 371 LEU A N 1
ATOM 2878 C CA . LEU A 1 371 ? -3.355 6.077 -13.249 1.00 86.19 371 LEU A CA 1
ATOM 2879 C C . LEU A 1 371 ? -2.721 7.175 -14.115 1.00 86.19 371 LEU A C 1
ATOM 2881 O O . LEU A 1 371 ? -3.051 8.353 -13.966 1.00 86.19 371 LEU A O 1
ATOM 2885 N N . MET A 1 372 ? -1.829 6.804 -15.040 1.00 83.50 372 MET A N 1
ATOM 2886 C CA . MET A 1 372 ? -1.228 7.754 -15.980 1.00 83.50 372 MET A CA 1
ATOM 2887 C C . MET A 1 372 ? -2.242 8.313 -16.980 1.00 83.50 372 MET A C 1
ATOM 2889 O O . MET A 1 372 ? -2.136 9.486 -17.345 1.00 83.50 372 MET A O 1
ATOM 2893 N N . GLN A 1 373 ? -3.197 7.485 -17.422 1.00 75.62 373 GLN A N 1
ATOM 2894 C CA . GLN A 1 373 ? -4.243 7.854 -18.382 1.00 75.62 373 GLN A CA 1
ATOM 2895 C C . GLN A 1 373 ? -5.333 8.724 -17.754 1.00 75.62 373 GLN A C 1
ATOM 2897 O O . GLN A 1 373 ? -5.749 9.721 -18.341 1.00 75.62 373 GLN A O 1
ATOM 2902 N N . CYS A 1 374 ? -5.799 8.350 -16.563 1.00 72.94 374 CYS A N 1
ATOM 2903 C CA . CYS A 1 374 ? -6.883 9.027 -15.862 1.00 72.94 374 CYS A CA 1
ATOM 2904 C C . CYS A 1 374 ? -6.329 9.740 -14.626 1.00 72.94 374 CYS A C 1
ATOM 2906 O O . CYS A 1 374 ? -6.551 9.337 -13.481 1.00 72.94 374 CYS A O 1
ATOM 2908 N N . ARG A 1 375 ? -5.550 10.806 -14.871 1.00 68.81 375 ARG A N 1
ATOM 2909 C CA . ARG A 1 375 ? -5.011 11.629 -13.786 1.00 68.81 375 ARG A CA 1
ATOM 2910 C C . ARG A 1 375 ? -6.155 12.286 -13.025 1.00 68.81 375 ARG A C 1
ATOM 2912 O O . ARG A 1 375 ? -6.978 12.992 -13.604 1.00 68.81 375 ARG A O 1
ATOM 2919 N N . THR A 1 376 ? -6.096 12.137 -11.711 1.00 64.12 376 THR A N 1
ATOM 2920 C CA . THR A 1 376 ? -6.982 12.810 -10.769 1.00 64.12 376 THR A CA 1
ATOM 2921 C C . THR A 1 376 ? -6.652 14.310 -10.734 1.00 64.12 376 THR A C 1
ATOM 2923 O O . THR A 1 376 ? -5.497 14.709 -10.538 1.00 64.12 376 THR A O 1
ATOM 2926 N N . SER A 1 377 ? -7.649 15.163 -10.969 1.00 65.12 377 SER A N 1
ATOM 2927 C CA . SER A 1 377 ? -7.522 16.610 -10.748 1.00 65.12 377 SER A CA 1
ATOM 2928 C C . SER A 1 377 ? -7.617 16.950 -9.256 1.00 65.12 377 SER A C 1
ATOM 2930 O O . SER A 1 377 ? -6.963 17.887 -8.805 1.00 65.12 377 SER A O 1
ATOM 2932 N N . ALA A 1 378 ? -8.364 16.145 -8.490 1.00 66.25 378 ALA A N 1
ATOM 2933 C CA . ALA A 1 378 ? -8.588 16.314 -7.055 1.00 66.25 378 ALA A CA 1
ATOM 2934 C C . ALA A 1 378 ? -7.386 15.899 -6.183 1.00 66.25 378 ALA A C 1
ATOM 2936 O O . ALA A 1 378 ? -7.050 16.596 -5.227 1.00 66.25 378 ALA A O 1
ATOM 2937 N N . TYR A 1 379 ? -6.689 14.803 -6.522 1.00 76.19 379 TYR A N 1
ATOM 2938 C CA . TYR A 1 379 ? -5.573 14.264 -5.727 1.00 76.19 379 TYR A CA 1
ATOM 2939 C C . TYR A 1 379 ? -4.294 14.036 -6.551 1.00 76.19 379 TYR A C 1
ATOM 2941 O O . TYR A 1 379 ? -3.734 12.927 -6.567 1.00 76.19 379 TYR A O 1
ATOM 2949 N N . PRO A 1 380 ? -3.772 15.076 -7.229 1.00 79.12 380 PRO A N 1
ATOM 2950 C CA . PRO A 1 380 ? -2.628 14.933 -8.120 1.00 79.12 380 PRO A CA 1
ATOM 2951 C C . PRO A 1 380 ? -1.398 14.376 -7.394 1.00 79.12 380 PRO A C 1
ATOM 2953 O O . PRO A 1 380 ? -0.716 13.518 -7.945 1.00 79.12 380 PRO A O 1
ATOM 2956 N N . ALA A 1 381 ? -1.158 14.798 -6.148 1.00 85.25 381 ALA A N 1
ATOM 2957 C CA . ALA A 1 381 ? -0.054 14.299 -5.332 1.00 85.25 381 ALA A CA 1
ATOM 2958 C C . ALA A 1 381 ? -0.191 12.798 -5.030 1.00 85.25 381 ALA A C 1
ATOM 2960 O O . ALA A 1 381 ? 0.728 12.045 -5.335 1.00 85.25 381 ALA A O 1
ATOM 2961 N N . LYS A 1 382 ? -1.356 12.339 -4.536 1.00 86.94 382 LYS A N 1
ATOM 2962 C CA . LYS A 1 382 ? -1.584 10.908 -4.248 1.00 86.94 382 LYS A CA 1
ATOM 2963 C C . LYS A 1 382 ? -1.405 10.044 -5.491 1.00 86.94 382 LYS A C 1
ATOM 2965 O O . LYS A 1 382 ? -0.844 8.961 -5.400 1.00 86.94 382 LYS A O 1
ATOM 2970 N N . THR A 1 383 ? -1.859 10.527 -6.648 1.00 86.31 383 THR A N 1
ATOM 2971 C CA . THR A 1 383 ? -1.722 9.806 -7.928 1.00 86.31 383 THR A CA 1
ATOM 2972 C C . THR A 1 383 ? -0.255 9.612 -8.280 1.00 86.31 383 THR A C 1
ATOM 2974 O O . THR A 1 383 ? 0.168 8.505 -8.599 1.00 86.31 383 THR A O 1
ATOM 2977 N N . THR A 1 384 ? 0.531 10.685 -8.177 1.00 89.00 384 THR A N 1
ATOM 2978 C CA . THR A 1 384 ? 1.972 10.649 -8.425 1.00 89.00 384 THR A CA 1
ATOM 2979 C C . THR A 1 384 ? 2.684 9.719 -7.443 1.00 89.00 384 THR A C 1
ATOM 2981 O O . THR A 1 384 ? 3.474 8.883 -7.875 1.00 89.00 384 THR A O 1
ATOM 2984 N N . THR A 1 385 ? 2.356 9.794 -6.149 1.00 91.31 385 THR A N 1
ATOM 2985 C CA . THR A 1 385 ? 2.892 8.886 -5.125 1.00 91.31 385 THR A CA 1
ATOM 2986 C C . THR A 1 385 ? 2.547 7.430 -5.430 1.00 91.31 385 THR A C 1
ATOM 2988 O O . THR A 1 385 ? 3.430 6.582 -5.373 1.00 91.31 385 THR A O 1
ATOM 2991 N N . CYS A 1 386 ? 1.307 7.130 -5.832 1.00 92.19 386 CYS A N 1
ATOM 2992 C CA . CYS A 1 386 ? 0.903 5.774 -6.212 1.00 92.19 386 CYS A CA 1
ATOM 2993 C C . CYS A 1 386 ? 1.721 5.250 -7.394 1.00 92.19 386 CYS A C 1
ATOM 2995 O O . CYS A 1 386 ? 2.234 4.140 -7.323 1.00 92.19 386 CYS A O 1
ATOM 2997 N N . VAL A 1 387 ? 1.893 6.042 -8.459 1.00 91.81 387 VAL A N 1
ATOM 2998 C CA . VAL A 1 387 ? 2.705 5.638 -9.622 1.00 91.81 387 VAL A CA 1
ATOM 2999 C C . VAL A 1 387 ? 4.157 5.366 -9.216 1.00 91.81 387 VAL A C 1
ATOM 3001 O O . VAL A 1 387 ? 4.720 4.356 -9.632 1.00 91.81 387 VAL A O 1
ATOM 3004 N N . LEU A 1 388 ? 4.752 6.220 -8.376 1.00 92.44 388 LEU A N 1
ATOM 3005 C CA . LEU A 1 388 ? 6.117 6.027 -7.882 1.00 92.44 388 LEU A CA 1
ATOM 3006 C C . LEU A 1 388 ? 6.245 4.751 -7.035 1.00 92.44 388 LEU A C 1
ATOM 3008 O O . LEU A 1 388 ? 7.153 3.954 -7.255 1.00 92.44 388 LEU A O 1
ATOM 3012 N N . LEU A 1 389 ? 5.336 4.532 -6.085 1.00 93.38 389 LEU A N 1
ATOM 3013 C CA . LEU A 1 389 ? 5.364 3.354 -5.217 1.00 93.38 389 LEU A CA 1
ATOM 3014 C C . LEU A 1 389 ? 5.094 2.060 -5.994 1.00 93.38 389 LEU A C 1
ATOM 3016 O O . LEU A 1 389 ? 5.778 1.067 -5.766 1.00 93.38 389 LEU A O 1
ATOM 3020 N N . LEU A 1 390 ? 4.169 2.074 -6.959 1.00 93.88 390 LEU A N 1
ATOM 3021 C CA . LEU A 1 390 ? 3.931 0.936 -7.850 1.00 93.88 390 LEU A CA 1
ATOM 3022 C C . LEU A 1 390 ? 5.167 0.618 -8.693 1.00 93.88 390 LEU A C 1
ATOM 3024 O O . LEU A 1 390 ? 5.513 -0.552 -8.821 1.00 93.88 390 LEU A O 1
ATOM 3028 N N . MET A 1 391 ? 5.861 1.634 -9.221 1.00 91.44 391 MET A N 1
ATOM 3029 C CA . MET A 1 391 ? 7.145 1.437 -9.905 1.00 91.44 391 MET A CA 1
ATOM 3030 C C . MET A 1 391 ? 8.142 0.734 -8.982 1.00 91.44 391 MET A C 1
ATOM 3032 O O . MET A 1 391 ? 8.734 -0.265 -9.375 1.00 91.44 391 MET A O 1
ATOM 3036 N N . ARG A 1 392 ? 8.270 1.176 -7.728 1.00 89.38 392 ARG A N 1
ATOM 3037 C CA . ARG A 1 392 ? 9.172 0.527 -6.767 1.00 89.38 392 ARG A CA 1
ATOM 3038 C C . ARG A 1 392 ? 8.778 -0.922 -6.469 1.00 89.38 392 ARG A C 1
ATOM 3040 O O . ARG A 1 392 ? 9.658 -1.775 -6.429 1.00 89.38 392 ARG A O 1
ATOM 3047 N N . ILE A 1 393 ? 7.484 -1.214 -6.302 1.00 89.50 393 ILE A N 1
ATOM 3048 C CA . ILE A 1 393 ? 6.989 -2.590 -6.118 1.00 89.50 393 ILE A CA 1
ATOM 3049 C C . ILE A 1 393 ? 7.371 -3.452 -7.326 1.00 89.50 393 ILE A C 1
ATOM 3051 O O . ILE A 1 393 ? 7.909 -4.541 -7.147 1.00 89.50 393 ILE A O 1
ATOM 3055 N N . VAL A 1 394 ? 7.169 -2.950 -8.550 1.00 89.19 394 VAL A N 1
ATOM 3056 C CA . VAL A 1 394 ? 7.586 -3.637 -9.784 1.00 89.19 394 VAL A CA 1
ATOM 3057 C C . VAL A 1 394 ? 9.098 -3.878 -9.786 1.00 89.19 394 VAL A C 1
ATOM 3059 O O . VAL A 1 394 ? 9.536 -4.985 -10.068 1.00 89.19 394 VAL A O 1
ATOM 3062 N N . GLY A 1 395 ? 9.903 -2.879 -9.422 1.00 87.38 395 GLY A N 1
ATOM 3063 C CA . GLY A 1 395 ? 11.358 -3.013 -9.343 1.00 87.38 395 GLY A CA 1
ATOM 3064 C C . GLY A 1 395 ? 11.812 -4.092 -8.361 1.00 87.38 395 GLY A C 1
ATOM 3065 O O . GLY A 1 395 ? 12.729 -4.841 -8.685 1.00 87.38 395 GLY A O 1
ATOM 3066 N N . GLN A 1 396 ? 11.153 -4.195 -7.202 1.00 85.44 396 GLN A N 1
ATOM 3067 C CA . GLN A 1 396 ? 11.398 -5.238 -6.197 1.00 85.44 396 GLN A CA 1
ATOM 3068 C C . GLN A 1 396 ? 10.925 -6.624 -6.651 1.00 85.44 396 GLN A C 1
ATOM 3070 O O . GLN A 1 396 ? 11.561 -7.625 -6.349 1.00 85.44 396 GLN A O 1
ATOM 3075 N N . CYS A 1 397 ? 9.852 -6.711 -7.440 1.00 82.44 397 CYS A N 1
ATOM 3076 C CA . CYS A 1 397 ? 9.422 -7.985 -8.023 1.00 82.44 397 CYS A CA 1
ATOM 3077 C C . CYS A 1 397 ? 10.503 -8.616 -8.925 1.00 82.44 397 CYS A C 1
ATOM 3079 O O . CYS A 1 397 ? 10.508 -9.828 -9.115 1.00 82.44 397 CYS A O 1
ATOM 3081 N N . PHE A 1 398 ? 11.419 -7.805 -9.466 1.00 81.00 398 PHE A N 1
ATOM 3082 C CA . PHE A 1 398 ? 12.472 -8.225 -10.394 1.00 81.00 398 PHE A CA 1
ATOM 3083 C C . PHE A 1 398 ? 13.887 -8.250 -9.794 1.00 81.00 398 PHE A C 1
ATOM 3085 O O . PHE A 1 398 ? 14.851 -8.420 -10.538 1.00 81.00 398 PHE A O 1
ATOM 3092 N N . THR A 1 399 ? 14.049 -8.082 -8.477 1.00 78.25 399 THR A N 1
ATOM 3093 C CA . THR A 1 399 ? 15.357 -8.249 -7.809 1.00 78.25 399 THR A CA 1
ATOM 3094 C C . THR A 1 399 ? 15.692 -9.708 -7.502 1.00 78.25 399 THR A C 1
ATOM 3096 O O . THR A 1 399 ? 16.870 -10.038 -7.396 1.00 78.25 399 THR A O 1
ATOM 3099 N N . HIS A 1 400 ? 14.691 -10.581 -7.360 1.00 63.38 400 HIS A N 1
ATOM 3100 C CA . HIS A 1 400 ? 14.883 -11.963 -6.916 1.00 63.38 400 HIS A CA 1
ATOM 3101 C C . HIS A 1 400 ? 15.031 -12.948 -8.090 1.00 63.38 400 HIS A C 1
ATOM 3103 O O . HIS A 1 400 ? 14.206 -12.994 -9.004 1.00 63.38 400 HIS A O 1
ATOM 3109 N N . GLU A 1 401 ? 16.074 -13.785 -8.038 1.00 51.31 401 GLU A N 1
ATOM 3110 C CA . GLU A 1 401 ? 16.419 -14.792 -9.062 1.00 51.31 401 GLU A CA 1
ATOM 3111 C C . GLU A 1 401 ? 15.375 -15.918 -9.216 1.00 51.31 401 GLU A C 1
ATOM 3113 O O . GLU A 1 401 ? 15.372 -16.633 -10.217 1.00 51.31 401 GLU A O 1
ATOM 3118 N N . SER A 1 402 ? 14.441 -16.062 -8.270 1.00 46.00 402 SER A N 1
ATOM 3119 C CA . SER A 1 402 ? 13.392 -17.094 -8.271 1.00 46.00 402 SER A CA 1
ATOM 3120 C C . SER A 1 402 ? 12.271 -16.869 -9.300 1.00 46.00 402 SER A C 1
ATOM 3122 O O . SER A 1 402 ? 11.457 -17.765 -9.522 1.00 46.00 402 SER A O 1
ATOM 3124 N N . ALA A 1 403 ? 12.244 -15.727 -9.996 1.00 47.28 403 ALA A N 1
ATOM 3125 C CA . ALA A 1 403 ? 11.221 -15.370 -10.988 1.00 47.28 403 ALA A CA 1
ATOM 3126 C C . ALA A 1 403 ? 11.332 -16.109 -12.349 1.00 47.28 403 ALA A C 1
ATOM 3128 O O . ALA A 1 403 ? 10.692 -15.713 -13.325 1.00 47.28 403 ALA A O 1
ATOM 3129 N N . GLY A 1 404 ? 12.094 -17.208 -12.418 1.00 42.72 404 GLY A N 1
ATOM 3130 C CA . GLY A 1 404 ? 12.353 -17.992 -13.635 1.00 42.72 404 GLY A CA 1
ATOM 3131 C C . GLY A 1 404 ? 11.139 -18.671 -14.288 1.00 42.72 404 GLY A C 1
ATOM 3132 O O . GLY A 1 404 ? 11.277 -19.176 -15.394 1.00 42.72 404 GLY A O 1
ATOM 3133 N N . ASN A 1 405 ? 9.960 -18.658 -13.655 1.00 44.94 405 ASN A N 1
ATOM 3134 C CA . ASN A 1 405 ? 8.713 -19.238 -14.181 1.00 44.94 405 ASN A CA 1
ATOM 3135 C C . ASN A 1 405 ? 7.509 -18.297 -14.000 1.00 44.94 405 ASN A C 1
ATOM 3137 O O . ASN A 1 405 ? 6.413 -18.716 -13.631 1.00 44.94 405 ASN A O 1
ATOM 3141 N N . THR A 1 406 ? 7.695 -16.995 -14.202 1.00 52.38 406 THR A N 1
ATOM 3142 C CA . THR A 1 406 ? 6.578 -16.052 -14.106 1.00 52.38 406 THR A CA 1
ATOM 3143 C C . THR A 1 406 ? 5.835 -15.963 -15.443 1.00 52.38 406 THR A C 1
ATOM 3145 O O . THR A 1 406 ? 6.422 -15.638 -16.473 1.00 52.38 406 THR A O 1
ATOM 3148 N N . HIS A 1 407 ? 4.522 -16.229 -15.436 1.00 57.62 407 HIS A N 1
ATOM 3149 C CA . HIS A 1 407 ? 3.603 -15.859 -16.520 1.00 57.62 407 HIS A CA 1
ATOM 3150 C C . HIS A 1 407 ? 3.495 -14.323 -16.585 1.00 57.62 407 HIS A C 1
ATOM 3152 O O . HIS A 1 407 ? 2.517 -13.709 -16.156 1.00 57.62 407 HIS A O 1
ATOM 3158 N N . LEU A 1 408 ? 4.565 -13.673 -17.035 1.00 61.66 408 LEU A N 1
ATOM 3159 C CA . LEU A 1 408 ? 4.617 -12.235 -17.248 1.00 61.66 408 LEU A CA 1
ATOM 3160 C C . LEU A 1 408 ? 3.737 -11.870 -18.447 1.00 61.66 408 LEU A C 1
ATOM 3162 O O . LEU A 1 408 ? 3.651 -12.617 -19.423 1.00 61.66 408 LEU A O 1
ATOM 3166 N N . CYS A 1 409 ? 3.090 -10.704 -18.376 1.00 62.47 409 CYS A N 1
ATOM 3167 C CA . CYS A 1 409 ? 2.556 -10.052 -19.570 1.00 62.47 409 CYS A CA 1
ATOM 3168 C C . CYS A 1 409 ? 3.665 -9.907 -20.621 1.00 62.47 409 CYS A C 1
ATOM 3170 O O . CYS A 1 409 ? 4.849 -9.932 -20.282 1.00 62.47 409 CYS A O 1
ATOM 3172 N N . ASP A 1 410 ? 3.265 -9.663 -21.873 1.00 77.38 410 ASP A N 1
ATOM 3173 C CA . ASP A 1 410 ? 4.167 -9.267 -22.959 1.00 77.38 410 ASP A CA 1
ATOM 3174 C C . ASP A 1 410 ? 5.302 -8.347 -22.435 1.00 77.38 410 ASP A C 1
ATOM 3176 O O . ASP A 1 410 ? 5.019 -7.224 -21.986 1.00 77.38 410 ASP A O 1
ATOM 3180 N N . PRO A 1 411 ? 6.575 -8.803 -22.454 1.00 79.12 411 PRO A N 1
ATOM 3181 C CA . PRO A 1 411 ? 7.722 -8.034 -21.974 1.00 79.12 411 PRO A CA 1
ATOM 3182 C C . PRO A 1 411 ? 7.796 -6.635 -22.591 1.00 79.12 411 PRO A C 1
ATOM 3184 O O . PRO A 1 411 ? 8.210 -5.679 -21.928 1.00 79.12 411 PRO A O 1
ATOM 3187 N N . HIS A 1 412 ? 7.327 -6.482 -23.835 1.00 80.00 412 HIS A N 1
ATOM 3188 C CA . HIS A 1 412 ? 7.263 -5.189 -24.504 1.00 80.00 412 HIS A CA 1
ATOM 3189 C C . HIS A 1 412 ? 6.210 -4.267 -23.885 1.00 80.00 412 HIS A C 1
ATOM 3191 O O . HIS A 1 412 ? 6.481 -3.078 -23.706 1.00 80.00 412 HIS A O 1
ATOM 3197 N N . TYR A 1 413 ? 5.032 -4.780 -23.514 1.00 82.19 413 TYR A N 1
ATOM 3198 C CA . TYR A 1 413 ? 4.014 -3.998 -22.807 1.00 82.19 413 TYR A CA 1
ATOM 3199 C C . TYR A 1 413 ? 4.528 -3.500 -21.454 1.00 82.19 413 TYR A C 1
ATOM 3201 O O . TYR A 1 413 ? 4.338 -2.324 -21.117 1.00 82.19 413 TYR A O 1
ATOM 3209 N N . LEU A 1 414 ? 5.211 -4.367 -20.702 1.00 85.62 414 LEU A N 1
ATOM 3210 C CA . LEU A 1 414 ? 5.784 -4.013 -19.408 1.00 85.62 414 LEU A CA 1
ATOM 3211 C C . LEU A 1 414 ? 6.827 -2.905 -19.563 1.00 85.62 414 LEU A C 1
ATOM 3213 O O . LEU A 1 414 ? 6.654 -1.832 -18.979 1.00 85.62 414 LEU A O 1
ATOM 3217 N N . LEU A 1 415 ? 7.848 -3.120 -20.403 1.00 85.69 415 LEU A N 1
ATOM 3218 C CA . LEU A 1 415 ? 8.909 -2.140 -20.664 1.00 85.69 415 LEU A CA 1
ATOM 3219 C C . LEU A 1 415 ? 8.357 -0.806 -21.164 1.00 85.69 415 LEU A C 1
ATOM 3221 O O . LEU A 1 415 ? 8.751 0.257 -20.678 1.00 85.69 415 LEU A O 1
ATOM 3225 N N . ARG A 1 416 ? 7.398 -0.847 -22.095 1.00 84.19 416 ARG A N 1
ATOM 3226 C CA . ARG A 1 416 ? 6.738 0.354 -22.612 1.00 84.19 416 ARG A CA 1
ATOM 3227 C C . ARG A 1 416 ? 6.044 1.126 -21.493 1.00 84.19 416 ARG A C 1
ATOM 3229 O O . ARG A 1 416 ? 6.155 2.349 -21.429 1.00 84.19 416 ARG A O 1
ATOM 3236 N N . THR A 1 417 ? 5.345 0.428 -20.604 1.00 86.38 417 THR A N 1
ATOM 3237 C CA . THR A 1 417 ? 4.582 1.053 -19.521 1.00 86.38 417 THR A CA 1
ATOM 3238 C C . THR A 1 417 ? 5.491 1.665 -18.460 1.00 86.38 417 THR A C 1
ATOM 3240 O O . THR A 1 417 ? 5.284 2.823 -18.103 1.00 86.38 417 THR A O 1
ATOM 3243 N N . VAL A 1 418 ? 6.535 0.959 -18.010 1.00 89.62 418 VAL A N 1
ATOM 3244 C CA . VAL A 1 418 ? 7.485 1.506 -17.020 1.00 89.62 418 VAL A CA 1
ATOM 3245 C C . VAL A 1 418 ? 8.314 2.660 -17.597 1.00 89.62 418 VAL A C 1
ATOM 3247 O O . VAL A 1 418 ? 8.556 3.650 -16.907 1.00 89.62 418 VAL A O 1
ATOM 3250 N N . ARG A 1 419 ? 8.660 2.613 -18.894 1.00 89.12 419 ARG A N 1
ATOM 3251 C CA . ARG A 1 419 ? 9.294 3.738 -19.601 1.00 89.12 419 ARG A CA 1
ATOM 3252 C C . ARG A 1 419 ? 8.371 4.953 -19.660 1.00 89.12 419 ARG A C 1
ATOM 3254 O O . ARG A 1 419 ? 8.786 6.062 -19.332 1.00 89.12 419 ARG A O 1
ATOM 3261 N N . ARG A 1 420 ? 7.106 4.757 -20.046 1.00 87.38 420 ARG A N 1
ATOM 3262 C CA . ARG A 1 420 ? 6.093 5.826 -20.050 1.00 87.38 420 ARG A CA 1
ATOM 3263 C C . ARG A 1 420 ? 5.877 6.397 -18.648 1.00 87.38 420 ARG A C 1
ATOM 3265 O O . ARG A 1 420 ? 5.735 7.608 -18.527 1.00 87.38 420 ARG A O 1
ATOM 3272 N N . ALA A 1 421 ? 5.920 5.568 -17.605 1.00 90.38 421 ALA A N 1
ATOM 3273 C CA . ALA A 1 421 ? 5.833 6.013 -16.215 1.00 90.38 421 ALA A CA 1
ATOM 3274 C C . ALA A 1 421 ? 7.008 6.905 -15.812 1.00 90.38 421 ALA A C 1
ATOM 3276 O O . ALA A 1 421 ? 6.783 7.964 -15.231 1.00 90.38 421 ALA A O 1
ATOM 3277 N N . ALA A 1 422 ? 8.237 6.548 -16.192 1.00 91.12 422 ALA A N 1
ATOM 3278 C CA . ALA A 1 422 ? 9.408 7.396 -15.975 1.00 91.12 422 ALA A CA 1
ATOM 3279 C C . ALA A 1 422 ? 9.256 8.768 -16.657 1.00 91.12 422 ALA A C 1
ATOM 3281 O O . ALA A 1 422 ? 9.420 9.807 -16.014 1.00 91.12 422 ALA A O 1
ATOM 3282 N N . ILE A 1 423 ? 8.844 8.783 -17.931 1.00 89.44 423 ILE A N 1
ATOM 3283 C CA . ILE A 1 423 ? 8.562 10.027 -18.665 1.00 89.44 423 ILE A CA 1
ATOM 3284 C C . ILE A 1 423 ? 7.472 10.826 -17.946 1.00 89.44 423 ILE A C 1
ATOM 3286 O O . ILE A 1 423 ? 7.641 12.016 -17.687 1.00 89.44 423 ILE A O 1
ATOM 3290 N N . TRP A 1 424 ? 6.364 10.183 -17.586 1.00 88.62 424 TRP A N 1
ATOM 3291 C CA . TRP A 1 424 ? 5.228 10.814 -16.921 1.00 88.62 424 TRP A CA 1
ATOM 3292 C C . TRP A 1 424 ? 5.614 11.443 -15.574 1.00 88.62 424 TRP A C 1
ATOM 3294 O O . TRP A 1 424 ? 5.191 12.570 -15.298 1.00 88.62 424 TRP A O 1
ATOM 3304 N N . LEU A 1 425 ? 6.444 10.761 -14.776 1.00 89.50 425 LEU A N 1
ATOM 3305 C CA . LEU A 1 425 ? 6.986 11.258 -13.508 1.00 89.50 425 LEU A CA 1
ATOM 3306 C C . LEU A 1 425 ? 7.922 12.456 -13.722 1.00 89.50 425 LEU A C 1
ATOM 3308 O O . LEU A 1 425 ? 7.814 13.433 -12.983 1.00 89.50 425 LEU A O 1
ATOM 3312 N N . SER A 1 426 ? 8.755 12.441 -14.773 1.00 89.06 426 SER A N 1
ATOM 3313 C CA . SER A 1 426 ? 9.671 13.552 -15.103 1.00 89.06 426 SER A CA 1
ATOM 3314 C C . SER A 1 426 ? 8.964 14.885 -15.388 1.00 89.06 426 SER A C 1
ATOM 3316 O O . SER A 1 426 ? 9.559 15.951 -15.269 1.00 89.06 426 SER A O 1
ATOM 3318 N N . PHE A 1 427 ? 7.679 14.849 -15.756 1.00 86.69 427 PHE A N 1
ATOM 3319 C CA . PHE A 1 427 ? 6.855 16.047 -15.946 1.00 86.69 427 PHE A CA 1
ATOM 3320 C C . PHE A 1 427 ? 6.180 16.547 -14.660 1.00 86.69 427 PHE A C 1
ATOM 3322 O O . PHE A 1 427 ? 5.527 17.589 -14.687 1.00 86.69 427 PHE A O 1
ATOM 3329 N N . ARG A 1 428 ? 6.235 15.784 -13.564 1.00 84.31 428 ARG A N 1
ATOM 3330 C CA . ARG A 1 428 ? 5.359 15.970 -12.390 1.00 84.31 428 ARG A CA 1
ATOM 3331 C C . ARG A 1 428 ? 6.092 16.066 -11.067 1.00 84.31 428 ARG A C 1
ATOM 3333 O O . ARG A 1 428 ? 5.492 16.496 -10.087 1.00 84.31 428 ARG A O 1
ATOM 3340 N N . MET A 1 429 ? 7.347 15.656 -11.039 1.00 85.69 429 MET A N 1
ATOM 3341 C CA . MET A 1 429 ? 8.221 15.776 -9.886 1.00 85.69 429 MET A CA 1
ATOM 3342 C C . MET A 1 429 ? 9.535 16.399 -10.331 1.00 85.69 429 MET A C 1
ATOM 3344 O O . MET A 1 429 ? 9.848 16.408 -11.523 1.00 85.69 429 MET A O 1
ATOM 3348 N N . ASP A 1 430 ? 10.315 16.882 -9.369 1.00 86.25 430 ASP A N 1
ATOM 3349 C CA . ASP A 1 430 ? 11.724 17.132 -9.631 1.00 86.25 430 ASP A CA 1
ATOM 3350 C C . ASP A 1 430 ? 12.385 15.793 -9.973 1.00 86.25 430 ASP A C 1
ATOM 3352 O O . ASP A 1 430 ? 12.507 14.890 -9.136 1.00 86.25 430 ASP A O 1
ATOM 3356 N N . TRP A 1 431 ? 12.731 15.643 -11.249 1.00 87.12 431 TRP A N 1
ATOM 3357 C CA . TRP A 1 431 ? 13.246 14.393 -11.774 1.00 87.12 431 TRP A CA 1
ATOM 3358 C C . TRP A 1 431 ? 14.536 13.990 -11.067 1.00 87.12 431 TRP A C 1
ATOM 3360 O O . TRP A 1 431 ? 14.692 12.816 -10.759 1.00 87.12 431 TRP A O 1
ATOM 3370 N N . LEU A 1 432 ? 15.414 14.935 -10.721 1.00 84.25 432 LEU A N 1
ATOM 3371 C CA . LEU A 1 432 ? 16.698 14.612 -10.096 1.00 84.25 432 LEU A CA 1
ATOM 3372 C C . LEU A 1 432 ? 16.542 14.014 -8.689 1.00 84.25 432 LEU A C 1
ATOM 3374 O O . LEU A 1 432 ? 17.410 13.255 -8.268 1.00 84.25 432 LEU A O 1
ATOM 3378 N N . LEU A 1 433 ? 15.425 14.275 -7.998 1.00 83.12 433 LEU A N 1
ATOM 3379 C CA . LEU A 1 433 ? 15.151 13.708 -6.671 1.00 83.12 433 LEU A CA 1
ATOM 3380 C C . LEU A 1 433 ? 14.698 12.241 -6.709 1.00 83.12 433 LEU A C 1
ATOM 3382 O O . LEU A 1 433 ? 14.905 11.519 -5.741 1.00 83.12 433 LEU A O 1
ATOM 3386 N N . CYS A 1 434 ? 14.064 11.797 -7.797 1.00 84.88 434 CYS A N 1
ATOM 3387 C CA . CYS A 1 434 ? 13.509 10.436 -7.927 1.00 84.88 434 CYS A CA 1
ATOM 3388 C C . CYS A 1 434 ? 14.186 9.594 -9.017 1.00 84.88 434 CYS A C 1
ATOM 3390 O O . CYS A 1 434 ? 13.955 8.392 -9.127 1.00 84.88 434 CYS A O 1
ATOM 3392 N N . ALA A 1 435 ? 15.021 10.236 -9.824 1.00 85.88 435 ALA A N 1
ATOM 3393 C CA . ALA A 1 435 ? 15.744 9.707 -10.963 1.00 85.88 435 ALA A CA 1
ATOM 3394 C C . ALA A 1 435 ? 16.453 8.385 -10.683 1.00 85.88 435 ALA A C 1
ATOM 3396 O O . ALA A 1 435 ? 16.330 7.440 -11.462 1.00 85.88 435 ALA A O 1
ATOM 3397 N N . ASP A 1 436 ? 17.212 8.333 -9.591 1.00 83.81 436 ASP A N 1
ATOM 3398 C CA . ASP A 1 436 ? 18.026 7.171 -9.250 1.00 83.81 436 ASP A CA 1
ATOM 3399 C C . ASP A 1 436 ? 17.144 5.980 -8.857 1.00 83.81 436 ASP A C 1
ATOM 3401 O O . ASP A 1 436 ? 17.325 4.879 -9.366 1.00 83.81 436 ASP A O 1
ATOM 3405 N N . GLU A 1 437 ? 16.085 6.216 -8.081 1.00 84.75 437 GLU A N 1
ATOM 3406 C CA . GLU A 1 437 ? 15.120 5.180 -7.693 1.00 84.75 437 GLU A CA 1
ATOM 3407 C C . GLU A 1 437 ? 14.311 4.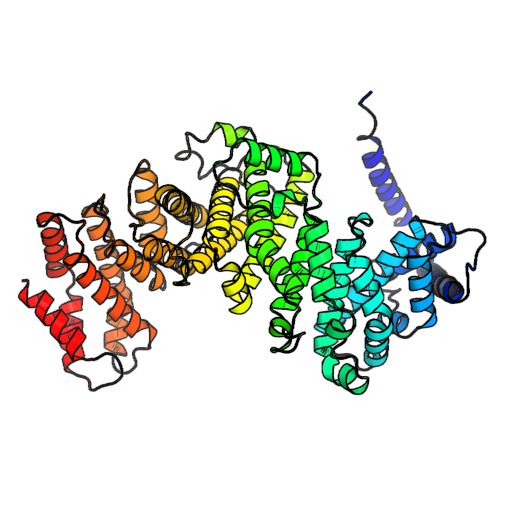643 -8.885 1.00 84.75 437 GLU A C 1
ATOM 3409 O O . GLU A 1 437 ? 14.047 3.439 -9.000 1.00 84.75 437 GLU A O 1
ATOM 3414 N N . VAL A 1 438 ? 13.909 5.531 -9.799 1.00 90.31 438 VAL A N 1
ATOM 3415 C CA . VAL A 1 438 ? 13.239 5.125 -11.038 1.00 90.31 438 VAL A CA 1
ATOM 3416 C C . VAL A 1 438 ? 14.218 4.358 -11.929 1.00 90.31 438 VAL A C 1
ATOM 3418 O O . VAL A 1 438 ? 13.844 3.337 -12.504 1.00 90.31 438 VAL A O 1
ATOM 3421 N N . SER A 1 439 ? 15.483 4.780 -11.997 1.00 90.44 439 SER A N 1
ATOM 3422 C CA . SER A 1 439 ? 16.531 4.069 -12.739 1.00 90.44 439 SER A CA 1
ATOM 3423 C C . SER A 1 439 ? 16.822 2.694 -12.143 1.00 90.44 439 SER A C 1
ATOM 3425 O O . SER A 1 439 ? 16.967 1.740 -12.899 1.00 90.44 439 SER A O 1
ATOM 3427 N N . TRP A 1 440 ? 16.816 2.561 -10.814 1.00 90.12 440 TRP A N 1
ATOM 3428 C CA . TRP A 1 440 ? 16.970 1.289 -10.107 1.00 90.12 440 TRP A CA 1
ATOM 3429 C C . TRP A 1 440 ? 15.864 0.303 -10.490 1.00 90.12 440 TRP A C 1
ATOM 3431 O O . TRP A 1 440 ? 16.135 -0.846 -10.845 1.00 90.12 440 TRP A O 1
ATOM 3441 N N . THR A 1 441 ? 14.618 0.785 -10.502 1.00 89.56 441 THR A N 1
ATOM 3442 C CA . THR A 1 441 ? 13.449 0.005 -10.930 1.00 89.56 441 THR A CA 1
ATOM 3443 C C . THR A 1 441 ? 13.619 -0.486 -12.365 1.00 89.56 441 THR A C 1
ATOM 3445 O O . THR A 1 441 ? 13.488 -1.677 -12.643 1.00 89.56 441 THR A O 1
ATOM 3448 N N . LEU A 1 442 ? 13.932 0.431 -13.283 1.00 91.44 442 LEU A N 1
ATOM 3449 C CA . LEU A 1 442 ? 14.111 0.109 -14.694 1.00 91.44 442 LEU A CA 1
ATOM 3450 C C . LEU A 1 442 ? 15.283 -0.858 -14.907 1.00 91.44 442 LEU A C 1
ATOM 3452 O O . LEU A 1 442 ? 15.169 -1.774 -15.716 1.00 91.44 442 LEU A O 1
ATOM 3456 N N . ALA A 1 443 ? 16.389 -0.689 -14.178 1.00 89.06 443 ALA A N 1
ATOM 3457 C CA . ALA A 1 443 ? 17.559 -1.551 -14.279 1.00 89.06 443 ALA A CA 1
ATOM 3458 C C . ALA A 1 443 ? 17.234 -2.997 -13.882 1.00 89.06 443 ALA A C 1
ATOM 3460 O O . ALA A 1 443 ? 17.653 -3.914 -14.589 1.00 89.06 443 ALA A O 1
ATOM 3461 N N . ASN A 1 444 ? 16.458 -3.205 -12.810 1.00 87.75 444 ASN A N 1
ATOM 3462 C CA . ASN A 1 444 ? 16.006 -4.541 -12.403 1.00 87.75 444 ASN A CA 1
ATOM 3463 C C . ASN A 1 444 ? 15.094 -5.169 -13.460 1.00 87.75 444 ASN A C 1
ATOM 3465 O O . ASN A 1 444 ? 15.319 -6.304 -13.868 1.00 87.75 444 ASN A O 1
ATOM 3469 N N . VAL A 1 445 ? 14.112 -4.409 -13.958 1.00 87.19 445 VAL A N 1
ATOM 3470 C CA . VAL A 1 445 ? 13.188 -4.868 -15.008 1.00 87.19 445 VAL A CA 1
ATOM 3471 C C . VAL A 1 445 ? 13.954 -5.304 -16.263 1.00 87.19 445 VAL A C 1
ATOM 3473 O O . VAL A 1 445 ? 13.741 -6.403 -16.768 1.00 87.19 445 VAL A O 1
ATOM 3476 N N . VAL A 1 446 ? 14.862 -4.462 -16.762 1.00 86.06 446 VAL A N 1
ATOM 3477 C CA . VAL A 1 446 ? 15.671 -4.741 -17.962 1.00 86.06 446 VAL A CA 1
ATOM 3478 C C . VAL A 1 446 ? 16.605 -5.923 -17.735 1.00 86.06 446 VAL A C 1
ATOM 3480 O O . VAL A 1 446 ? 16.706 -6.787 -18.603 1.00 86.06 446 VAL A O 1
ATOM 3483 N N . GLY A 1 447 ? 17.267 -5.982 -16.576 1.00 82.31 447 GLY A N 1
ATOM 3484 C CA . GLY A 1 447 ? 18.165 -7.082 -16.225 1.00 82.31 447 GLY A CA 1
ATOM 3485 C C . GLY A 1 447 ? 17.438 -8.425 -16.170 1.00 82.31 447 GLY A C 1
ATOM 3486 O O . GLY A 1 447 ? 17.945 -9.416 -16.690 1.00 82.31 447 GLY A O 1
ATOM 3487 N N . HIS A 1 448 ? 16.224 -8.442 -15.615 1.00 83.69 448 HIS A N 1
ATOM 3488 C CA . HIS A 1 448 ? 15.403 -9.643 -15.518 1.00 83.69 448 HIS A CA 1
ATOM 3489 C C . HIS A 1 448 ? 14.821 -10.073 -16.871 1.00 83.69 448 HIS A C 1
ATOM 3491 O O . HIS A 1 448 ? 14.989 -11.219 -17.283 1.00 83.69 448 HIS A O 1
ATOM 3497 N N . LEU A 1 449 ? 14.169 -9.154 -17.593 1.00 80.88 449 LEU A N 1
ATOM 3498 C CA . LEU A 1 449 ? 13.557 -9.454 -18.891 1.00 80.88 449 LEU A CA 1
ATOM 3499 C C . LEU A 1 449 ? 14.598 -9.714 -19.981 1.00 80.88 449 LEU A C 1
ATOM 3501 O O . LEU A 1 449 ? 14.263 -10.301 -21.007 1.00 80.88 449 LEU A O 1
ATOM 3505 N N . LYS A 1 450 ? 15.836 -9.247 -19.788 1.00 79.81 450 LYS A N 1
ATOM 3506 C CA . LYS A 1 450 ? 16.908 -9.263 -20.786 1.00 79.81 450 LYS A CA 1
ATOM 3507 C C . LYS A 1 450 ? 16.480 -8.617 -22.109 1.00 79.81 450 LYS A C 1
ATOM 3509 O O . LYS A 1 450 ? 16.799 -9.119 -23.180 1.00 79.81 450 LYS A O 1
ATOM 3514 N N . HIS A 1 451 ? 15.750 -7.505 -22.021 1.00 79.62 451 HIS A N 1
ATOM 3515 C CA . HIS A 1 451 ? 15.280 -6.699 -23.150 1.00 79.62 451 HIS A CA 1
ATOM 3516 C C . HIS A 1 451 ? 15.652 -5.233 -22.926 1.00 79.62 451 HIS A C 1
ATOM 3518 O O . HIS A 1 451 ? 15.442 -4.704 -21.836 1.00 79.62 451 HIS A O 1
ATOM 3524 N N . SER A 1 452 ? 16.185 -4.568 -23.952 1.00 80.19 452 SER A N 1
ATOM 3525 C CA . SER A 1 452 ? 16.651 -3.183 -23.839 1.00 80.19 452 SER A CA 1
ATOM 3526 C C . SER A 1 452 ? 15.503 -2.198 -23.580 1.00 80.19 452 SER A C 1
ATOM 3528 O O . SER A 1 452 ? 14.456 -2.247 -24.228 1.00 80.19 452 SER A O 1
ATOM 3530 N N . ILE A 1 453 ? 15.720 -1.223 -22.686 1.00 80.62 453 ILE A N 1
ATOM 3531 C CA . ILE A 1 453 ? 14.751 -0.133 -22.445 1.00 80.62 453 ILE A CA 1
ATOM 3532 C C . ILE A 1 453 ? 14.567 0.778 -23.674 1.00 80.62 453 ILE A C 1
ATOM 3534 O O . ILE A 1 453 ? 13.581 1.518 -23.787 1.00 80.62 453 ILE A O 1
ATOM 3538 N N . LEU A 1 454 ? 15.520 0.721 -24.609 1.00 77.62 454 LEU A N 1
ATOM 3539 C CA . LEU A 1 454 ? 15.572 1.535 -25.821 1.00 77.62 454 LEU A CA 1
ATOM 3540 C C . LEU A 1 454 ? 14.822 0.918 -27.011 1.00 77.62 454 LEU A C 1
ATOM 3542 O O . LEU A 1 454 ? 14.790 1.544 -28.071 1.00 77.62 454 LEU A O 1
ATOM 3546 N N . ILE A 1 455 ? 14.193 -0.252 -26.847 1.00 74.62 455 ILE A N 1
ATOM 3547 C CA . ILE A 1 455 ? 13.398 -0.901 -27.901 1.00 74.62 455 ILE A CA 1
ATOM 3548 C C . ILE A 1 455 ? 12.279 0.036 -28.390 1.00 74.62 455 ILE A C 1
ATOM 3550 O O . ILE A 1 455 ? 11.530 0.622 -27.598 1.00 74.62 455 ILE A O 1
ATOM 3554 N N . THR A 1 456 ? 12.159 0.180 -29.711 1.00 64.00 456 THR A N 1
ATOM 3555 C CA . THR A 1 456 ? 11.290 1.167 -30.373 1.00 64.00 456 THR A CA 1
ATOM 3556 C C . THR A 1 456 ? 9.898 0.680 -30.738 1.00 64.00 456 THR A C 1
ATOM 3558 O O . THR A 1 456 ? 9.077 1.526 -31.091 1.00 64.00 456 THR A O 1
ATOM 3561 N N . VAL A 1 457 ? 9.615 -0.626 -30.657 1.00 64.50 457 VAL A N 1
ATOM 3562 C C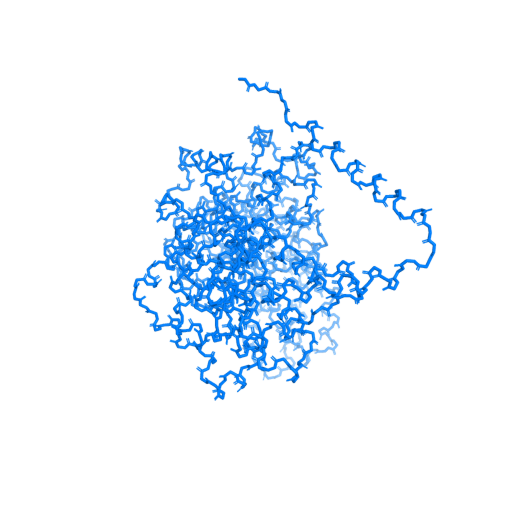A . VAL A 1 457 ? 8.385 -1.252 -31.182 1.00 64.50 457 VAL A CA 1
ATOM 3563 C C . VAL A 1 457 ? 7.142 -0.390 -30.904 1.00 64.50 457 VAL A C 1
ATOM 3565 O O . VAL A 1 457 ? 6.683 -0.277 -29.764 1.00 64.50 457 VAL A O 1
ATOM 3568 N N . GLY A 1 458 ? 6.616 0.246 -31.958 1.00 60.47 458 GLY A N 1
ATOM 3569 C CA . GLY A 1 458 ? 5.389 1.052 -31.953 1.00 60.47 458 GLY A CA 1
ATOM 3570 C C . GLY A 1 458 ? 5.429 2.431 -31.267 1.00 60.47 458 GLY A C 1
ATOM 3571 O O . GLY A 1 458 ? 4.374 3.051 -31.184 1.00 60.47 458 GLY A O 1
ATOM 3572 N N . GLU A 1 459 ? 6.574 2.928 -30.767 1.00 68.00 459 GLU A N 1
ATOM 3573 C CA . GLU A 1 459 ? 6.673 4.226 -30.057 1.00 68.00 459 GLU A CA 1
ATOM 3574 C C . GLU A 1 459 ? 8.042 4.949 -30.171 1.00 68.00 459 GLU A C 1
ATOM 3576 O O . GLU A 1 459 ? 8.768 5.081 -29.175 1.00 68.00 459 GLU A O 1
ATOM 3581 N N . PRO A 1 460 ? 8.408 5.493 -31.344 1.00 67.81 460 PRO A N 1
ATOM 3582 C CA . PRO A 1 460 ? 9.666 6.231 -31.507 1.00 67.81 460 PRO A CA 1
ATOM 3583 C C . PRO A 1 460 ? 9.711 7.544 -30.697 1.00 67.81 460 PRO A C 1
ATOM 3585 O O . PRO A 1 460 ? 10.736 7.876 -30.104 1.00 67.81 460 PRO A O 1
ATOM 3588 N N . GLU A 1 461 ? 8.594 8.273 -30.591 1.00 71.00 461 GLU A N 1
ATOM 3589 C CA . GLU A 1 461 ? 8.525 9.539 -29.837 1.00 71.00 461 GLU A CA 1
ATOM 3590 C C . GLU A 1 461 ? 8.752 9.342 -28.329 1.00 71.00 461 GLU A C 1
ATOM 3592 O O . GLU A 1 461 ? 9.458 10.124 -27.688 1.00 71.00 461 GLU A O 1
ATOM 3597 N N . GLY A 1 462 ? 8.202 8.261 -27.762 1.00 74.62 462 GLY A N 1
ATOM 3598 C CA . GLY A 1 462 ? 8.371 7.920 -26.348 1.00 74.62 462 GLY A CA 1
ATOM 3599 C C . GLY A 1 462 ? 9.825 7.605 -25.992 1.00 74.62 462 GLY A C 1
ATOM 3600 O O . GLY A 1 462 ? 10.296 7.993 -24.925 1.00 74.62 462 GLY A O 1
ATOM 3601 N N . LYS A 1 463 ? 10.568 6.965 -26.902 1.00 80.56 463 LYS A N 1
ATOM 3602 C CA . LYS A 1 463 ? 12.004 6.714 -26.729 1.00 80.56 463 LYS A CA 1
ATOM 3603 C C . LYS A 1 463 ? 12.805 8.016 -26.668 1.00 80.56 463 LYS A C 1
ATOM 3605 O O . LYS A 1 463 ? 13.578 8.200 -25.730 1.00 80.56 463 LYS A O 1
ATOM 3610 N N . ASN A 1 464 ? 12.587 8.931 -27.613 1.00 80.75 464 ASN A N 1
ATOM 3611 C CA . ASN A 1 464 ? 13.303 10.210 -27.650 1.00 80.75 464 ASN A CA 1
ATOM 3612 C C . ASN A 1 464 ? 13.015 11.055 -26.402 1.00 80.75 464 ASN A C 1
ATOM 3614 O O . ASN A 1 464 ? 13.933 11.620 -25.806 1.00 80.75 464 ASN A O 1
ATOM 3618 N N . LEU A 1 465 ? 11.754 11.099 -25.952 1.00 85.00 465 LEU A N 1
ATOM 3619 C CA . LEU A 1 465 ? 11.404 11.774 -24.701 1.00 85.00 465 LEU A CA 1
ATOM 3620 C C . LEU A 1 465 ? 12.106 11.150 -23.492 1.00 85.00 465 LEU A C 1
ATOM 3622 O O . LEU A 1 465 ? 12.594 11.885 -22.636 1.00 85.00 465 LEU A O 1
ATOM 3626 N N . PHE A 1 466 ? 12.166 9.819 -23.417 1.00 87.81 466 PHE A N 1
ATOM 3627 C CA . PHE A 1 466 ? 12.862 9.126 -22.336 1.00 87.81 466 PHE A CA 1
ATOM 3628 C C . PHE A 1 466 ? 14.361 9.448 -22.327 1.00 87.81 466 PHE A C 1
ATOM 3630 O O . PHE A 1 466 ? 14.909 9.791 -21.281 1.00 87.81 466 PHE A O 1
ATOM 3637 N N . LEU A 1 467 ? 15.019 9.415 -23.488 1.00 85.69 467 LEU A N 1
ATOM 3638 C CA . LEU A 1 467 ? 16.436 9.758 -23.606 1.00 85.69 467 LEU A CA 1
ATOM 3639 C C . LEU A 1 467 ? 16.714 11.188 -23.127 1.00 85.69 467 LEU A C 1
ATOM 3641 O O . LEU A 1 467 ? 17.563 11.389 -22.262 1.00 85.69 467 LEU A O 1
ATOM 3645 N N . HIS A 1 468 ? 15.961 12.170 -23.626 1.00 84.56 468 HIS A N 1
ATOM 3646 C CA . HIS A 1 468 ? 16.230 13.583 -23.352 1.00 84.56 468 HIS A CA 1
ATOM 3647 C C . HIS A 1 468 ? 15.742 14.074 -21.987 1.00 84.56 468 HIS A C 1
ATOM 3649 O O . HIS A 1 468 ? 16.385 14.933 -21.387 1.00 84.56 468 HIS A O 1
ATOM 3655 N N . ARG A 1 469 ? 14.602 13.577 -21.491 1.00 86.06 469 ARG A N 1
ATOM 3656 C CA . ARG A 1 469 ? 14.017 14.050 -20.222 1.00 86.06 469 ARG A CA 1
ATOM 3657 C C . ARG A 1 469 ? 14.373 13.178 -19.031 1.00 86.06 469 ARG A C 1
ATOM 3659 O O . ARG A 1 469 ? 14.426 13.696 -17.923 1.00 86.06 469 ARG A O 1
ATOM 3666 N N . CYS A 1 470 ? 14.593 11.882 -19.245 1.00 88.75 470 CYS A N 1
ATOM 3667 C CA . CYS A 1 470 ? 14.851 10.946 -18.158 1.00 88.75 470 CYS A CA 1
ATOM 3668 C C . CYS A 1 470 ? 16.337 10.596 -18.062 1.00 88.75 470 CYS A C 1
ATOM 3670 O O . CYS A 1 470 ? 16.960 10.888 -17.048 1.00 88.75 470 CYS A O 1
ATOM 3672 N N . LEU A 1 471 ? 16.931 10.008 -19.103 1.00 87.00 471 LEU A N 1
ATOM 3673 C CA . LEU A 1 471 ? 18.309 9.504 -19.028 1.00 87.00 471 LEU A CA 1
ATOM 3674 C C . LEU A 1 471 ? 19.358 10.622 -19.029 1.00 87.00 471 LEU A C 1
ATOM 3676 O O . LEU A 1 471 ? 20.208 10.667 -18.141 1.00 87.00 471 LEU A O 1
ATOM 3680 N N . GLN A 1 472 ? 19.291 11.545 -19.989 1.00 85.75 472 GLN A N 1
ATOM 3681 C CA . GLN A 1 472 ? 20.292 12.599 -20.164 1.00 85.75 472 GLN A CA 1
ATOM 3682 C C . GLN A 1 472 ? 20.496 13.459 -18.898 1.00 85.75 472 GLN A C 1
ATOM 3684 O O . GLN A 1 472 ? 21.648 13.633 -18.498 1.00 85.75 472 GLN A O 1
ATOM 3689 N N . PRO A 1 473 ? 19.449 13.956 -18.205 1.00 84.06 473 PRO A N 1
ATOM 3690 C CA . PRO A 1 473 ? 19.649 14.767 -17.005 1.00 84.06 473 PRO A CA 1
ATOM 3691 C C . PRO A 1 473 ? 20.319 14.002 -15.860 1.00 84.06 473 PRO A C 1
ATOM 3693 O O . PRO A 1 473 ? 21.138 14.574 -15.150 1.00 84.06 473 PRO A O 1
ATOM 3696 N N . ILE A 1 474 ? 20.027 12.707 -15.701 1.00 82.81 474 ILE A N 1
ATOM 3697 C CA . ILE A 1 474 ? 20.634 11.875 -14.647 1.00 82.81 474 ILE A CA 1
ATOM 3698 C C . ILE A 1 474 ? 22.106 11.629 -14.939 1.00 82.81 474 ILE A C 1
ATOM 3700 O O . ILE A 1 474 ? 22.941 11.719 -14.041 1.00 82.81 474 ILE A O 1
ATOM 3704 N N . LEU A 1 475 ? 22.419 11.327 -16.199 1.00 78.81 475 LEU A N 1
ATOM 3705 C CA . LEU A 1 475 ? 23.785 11.058 -16.628 1.00 78.81 475 LEU A CA 1
ATOM 3706 C C . LEU A 1 475 ? 24.666 12.305 -16.550 1.00 78.81 475 LEU A C 1
ATOM 3708 O O . LEU A 1 475 ? 25.853 12.153 -16.304 1.00 78.81 475 LEU A O 1
ATOM 3712 N N . ILE A 1 476 ? 24.108 13.509 -16.727 1.00 73.75 476 ILE A N 1
ATOM 3713 C CA . ILE A 1 476 ? 24.871 14.766 -16.663 1.00 73.75 476 ILE A CA 1
ATOM 3714 C C . ILE A 1 476 ? 24.932 15.338 -15.237 1.00 73.75 476 ILE A C 1
ATOM 3716 O O . ILE A 1 476 ? 25.978 15.853 -14.850 1.00 73.75 476 ILE A O 1
ATOM 3720 N N . TYR A 1 477 ? 23.834 15.288 -14.474 1.00 70.94 477 TYR A N 1
ATOM 3721 C CA . TYR A 1 477 ? 23.675 16.078 -13.243 1.00 70.94 477 TYR A CA 1
ATOM 3722 C C . TYR A 1 477 ? 23.371 15.269 -11.969 1.00 70.94 477 TYR A C 1
ATOM 3724 O O . TYR A 1 477 ? 23.405 15.851 -10.889 1.00 70.94 477 TYR A O 1
ATOM 3732 N N . GLY A 1 478 ? 23.036 13.976 -12.056 1.00 65.50 478 GLY A N 1
ATOM 3733 C CA . GLY A 1 478 ? 22.594 13.169 -10.905 1.00 65.50 478 GLY A CA 1
ATOM 3734 C C . GLY A 1 478 ? 23.600 12.108 -10.443 1.00 65.50 478 GLY A C 1
ATOM 3735 O O . GLY A 1 478 ? 24.613 11.867 -11.090 1.00 65.50 478 GLY A O 1
ATOM 3736 N N . CYS A 1 479 ? 23.278 11.369 -9.374 1.00 59.31 479 CYS A N 1
ATOM 3737 C CA . CYS A 1 479 ? 24.095 10.269 -8.825 1.00 59.31 479 CYS A CA 1
ATOM 3738 C C . CYS A 1 479 ? 24.087 8.973 -9.669 1.00 59.31 479 CYS A C 1
ATOM 3740 O O . CYS A 1 479 ? 24.295 7.915 -9.099 1.00 59.31 479 CYS A O 1
ATOM 3742 N N . GLY A 1 480 ? 23.861 9.075 -10.993 1.00 66.00 480 GLY A N 1
ATOM 3743 C CA . GLY A 1 480 ? 23.477 8.081 -12.023 1.00 66.00 480 GLY A CA 1
ATOM 3744 C C . GLY A 1 480 ? 24.078 6.665 -12.085 1.00 66.00 480 GLY A C 1
ATOM 3745 O O . GLY A 1 480 ? 24.154 6.093 -13.169 1.00 66.00 480 GLY A O 1
ATOM 3746 N N . MET A 1 481 ? 24.432 6.055 -10.964 1.00 76.50 481 MET A N 1
ATOM 3747 C CA . MET A 1 481 ? 24.888 4.681 -10.827 1.00 76.50 481 MET A CA 1
ATOM 3748 C C . MET A 1 481 ? 23.852 3.694 -11.335 1.00 76.50 481 MET A C 1
ATOM 3750 O O . MET A 1 481 ? 24.182 2.770 -12.084 1.00 76.50 481 MET A O 1
ATOM 3754 N N . GLU A 1 482 ? 22.593 3.885 -10.960 1.00 84.50 482 GLU A N 1
ATOM 3755 C CA . GLU A 1 482 ? 21.509 3.012 -11.393 1.00 84.50 482 GLU A CA 1
ATOM 3756 C C . GLU A 1 482 ? 21.128 3.258 -12.853 1.00 84.50 482 GLU A C 1
ATOM 3758 O O . GLU A 1 482 ? 20.781 2.317 -13.564 1.00 84.50 482 GLU A O 1
ATOM 3763 N N . ALA A 1 483 ? 21.309 4.485 -13.352 1.00 84.31 483 ALA A N 1
ATOM 3764 C CA . ALA A 1 483 ? 21.197 4.777 -14.779 1.00 84.31 483 ALA A CA 1
ATOM 3765 C C . ALA A 1 483 ? 22.305 4.082 -15.591 1.00 84.31 483 ALA A C 1
ATOM 3767 O O . ALA A 1 483 ? 22.023 3.518 -16.645 1.00 84.31 483 ALA A O 1
ATOM 3768 N N . LEU A 1 484 ? 23.545 4.038 -15.092 1.00 77.69 484 LEU A N 1
ATOM 3769 C CA . LEU A 1 484 ? 24.629 3.272 -15.718 1.00 77.69 484 LEU A CA 1
ATOM 3770 C C . LEU A 1 484 ? 24.345 1.765 -15.707 1.00 77.69 484 LEU A C 1
ATOM 3772 O O . LEU A 1 484 ? 24.555 1.102 -16.720 1.00 77.69 484 LEU A O 1
ATOM 3776 N N . ARG A 1 485 ? 23.805 1.225 -14.604 1.00 82.31 485 ARG A N 1
ATOM 3777 C CA . ARG A 1 485 ? 23.377 -0.185 -14.531 1.00 82.31 485 ARG A CA 1
ATOM 3778 C C . ARG A 1 485 ? 22.248 -0.487 -15.514 1.00 82.31 485 ARG A C 1
ATOM 3780 O O . ARG A 1 485 ? 22.296 -1.503 -16.198 1.00 82.31 485 ARG A O 1
ATOM 3787 N N . LEU A 1 486 ? 21.263 0.403 -15.629 1.00 85.81 486 LEU A N 1
ATOM 3788 C CA . LEU A 1 486 ? 20.191 0.306 -16.620 1.00 85.81 486 LEU A CA 1
ATOM 3789 C C . LEU A 1 486 ? 20.746 0.243 -18.049 1.00 85.81 486 LEU A C 1
ATOM 3791 O O . LEU A 1 486 ? 20.309 -0.590 -18.846 1.00 85.81 486 LEU A O 1
ATOM 3795 N N . LEU A 1 487 ? 21.711 1.107 -18.372 1.00 80.19 487 LEU A N 1
ATOM 3796 C CA . LEU A 1 487 ? 22.364 1.125 -19.680 1.00 80.19 487 LEU A CA 1
ATOM 3797 C C . LEU A 1 487 ? 23.166 -0.152 -19.931 1.00 80.19 487 LEU A C 1
ATOM 3799 O O . LEU A 1 487 ? 23.021 -0.750 -20.993 1.00 80.19 487 LEU A O 1
ATOM 3803 N N . TYR A 1 488 ? 23.942 -0.609 -18.947 1.00 76.50 488 TYR A N 1
ATOM 3804 C CA . TYR A 1 488 ? 24.692 -1.861 -19.038 1.00 76.50 488 TYR A CA 1
ATOM 3805 C C . TYR A 1 488 ? 23.763 -3.050 -19.294 1.00 76.50 488 TYR A C 1
ATOM 3807 O O . TYR A 1 488 ? 23.954 -3.790 -20.259 1.00 76.50 488 TYR A O 1
ATOM 3815 N N . ASN A 1 489 ? 22.698 -3.175 -18.496 1.00 79.88 489 ASN A N 1
ATOM 3816 C CA . ASN A 1 489 ? 21.701 -4.227 -18.667 1.00 79.88 489 ASN A CA 1
ATOM 3817 C C . ASN A 1 489 ? 21.027 -4.143 -20.041 1.00 79.88 489 ASN A C 1
ATOM 3819 O O . ASN A 1 489 ? 20.702 -5.174 -20.613 1.00 79.88 489 ASN A O 1
ATOM 3823 N N . SER A 1 490 ? 20.848 -2.934 -20.584 1.00 78.19 490 SER A N 1
ATOM 3824 C CA . SER A 1 490 ? 20.283 -2.720 -21.921 1.00 78.19 490 SER A CA 1
ATOM 3825 C C . SER A 1 490 ? 21.247 -3.117 -23.046 1.00 78.19 490 SER A C 1
ATOM 3827 O O . SER A 1 490 ? 20.784 -3.571 -24.092 1.00 78.19 490 SER A O 1
ATOM 3829 N N . CYS A 1 491 ? 22.564 -2.978 -22.844 1.00 68.88 491 CYS A N 1
ATOM 3830 C CA . CYS A 1 491 ? 23.588 -3.463 -23.773 1.00 68.88 491 CYS A CA 1
ATOM 3831 C C . CYS A 1 491 ? 23.642 -4.992 -23.784 1.00 68.88 491 CYS A C 1
ATOM 3833 O O . CYS A 1 491 ? 23.523 -5.612 -24.834 1.00 68.88 491 CYS A O 1
ATOM 3835 N N . CYS A 1 492 ? 23.783 -5.622 -22.620 1.00 66.44 492 CYS A N 1
ATOM 3836 C CA . CYS A 1 492 ? 24.099 -7.049 -22.499 1.00 66.44 492 CYS A CA 1
ATOM 3837 C C . CYS A 1 492 ? 22.907 -7.996 -22.753 1.00 66.44 492 CYS A C 1
ATOM 3839 O O . CYS A 1 492 ? 22.892 -9.130 -22.271 1.00 66.44 492 CYS A O 1
ATOM 3841 N N . THR A 1 493 ? 21.895 -7.550 -23.500 1.00 65.50 493 THR A N 1
ATOM 3842 C CA . THR A 1 493 ? 20.704 -8.347 -23.805 1.00 65.50 493 THR A CA 1
ATOM 3843 C C . THR A 1 493 ? 20.985 -9.360 -24.931 1.00 65.50 493 THR A C 1
ATOM 3845 O O . THR A 1 493 ? 21.535 -8.992 -25.968 1.00 65.50 493 THR A O 1
ATOM 3848 N N . PRO A 1 494 ? 20.654 -10.655 -24.747 1.00 53.94 494 PRO A N 1
ATOM 3849 C CA . PRO A 1 494 ? 20.928 -11.714 -25.717 1.00 53.94 494 PRO A CA 1
ATOM 3850 C C . PRO A 1 494 ? 19.864 -11.832 -26.824 1.00 53.94 494 PRO A C 1
ATOM 3852 O O . PRO A 1 494 ? 20.085 -12.563 -27.788 1.00 53.94 494 PRO A O 1
ATOM 3855 N N . THR A 1 495 ? 18.710 -11.164 -26.705 1.00 53.22 495 THR A N 1
ATOM 3856 C CA . THR A 1 495 ? 17.613 -11.250 -27.681 1.00 53.22 495 THR A CA 1
ATOM 3857 C C . THR A 1 495 ? 17.884 -10.376 -28.915 1.00 53.22 495 THR A C 1
ATOM 3859 O O . THR A 1 495 ? 18.210 -9.197 -28.822 1.00 53.22 495 THR A O 1
ATOM 3862 N N . GLN A 1 496 ? 17.774 -10.990 -30.098 1.00 46.72 496 GLN A N 1
ATOM 3863 C CA . GLN A 1 496 ? 18.291 -10.524 -31.397 1.00 46.72 496 GLN A CA 1
ATOM 3864 C C . GLN A 1 496 ? 17.549 -9.354 -32.080 1.00 46.72 496 GLN A C 1
ATOM 3866 O O . GLN A 1 496 ? 17.748 -9.132 -33.271 1.00 46.72 496 GLN A O 1
ATOM 3871 N N . THR A 1 497 ? 16.700 -8.583 -31.408 1.00 44.38 497 THR A N 1
ATOM 3872 C CA . THR A 1 497 ? 15.821 -7.636 -32.122 1.00 44.38 497 THR A CA 1
ATOM 3873 C C . THR A 1 497 ? 15.875 -6.231 -31.536 1.00 44.38 497 THR A C 1
ATOM 3875 O O . THR A 1 497 ? 15.380 -5.989 -30.439 1.00 44.38 497 THR A O 1
ATOM 3878 N N . GLU A 1 498 ? 16.455 -5.318 -32.324 1.00 52.81 498 GLU A N 1
ATOM 3879 C CA . GLU A 1 498 ? 16.513 -3.862 -32.123 1.00 52.81 498 GLU A CA 1
ATOM 3880 C C . GLU A 1 498 ? 17.301 -3.409 -30.881 1.00 52.81 498 GLU A C 1
ATOM 3882 O O . GLU A 1 498 ? 16.753 -2.827 -29.939 1.00 52.81 498 GLU A O 1
ATOM 3887 N N . ALA A 1 499 ? 18.629 -3.589 -30.901 1.00 51.81 499 ALA A N 1
ATOM 3888 C CA . ALA A 1 499 ? 19.491 -2.698 -30.126 1.00 51.81 499 ALA A CA 1
ATOM 3889 C C . ALA A 1 499 ? 19.165 -1.248 -30.537 1.00 51.81 499 ALA A C 1
ATOM 3891 O O . ALA A 1 499 ? 18.977 -0.967 -31.720 1.00 51.81 499 ALA A O 1
ATOM 3892 N N . GLY A 1 500 ? 19.028 -0.336 -29.568 1.00 56.69 500 GLY A N 1
ATOM 3893 C CA . GLY A 1 500 ? 18.737 1.069 -29.868 1.00 56.69 500 GLY A CA 1
ATOM 3894 C C . GLY A 1 500 ? 19.715 1.641 -30.906 1.00 56.69 500 GLY A C 1
ATOM 3895 O O . GLY A 1 500 ? 20.875 1.243 -30.924 1.00 56.69 500 GLY A O 1
ATOM 3896 N N . ASP A 1 501 ? 19.230 2.555 -31.754 1.00 66.12 501 ASP A N 1
ATOM 3897 C CA . ASP A 1 501 ? 20.022 3.277 -32.763 1.00 66.12 501 ASP A CA 1
ATOM 3898 C C . ASP A 1 501 ? 21.401 3.705 -32.215 1.00 66.12 501 ASP A C 1
ATOM 3900 O O . ASP A 1 501 ? 21.500 4.269 -31.121 1.00 66.12 501 ASP A O 1
ATOM 3904 N N . VAL A 1 502 ? 22.467 3.446 -32.981 1.00 67.56 502 VAL A N 1
ATOM 3905 C CA . VAL A 1 502 ? 23.854 3.852 -32.685 1.00 67.56 502 VAL A CA 1
ATOM 3906 C C . VAL A 1 502 ? 23.932 5.317 -32.283 1.00 67.56 502 VAL A C 1
ATOM 3908 O O . VAL A 1 502 ? 24.677 5.676 -31.372 1.00 67.56 502 VAL A O 1
ATOM 3911 N N . LYS A 1 503 ? 23.116 6.165 -32.913 1.00 71.00 503 LYS A N 1
ATOM 3912 C CA . LYS A 1 503 ? 23.030 7.589 -32.598 1.00 71.00 503 LYS A CA 1
ATOM 3913 C C . LYS A 1 503 ? 22.649 7.855 -31.138 1.00 71.00 503 LYS A C 1
ATOM 3915 O O . LYS A 1 503 ? 23.205 8.765 -30.519 1.00 71.00 503 LYS A O 1
ATOM 3920 N N . ASP A 1 504 ? 21.739 7.064 -30.578 1.00 73.06 504 ASP A N 1
ATOM 3921 C CA . ASP A 1 504 ? 21.302 7.203 -29.188 1.00 73.06 504 ASP A CA 1
ATOM 3922 C C . ASP A 1 504 ? 22.401 6.762 -28.223 1.00 73.06 504 ASP A C 1
ATOM 3924 O O . ASP A 1 504 ? 22.635 7.411 -27.204 1.00 73.06 504 ASP A O 1
ATOM 3928 N N . TRP A 1 505 ? 23.136 5.707 -28.576 1.00 70.06 505 TRP A N 1
ATOM 3929 C CA . TRP A 1 505 ? 24.302 5.265 -27.816 1.00 70.06 505 TRP A CA 1
ATOM 3930 C C . TRP A 1 505 ? 25.437 6.291 -27.838 1.00 70.06 505 TRP A C 1
ATOM 3932 O O . TRP A 1 505 ? 25.993 6.595 -26.782 1.00 70.06 505 TRP A O 1
ATOM 3942 N N . CYS A 1 506 ? 25.733 6.903 -28.989 1.00 70.38 506 CYS A N 1
ATOM 3943 C CA . CYS A 1 506 ? 26.684 8.013 -29.078 1.00 70.38 506 CYS A CA 1
ATOM 3944 C C . CYS A 1 506 ? 26.256 9.201 -28.201 1.00 70.38 506 CYS A C 1
ATOM 3946 O O . CYS A 1 506 ? 27.085 9.774 -27.494 1.00 70.38 506 CYS A O 1
ATOM 3948 N N . LEU A 1 507 ? 24.964 9.552 -28.197 1.00 74.75 507 LEU A N 1
ATOM 3949 C CA . LEU A 1 507 ? 24.425 10.609 -27.336 1.00 74.75 507 LEU A CA 1
ATOM 3950 C C . LEU A 1 507 ? 24.609 10.279 -25.845 1.00 74.75 507 LEU A C 1
ATOM 3952 O O . LEU A 1 507 ? 25.029 11.140 -25.070 1.00 74.75 507 LEU A O 1
ATOM 3956 N N . ILE A 1 508 ? 24.310 9.043 -25.441 1.00 75.12 508 ILE A N 1
ATOM 3957 C CA . ILE A 1 508 ? 24.469 8.567 -24.061 1.00 75.12 508 ILE A CA 1
ATOM 3958 C C . ILE A 1 508 ? 25.939 8.642 -23.628 1.00 75.12 508 ILE A C 1
ATOM 3960 O O . ILE A 1 508 ? 26.238 9.202 -22.571 1.00 75.12 508 ILE A O 1
ATOM 3964 N N . LEU A 1 509 ? 26.858 8.141 -24.457 1.00 72.56 509 LEU A N 1
ATOM 3965 C CA . LEU A 1 509 ? 28.299 8.182 -24.191 1.00 72.56 509 LEU A CA 1
ATOM 3966 C C . LEU A 1 509 ? 28.818 9.622 -24.087 1.00 72.56 509 LEU A C 1
ATOM 3968 O O . LEU A 1 509 ? 29.585 9.923 -23.176 1.00 72.56 509 LEU A O 1
ATOM 3972 N N . ALA A 1 510 ? 28.337 10.535 -24.937 1.00 73.12 510 ALA A N 1
ATOM 3973 C CA . ALA A 1 510 ? 28.669 11.958 -24.851 1.00 73.12 510 ALA A CA 1
ATOM 3974 C C . ALA A 1 510 ? 28.220 12.593 -23.521 1.00 73.12 510 ALA A C 1
ATOM 3976 O O . ALA A 1 510 ? 28.901 13.457 -22.967 1.00 73.12 510 ALA A O 1
ATOM 3977 N N . CYS A 1 511 ? 27.064 12.181 -22.990 1.00 74.69 511 CYS A N 1
ATOM 3978 C CA . CYS A 1 511 ? 26.567 12.669 -21.701 1.00 74.69 511 CYS A CA 1
ATOM 3979 C C . CYS A 1 511 ? 27.440 12.180 -20.539 1.00 74.69 511 CYS A C 1
ATOM 3981 O O . CYS A 1 511 ? 27.770 12.966 -19.650 1.00 74.69 511 CYS A O 1
ATOM 3983 N N . ILE A 1 512 ? 27.840 10.907 -20.580 1.00 71.56 512 ILE A N 1
ATOM 3984 C CA . ILE A 1 512 ? 28.751 10.293 -19.607 1.00 71.56 512 ILE A CA 1
ATOM 3985 C C . ILE A 1 512 ? 30.114 10.994 -19.631 1.00 71.56 512 ILE A C 1
ATOM 3987 O O . ILE A 1 512 ? 30.608 11.407 -18.585 1.00 71.56 512 ILE A O 1
ATOM 3991 N N . GLU A 1 513 ? 30.690 11.194 -20.818 1.00 70.31 513 GLU A N 1
ATOM 3992 C CA . GLU A 1 513 ? 31.949 11.921 -21.011 1.00 70.31 513 GLU A CA 1
ATOM 3993 C C . GLU A 1 513 ? 31.869 13.327 -20.404 1.00 70.31 513 GLU A C 1
ATOM 3995 O O . GLU A 1 513 ? 32.726 13.729 -19.616 1.00 70.31 513 GLU A O 1
ATOM 4000 N N . ARG A 1 514 ? 30.793 14.062 -20.704 1.00 73.06 514 ARG A N 1
ATOM 4001 C CA . ARG A 1 514 ? 30.581 15.415 -20.186 1.00 73.06 514 ARG A CA 1
ATOM 4002 C C . ARG A 1 514 ? 30.517 15.453 -18.662 1.00 73.06 514 ARG A C 1
ATOM 4004 O O . ARG A 1 514 ? 31.040 16.392 -18.064 1.00 73.06 514 ARG A O 1
ATOM 4011 N N . ARG A 1 515 ? 29.883 14.468 -18.024 1.00 72.06 515 ARG A N 1
ATOM 4012 C CA . ARG A 1 515 ? 29.875 14.355 -16.561 1.00 72.06 515 ARG A CA 1
ATOM 4013 C C . ARG A 1 515 ? 31.268 14.069 -16.019 1.00 72.06 515 ARG A C 1
ATOM 4015 O O . ARG A 1 515 ? 31.713 14.770 -15.112 1.00 72.06 515 ARG A O 1
ATOM 4022 N N . LEU A 1 516 ? 31.948 13.074 -16.586 1.00 67.06 516 LEU A N 1
ATOM 4023 C CA . LEU A 1 516 ? 33.285 12.683 -16.152 1.00 67.06 516 LEU A CA 1
ATOM 4024 C C . LEU A 1 516 ? 34.244 13.871 -16.206 1.00 67.06 516 LEU A C 1
ATOM 4026 O O . LEU A 1 516 ? 34.929 14.139 -15.228 1.00 67.06 516 LEU A O 1
ATOM 4030 N N . MET A 1 517 ? 34.221 14.640 -17.296 1.00 68.44 517 MET A N 1
ATOM 4031 C CA . MET A 1 517 ? 35.089 15.806 -17.477 1.00 68.44 517 MET A CA 1
ATOM 4032 C C . MET A 1 517 ? 34.751 16.976 -16.542 1.00 68.44 517 MET A C 1
ATOM 4034 O O . MET A 1 517 ? 35.659 17.676 -16.101 1.00 68.44 517 MET A O 1
ATOM 4038 N N . ASN A 1 518 ? 33.470 17.204 -16.236 1.00 68.94 518 ASN A N 1
ATOM 4039 C CA . ASN A 1 518 ? 33.042 18.390 -15.485 1.00 68.94 518 ASN A CA 1
ATOM 4040 C C . ASN A 1 518 ? 32.978 18.192 -13.966 1.00 68.94 518 ASN A C 1
ATOM 4042 O O . ASN A 1 518 ? 33.106 19.171 -13.236 1.00 68.94 518 ASN A O 1
ATOM 4046 N N . GLN A 1 519 ? 32.721 16.974 -13.487 1.00 66.88 519 GLN A N 1
ATOM 4047 C CA . GLN A 1 519 ? 32.437 16.714 -12.069 1.00 66.88 519 GLN A CA 1
ATOM 4048 C C . GLN A 1 519 ? 33.425 15.729 -11.447 1.00 66.88 519 GLN A C 1
ATOM 4050 O O . GLN A 1 519 ? 33.973 15.996 -10.384 1.00 66.88 519 GLN A O 1
ATOM 4055 N N . GLU A 1 520 ? 33.669 14.604 -12.113 1.00 64.50 520 GLU A N 1
ATOM 4056 C CA . GLU A 1 520 ? 34.349 13.456 -11.509 1.00 64.50 520 GLU A CA 1
ATOM 4057 C C . GLU A 1 520 ? 35.879 13.579 -11.633 1.00 64.50 520 GLU A C 1
ATOM 4059 O O . GLU A 1 520 ? 36.573 13.546 -10.623 1.00 64.50 520 GLU A O 1
ATOM 4064 N N . LEU A 1 521 ? 36.424 13.841 -12.833 1.00 61.94 521 LEU A N 1
ATOM 4065 C CA . LEU A 1 521 ? 37.876 13.962 -13.062 1.00 61.94 521 LEU A CA 1
ATOM 4066 C C . LEU A 1 521 ? 38.565 15.023 -12.191 1.00 61.94 521 LEU A C 1
ATOM 4068 O O . LEU A 1 521 ? 39.633 14.733 -11.652 1.00 61.94 521 LEU A O 1
ATOM 4072 N N . PRO A 1 522 ? 38.024 16.249 -12.053 1.00 64.94 522 PRO A N 1
ATOM 4073 C CA . PRO A 1 522 ? 38.630 17.260 -11.193 1.00 64.94 522 PRO A CA 1
ATOM 4074 C C . PRO A 1 522 ? 38.697 16.813 -9.726 1.00 64.94 522 PRO A C 1
ATOM 4076 O O . PRO A 1 522 ? 39.701 17.057 -9.055 1.00 64.94 522 PRO A O 1
ATOM 4079 N N . MET A 1 523 ? 37.669 16.112 -9.233 1.00 59.72 523 MET A N 1
ATOM 4080 C CA . MET A 1 523 ? 37.666 15.559 -7.875 1.00 59.72 523 MET A CA 1
ATOM 4081 C C . MET A 1 523 ? 38.617 14.370 -7.737 1.00 59.72 523 MET A C 1
ATOM 4083 O O . MET A 1 523 ? 39.387 14.311 -6.781 1.00 59.72 523 MET A O 1
ATOM 4087 N N . TRP A 1 524 ? 38.616 13.460 -8.708 1.00 63.03 524 TRP A N 1
ATOM 4088 C CA . TRP A 1 524 ? 39.473 12.277 -8.736 1.00 63.03 524 TRP A CA 1
ATOM 4089 C C . TRP A 1 524 ? 40.953 12.656 -8.750 1.00 63.03 524 TRP A C 1
ATOM 4091 O O . TRP A 1 524 ? 41.708 12.146 -7.931 1.00 63.03 524 TRP A O 1
ATOM 4101 N N . ARG A 1 525 ? 41.352 13.643 -9.561 1.00 58.97 525 ARG A N 1
ATOM 4102 C CA . ARG A 1 525 ? 42.725 14.186 -9.577 1.00 58.97 525 ARG A CA 1
ATOM 4103 C C . ARG A 1 525 ? 43.164 14.785 -8.243 1.00 58.97 525 ARG A C 1
ATOM 4105 O O . ARG A 1 525 ? 44.353 14.818 -7.945 1.00 58.97 525 ARG A O 1
ATOM 4112 N N . THR A 1 526 ? 42.214 15.275 -7.451 1.00 59.00 526 THR A N 1
ATOM 4113 C CA . THR A 1 526 ? 42.495 15.945 -6.174 1.00 59.00 526 THR A CA 1
ATOM 4114 C C . THR A 1 526 ? 42.504 14.962 -4.995 1.00 59.00 526 THR A C 1
ATOM 4116 O O . THR A 1 526 ? 43.247 15.165 -4.038 1.00 59.00 526 THR A O 1
ATOM 4119 N N . TYR A 1 527 ? 41.718 13.879 -5.060 1.00 55.72 527 TYR A N 1
ATOM 4120 C CA . TYR A 1 527 ? 41.471 12.968 -3.933 1.00 55.72 527 TYR A CA 1
ATOM 4121 C C . TYR A 1 527 ? 41.649 11.476 -4.264 1.00 55.72 527 TYR A C 1
ATOM 4123 O O . TYR A 1 527 ? 41.169 10.640 -3.504 1.00 55.72 527 TYR A O 1
ATOM 4131 N N . TRP A 1 528 ? 42.352 11.122 -5.347 1.00 56.56 528 TRP A N 1
ATOM 4132 C CA . TRP A 1 528 ? 42.547 9.739 -5.824 1.00 56.56 528 TRP A CA 1
ATOM 4133 C C . TRP A 1 528 ? 42.846 8.692 -4.727 1.00 56.56 528 TRP A C 1
ATOM 4135 O O . TRP A 1 528 ? 42.206 7.640 -4.736 1.00 56.56 528 TRP A O 1
ATOM 4145 N N . PRO A 1 529 ? 43.730 8.952 -3.735 1.00 55.19 529 PRO A N 1
ATOM 4146 C CA . PRO A 1 529 ? 44.025 7.976 -2.678 1.00 55.19 529 PRO A CA 1
ATOM 4147 C C . PRO A 1 529 ? 42.849 7.705 -1.725 1.00 55.19 529 PRO A C 1
ATOM 4149 O O . PRO A 1 529 ? 42.859 6.710 -1.010 1.00 55.19 529 PRO A O 1
ATOM 4152 N N . ASN A 1 530 ? 41.852 8.594 -1.705 1.00 54.62 530 ASN A N 1
ATOM 4153 C CA . ASN A 1 530 ? 40.706 8.596 -0.797 1.00 54.62 530 ASN A CA 1
ATOM 4154 C C . ASN A 1 530 ? 39.368 8.540 -1.553 1.00 54.62 530 ASN A C 1
ATOM 4156 O O . ASN A 1 530 ? 38.349 8.995 -1.029 1.00 54.62 530 ASN A O 1
ATOM 4160 N N . LEU A 1 531 ? 39.359 8.018 -2.786 1.00 57.50 531 LEU A N 1
ATOM 4161 C CA . LEU A 1 531 ? 38.114 7.785 -3.513 1.00 57.50 531 LEU A CA 1
ATOM 4162 C C . LEU A 1 531 ? 37.197 6.893 -2.681 1.00 57.50 531 LEU A C 1
ATOM 4164 O O . LEU A 1 531 ? 37.582 5.811 -2.234 1.00 57.50 531 LEU A O 1
ATOM 4168 N N . ASP A 1 532 ? 35.970 7.354 -2.468 1.00 59.62 532 ASP A N 1
ATOM 4169 C CA . ASP A 1 532 ? 34.993 6.545 -1.763 1.00 59.62 532 ASP A CA 1
ATOM 4170 C C . ASP A 1 532 ? 34.550 5.335 -2.612 1.00 59.62 532 ASP A C 1
ATOM 4172 O O . ASP A 1 532 ? 34.776 5.226 -3.823 1.00 59.62 532 ASP A O 1
ATOM 4176 N N . LYS A 1 533 ? 33.852 4.410 -1.954 1.00 62.19 533 LYS A N 1
ATOM 4177 C CA . LYS A 1 533 ? 33.324 3.187 -2.567 1.00 62.19 533 LYS A CA 1
ATOM 4178 C C . LYS A 1 533 ? 32.360 3.455 -3.737 1.00 62.19 533 LYS A C 1
ATOM 4180 O O . LYS A 1 533 ? 32.205 2.592 -4.598 1.00 62.19 533 LYS A O 1
ATOM 4185 N N . SER A 1 534 ? 31.702 4.614 -3.776 1.00 59.69 534 SER A N 1
ATOM 4186 C CA . SER A 1 534 ? 30.732 4.958 -4.820 1.00 59.69 534 SER A CA 1
ATOM 4187 C C . SER A 1 534 ? 31.414 5.346 -6.134 1.00 59.69 534 SER A C 1
ATOM 4189 O O . SER A 1 534 ? 30.983 4.900 -7.199 1.00 59.69 534 SER A O 1
ATOM 4191 N N . HIS A 1 535 ? 32.536 6.065 -6.060 1.00 62.06 535 HIS A N 1
ATOM 4192 C CA . HIS A 1 535 ? 33.341 6.437 -7.224 1.00 62.06 535 HIS A CA 1
ATOM 4193 C C . HIS A 1 535 ? 34.005 5.214 -7.877 1.00 62.06 535 HIS A C 1
ATOM 4195 O O . HIS A 1 535 ? 33.995 5.076 -9.101 1.00 62.06 535 HIS A O 1
ATOM 4201 N N . LEU A 1 536 ? 34.511 4.274 -7.070 1.00 62.38 536 LEU A N 1
ATOM 4202 C CA . LEU A 1 536 ? 35.072 3.008 -7.563 1.00 62.38 536 LEU A CA 1
ATOM 4203 C C . LEU A 1 536 ? 34.020 2.150 -8.281 1.00 62.38 536 LEU A C 1
ATOM 4205 O O . LEU A 1 536 ? 34.273 1.629 -9.367 1.00 62.38 536 LEU A O 1
ATOM 4209 N N . LEU A 1 537 ? 32.813 2.054 -7.718 1.00 61.97 537 LEU A N 1
ATOM 4210 C CA . LEU A 1 537 ? 31.704 1.330 -8.340 1.00 61.97 537 LEU A CA 1
ATOM 4211 C C . LEU A 1 537 ? 31.254 1.999 -9.655 1.00 61.97 537 LEU A C 1
ATOM 4213 O O . LEU A 1 537 ? 30.855 1.310 -10.595 1.00 61.97 537 LEU A O 1
ATOM 4217 N N . CYS A 1 538 ? 31.322 3.334 -9.742 1.00 64.12 538 CYS A N 1
ATOM 4218 C CA . CYS A 1 538 ? 31.035 4.091 -10.967 1.00 64.12 538 CYS A CA 1
ATOM 4219 C C . CYS A 1 538 ? 31.995 3.706 -12.094 1.00 64.12 538 CYS A C 1
ATOM 4221 O O . CYS A 1 538 ? 31.559 3.347 -13.190 1.00 64.12 538 CYS A O 1
ATOM 4223 N N . LEU A 1 539 ? 33.296 3.698 -11.793 1.00 63.91 539 LEU A N 1
ATOM 4224 C CA . LEU A 1 539 ? 34.344 3.258 -12.711 1.00 63.91 539 LEU A CA 1
ATOM 4225 C C . LEU A 1 539 ? 34.127 1.816 -13.175 1.00 63.91 539 LEU A C 1
ATOM 4227 O O . LEU A 1 539 ? 34.204 1.543 -14.373 1.00 63.91 539 LEU A O 1
ATOM 4231 N N . GLU A 1 540 ? 33.798 0.908 -12.259 1.00 63.81 540 GLU A N 1
ATOM 4232 C CA . GLU A 1 540 ? 33.513 -0.490 -12.583 1.00 63.81 540 GLU A CA 1
ATOM 4233 C C . GLU A 1 540 ? 32.324 -0.625 -13.549 1.00 63.81 540 GLU A C 1
ATOM 4235 O O . GLU A 1 540 ? 32.444 -1.273 -14.589 1.00 63.81 540 GLU A O 1
ATOM 4240 N N . ARG A 1 541 ? 31.194 0.043 -13.274 1.00 63.78 541 ARG A N 1
ATOM 4241 C CA . ARG A 1 541 ? 29.996 -0.020 -14.134 1.00 63.78 541 ARG A CA 1
ATOM 4242 C C . ARG A 1 541 ? 30.210 0.628 -15.503 1.00 63.78 541 ARG A C 1
ATOM 4244 O O . ARG A 1 541 ? 29.723 0.106 -16.504 1.00 63.78 541 ARG A O 1
ATOM 4251 N N . LEU A 1 542 ? 30.949 1.736 -15.574 1.00 66.75 542 LEU A N 1
ATOM 4252 C CA . LEU A 1 542 ? 31.344 2.365 -16.844 1.00 66.75 542 LEU A CA 1
ATOM 4253 C C . LEU A 1 542 ? 32.203 1.428 -17.689 1.00 66.75 542 LEU A C 1
ATOM 4255 O O . LEU A 1 542 ? 32.007 1.286 -18.894 1.00 66.75 542 LEU A O 1
ATOM 4259 N N . THR A 1 543 ? 33.134 0.756 -17.030 1.00 64.44 543 THR A N 1
ATOM 4260 C CA . THR A 1 543 ? 34.030 -0.213 -17.644 1.00 64.44 543 THR A CA 1
ATOM 4261 C C . THR A 1 543 ? 33.250 -1.425 -18.165 1.00 64.44 543 THR A C 1
ATOM 4263 O O . THR A 1 543 ? 33.425 -1.839 -19.312 1.00 64.44 543 THR A O 1
ATOM 4266 N N . GLN A 1 544 ? 32.314 -1.941 -17.365 1.00 65.19 544 GLN A N 1
ATOM 4267 C CA . GLN A 1 544 ? 31.390 -3.003 -17.763 1.00 65.19 544 GLN A CA 1
ATOM 4268 C C . GLN A 1 544 ? 30.498 -2.582 -18.939 1.00 65.19 544 GLN A C 1
ATOM 4270 O O . GLN A 1 544 ? 30.295 -3.382 -19.847 1.00 65.19 544 GLN A O 1
ATOM 4275 N N . LEU A 1 545 ? 30.008 -1.337 -18.981 1.00 66.94 545 LEU A N 1
ATOM 4276 C CA . LEU A 1 545 ? 29.244 -0.802 -20.117 1.00 66.94 545 LEU A CA 1
ATOM 4277 C C . LEU A 1 545 ? 30.054 -0.854 -21.417 1.00 66.94 545 LEU A C 1
ATOM 4279 O O . LEU A 1 545 ? 29.547 -1.337 -22.428 1.00 66.94 545 LEU A O 1
ATOM 4283 N N . ILE A 1 546 ? 31.314 -0.413 -21.378 1.00 66.25 546 ILE A N 1
ATOM 4284 C CA . ILE A 1 546 ? 32.214 -0.419 -22.540 1.00 66.25 546 ILE A CA 1
ATOM 4285 C C . ILE A 1 546 ? 32.497 -1.857 -23.011 1.00 66.25 546 ILE A C 1
ATOM 4287 O O . ILE A 1 546 ? 32.439 -2.135 -24.209 1.00 66.25 546 ILE A O 1
ATOM 4291 N N . LEU A 1 547 ? 32.730 -2.799 -22.088 1.00 63.97 547 LEU A N 1
ATOM 4292 C CA . LEU A 1 547 ? 32.857 -4.223 -22.432 1.00 63.97 547 LEU A CA 1
ATOM 4293 C C . LEU A 1 547 ? 31.576 -4.802 -23.020 1.00 63.97 547 LEU A C 1
ATOM 4295 O O . LEU A 1 547 ? 31.623 -5.554 -23.995 1.00 63.97 547 LEU A O 1
ATOM 4299 N N . GLY A 1 548 ? 30.442 -4.442 -22.421 1.00 63.06 548 GLY A N 1
ATOM 4300 C CA . GLY A 1 548 ? 29.120 -4.873 -22.837 1.00 63.06 548 GLY A CA 1
ATOM 4301 C C . GLY A 1 548 ? 28.869 -4.518 -24.295 1.00 63.06 548 GLY A C 1
ATOM 4302 O O . GLY A 1 548 ? 28.453 -5.390 -25.050 1.00 63.06 548 GLY A O 1
ATOM 4303 N N . VAL A 1 549 ? 29.221 -3.297 -24.728 1.00 64.38 549 VAL A N 1
ATOM 4304 C CA . VAL A 1 549 ? 29.137 -2.865 -26.140 1.00 64.38 549 VAL A CA 1
ATOM 4305 C C . VAL A 1 549 ? 29.861 -3.843 -27.072 1.00 64.38 549 VAL A C 1
ATOM 4307 O O . VAL A 1 549 ? 29.287 -4.263 -28.077 1.00 64.38 549 VAL A O 1
ATOM 4310 N N . ASN A 1 550 ? 31.074 -4.278 -26.724 1.00 60.72 550 ASN A N 1
ATOM 4311 C CA . ASN A 1 550 ? 31.842 -5.216 -27.548 1.00 60.72 550 ASN A CA 1
ATOM 4312 C C . ASN A 1 550 ? 31.188 -6.617 -27.601 1.00 60.72 550 ASN A C 1
ATOM 4314 O O . ASN A 1 550 ? 31.113 -7.251 -28.659 1.00 60.72 550 ASN A O 1
ATOM 4318 N N . GLN A 1 551 ? 30.638 -7.063 -26.470 1.00 60.44 551 GLN A N 1
ATOM 4319 C CA . GLN A 1 551 ? 30.007 -8.378 -26.297 1.00 60.44 551 GLN A CA 1
ATOM 4320 C C . GLN A 1 551 ? 28.547 -8.448 -26.784 1.00 60.44 551 GLN A C 1
ATOM 4322 O O . GLN A 1 551 ? 27.995 -9.540 -26.891 1.00 60.44 551 GLN A O 1
ATOM 4327 N N . THR A 1 552 ? 27.908 -7.315 -27.103 1.00 62.00 552 THR A N 1
ATOM 4328 C CA . THR A 1 552 ? 26.504 -7.281 -27.548 1.00 62.00 552 THR A CA 1
ATOM 4329 C C . THR A 1 552 ? 26.286 -8.040 -28.859 1.00 62.00 552 THR A C 1
ATOM 4331 O O . THR A 1 552 ? 26.935 -7.766 -29.860 1.00 62.00 552 THR A O 1
ATOM 4334 N N . ASN A 1 553 ? 25.327 -8.962 -28.919 1.00 55.84 553 ASN A N 1
ATOM 4335 C CA . ASN A 1 553 ? 25.000 -9.662 -30.173 1.00 55.84 553 ASN A CA 1
ATOM 4336 C C . ASN A 1 553 ? 23.974 -8.908 -31.045 1.00 55.84 553 ASN A C 1
ATOM 4338 O O . ASN A 1 553 ? 23.716 -9.323 -32.170 1.00 55.84 553 ASN A O 1
ATOM 4342 N N . GLY A 1 554 ? 23.393 -7.812 -30.537 1.00 56.47 554 GLY A N 1
ATOM 4343 C CA . GLY A 1 554 ? 22.338 -7.036 -31.206 1.00 56.47 554 GLY A CA 1
ATOM 4344 C C . GLY A 1 554 ? 22.805 -5.850 -32.063 1.00 56.47 554 GLY A C 1
ATOM 4345 O O . GLY A 1 554 ? 21.974 -5.237 -32.724 1.00 56.47 554 GLY A O 1
ATOM 4346 N N . LEU A 1 555 ? 24.100 -5.510 -32.058 1.00 62.06 555 LEU A N 1
ATOM 4347 C CA . LEU A 1 555 ? 24.683 -4.458 -32.903 1.00 62.06 555 LEU A CA 1
ATOM 4348 C C . LEU A 1 555 ? 25.399 -5.073 -34.106 1.00 62.06 555 LEU A C 1
ATOM 4350 O O . LEU A 1 555 ? 26.113 -6.071 -33.961 1.00 62.06 555 LEU A O 1
ATOM 4354 N N . THR A 1 556 ? 25.267 -4.456 -35.285 1.00 65.88 556 THR A N 1
ATOM 4355 C CA . THR A 1 556 ? 26.034 -4.895 -36.457 1.00 65.88 556 THR A CA 1
ATOM 4356 C C . THR A 1 556 ? 27.538 -4.666 -36.230 1.00 65.88 556 THR A C 1
ATOM 4358 O O . THR A 1 556 ? 27.927 -3.772 -35.472 1.00 65.88 556 THR A O 1
ATOM 4361 N N . PRO A 1 557 ? 28.431 -5.428 -36.888 1.00 66.38 557 PRO A N 1
ATOM 4362 C CA . PRO A 1 557 ? 29.873 -5.201 -36.781 1.00 66.38 557 PRO A CA 1
ATOM 4363 C C . PRO A 1 557 ? 30.306 -3.768 -37.143 1.00 66.38 557 PRO A C 1
ATOM 4365 O O . PRO A 1 557 ? 31.259 -3.254 -36.560 1.00 66.38 557 PRO A O 1
ATOM 4368 N N . SER A 1 558 ? 29.602 -3.108 -38.072 1.00 65.88 558 SER A N 1
ATOM 4369 C CA . SER A 1 558 ? 29.820 -1.696 -38.415 1.00 65.88 558 SER A CA 1
ATOM 4370 C C . SER A 1 558 ? 29.407 -0.750 -37.290 1.00 65.88 558 SER A C 1
ATOM 4372 O O . SER A 1 558 ? 30.163 0.158 -36.962 1.00 65.88 558 SER A O 1
ATOM 4374 N N . ASP A 1 559 ? 28.261 -0.993 -36.656 1.00 67.62 559 ASP A N 1
ATOM 4375 C CA . ASP A 1 559 ? 27.752 -0.176 -35.549 1.00 67.62 559 ASP A CA 1
ATOM 4376 C C . ASP A 1 559 ? 28.656 -0.263 -34.319 1.00 67.62 559 ASP A C 1
ATOM 4378 O O . ASP A 1 559 ? 28.972 0.748 -33.689 1.00 67.62 559 ASP A O 1
ATOM 4382 N N . LYS A 1 560 ? 29.144 -1.473 -34.018 1.00 67.12 560 LYS A N 1
ATOM 4383 C CA . LYS A 1 560 ? 30.155 -1.687 -32.978 1.00 67.12 560 LYS A CA 1
ATOM 4384 C C . LYS A 1 560 ? 31.424 -0.903 -33.270 1.00 67.12 560 LYS A C 1
ATOM 4386 O O . LYS A 1 560 ? 31.945 -0.260 -32.368 1.00 67.12 560 LYS A O 1
ATOM 4391 N N . ARG A 1 561 ? 31.905 -0.929 -34.517 1.00 66.44 561 ARG A N 1
ATOM 4392 C CA . ARG A 1 561 ? 33.100 -0.179 -34.918 1.00 66.44 561 ARG A CA 1
ATOM 4393 C C . ARG A 1 561 ? 32.897 1.324 -34.738 1.00 66.44 561 ARG A C 1
ATOM 4395 O O . ARG A 1 561 ? 33.740 1.951 -34.124 1.00 66.44 561 ARG A O 1
ATOM 4402 N N . VAL A 1 562 ? 31.759 1.878 -35.161 1.00 67.81 562 VAL A N 1
ATOM 4403 C CA . VAL A 1 562 ? 31.438 3.307 -34.974 1.00 67.81 562 VAL A CA 1
ATOM 4404 C C . VAL A 1 562 ? 31.405 3.694 -33.493 1.00 67.81 562 VAL A C 1
ATOM 4406 O O . VAL A 1 562 ? 31.940 4.735 -33.119 1.00 67.81 562 VAL A O 1
ATOM 4409 N N . LEU A 1 563 ? 30.809 2.863 -32.633 1.00 65.31 563 LEU A N 1
ATOM 4410 C CA . LEU A 1 563 ? 30.770 3.118 -31.190 1.00 65.31 563 LEU A CA 1
ATOM 4411 C C . LEU A 1 563 ? 32.150 2.999 -30.542 1.00 65.31 563 LEU A C 1
ATOM 4413 O O . LEU A 1 563 ? 32.501 3.835 -29.713 1.00 65.31 563 LEU A O 1
ATOM 4417 N N . LEU A 1 564 ? 32.938 1.995 -30.925 1.00 65.62 564 LEU A N 1
ATOM 4418 C CA . LEU A 1 564 ? 34.303 1.809 -30.434 1.00 65.62 564 LEU A CA 1
ATOM 4419 C C . LEU A 1 564 ? 35.235 2.927 -30.918 1.00 65.62 564 LEU A C 1
ATOM 4421 O O . LEU A 1 564 ? 36.012 3.435 -30.116 1.00 65.62 564 LEU A O 1
ATOM 4425 N N . ASP A 1 565 ? 35.101 3.380 -32.167 1.00 65.62 565 ASP A N 1
ATOM 4426 C CA . ASP A 1 565 ? 35.823 4.536 -32.710 1.00 65.62 565 ASP A CA 1
ATOM 4427 C C . ASP A 1 565 ? 35.434 5.816 -31.963 1.00 65.62 565 ASP A C 1
ATOM 4429 O O . ASP A 1 565 ? 36.300 6.600 -31.576 1.00 65.62 565 ASP A O 1
ATOM 4433 N N . TYR A 1 566 ? 34.139 6.013 -31.691 1.00 65.38 566 TYR A N 1
ATOM 4434 C CA . TYR A 1 566 ? 33.653 7.140 -30.896 1.00 65.38 566 TYR A CA 1
ATOM 4435 C C . TYR A 1 566 ? 34.251 7.130 -29.481 1.00 65.38 566 TYR A C 1
ATOM 4437 O O . TYR A 1 566 ? 34.777 8.149 -29.029 1.00 65.38 566 TYR A O 1
ATOM 4445 N N . ILE A 1 567 ? 34.231 5.978 -28.799 1.00 63.19 567 ILE A N 1
ATOM 4446 C CA . ILE A 1 567 ? 34.852 5.793 -27.477 1.00 63.19 567 ILE A CA 1
ATOM 4447 C C . ILE A 1 567 ? 36.362 6.063 -27.563 1.00 63.19 567 ILE A C 1
ATOM 4449 O O . ILE A 1 567 ? 36.898 6.831 -26.768 1.00 63.19 567 ILE A O 1
ATOM 4453 N N . GLY A 1 568 ? 37.050 5.494 -28.552 1.00 58.66 568 GLY A N 1
ATOM 4454 C CA . GLY A 1 568 ? 38.497 5.621 -28.726 1.00 58.66 568 GLY A CA 1
ATOM 4455 C C . GLY A 1 568 ? 38.972 7.039 -29.060 1.00 58.66 568 GLY A C 1
ATOM 4456 O O . GLY A 1 568 ? 40.094 7.400 -28.693 1.00 58.66 568 GLY A O 1
ATOM 4457 N N . GLN A 1 569 ? 38.137 7.840 -29.731 1.00 63.25 569 GLN A N 1
ATOM 4458 C CA . GLN A 1 569 ? 38.439 9.225 -30.105 1.00 63.25 569 GLN A CA 1
ATOM 4459 C C . GLN A 1 569 ? 38.053 10.250 -29.034 1.00 63.25 569 GLN A C 1
ATOM 4461 O O . GLN A 1 569 ? 38.680 11.304 -28.976 1.00 63.25 569 GLN A O 1
ATOM 4466 N N . ARG A 1 570 ? 37.022 9.982 -28.221 1.00 61.06 570 ARG A N 1
ATOM 4467 C CA . ARG A 1 570 ? 36.437 10.982 -27.307 1.00 61.06 570 ARG A CA 1
ATOM 4468 C C . ARG A 1 570 ? 36.638 10.681 -25.823 1.00 61.06 570 ARG A C 1
ATOM 4470 O O . ARG A 1 570 ? 36.683 11.601 -25.013 1.00 61.06 570 ARG A O 1
ATOM 4477 N N . CYS A 1 571 ? 36.850 9.427 -25.428 1.00 56.94 571 CYS A N 1
ATOM 4478 C CA . CYS A 1 571 ? 37.031 9.065 -24.020 1.00 56.94 571 CYS A CA 1
ATOM 4479 C C . CYS A 1 571 ? 38.480 9.268 -23.526 1.00 56.94 571 CYS A C 1
ATOM 4481 O O . CYS A 1 571 ? 39.098 8.339 -23.009 1.00 56.94 571 CYS A O 1
ATOM 4483 N N . HIS A 1 572 ? 39.021 10.492 -23.614 1.00 56.72 572 HIS A N 1
ATOM 4484 C CA . HIS A 1 572 ? 40.376 10.855 -23.139 1.00 56.72 572 HIS A CA 1
ATOM 4485 C C . HIS A 1 572 ? 40.624 10.568 -21.643 1.00 56.72 572 HIS A C 1
ATOM 4487 O O . HIS A 1 572 ? 41.763 10.480 -21.178 1.00 56.72 572 HIS A O 1
ATOM 4493 N N . TYR A 1 573 ? 39.555 10.401 -20.864 1.00 54.06 573 TYR A N 1
ATOM 4494 C CA . TYR A 1 573 ? 39.642 10.001 -19.465 1.00 54.06 573 TYR A CA 1
ATOM 4495 C C . TYR A 1 573 ? 40.131 8.556 -19.283 1.00 54.06 573 TYR A C 1
ATOM 4497 O O . TYR A 1 573 ? 40.728 8.270 -18.252 1.00 54.06 573 TYR A O 1
ATOM 4505 N N . LEU A 1 574 ? 39.938 7.653 -20.256 1.00 56.12 574 LEU A N 1
ATOM 4506 C CA . LEU A 1 574 ? 40.468 6.282 -20.193 1.00 56.12 574 LEU A CA 1
ATOM 4507 C C . LEU A 1 574 ? 42.002 6.286 -20.183 1.00 56.12 574 LEU A C 1
ATOM 4509 O O . LEU A 1 574 ? 42.619 5.530 -19.433 1.00 56.12 574 LEU A O 1
ATOM 4513 N N . ASP A 1 575 ? 42.613 7.204 -20.937 1.00 55.50 575 ASP A N 1
ATOM 4514 C CA . ASP A 1 575 ? 44.060 7.431 -20.923 1.00 55.50 575 ASP A CA 1
ATOM 4515 C C . ASP A 1 575 ? 44.526 8.031 -19.579 1.00 55.50 575 ASP A C 1
ATOM 4517 O O . ASP A 1 575 ? 45.599 7.689 -19.083 1.00 55.50 575 ASP A O 1
ATOM 4521 N N . THR A 1 576 ? 43.692 8.864 -18.939 1.00 52.75 576 THR A N 1
ATOM 4522 C CA . THR A 1 576 ? 43.967 9.456 -17.612 1.00 52.75 576 THR A CA 1
ATOM 4523 C C . THR A 1 576 ? 43.856 8.416 -16.486 1.00 52.75 576 THR A C 1
ATOM 4525 O O . THR A 1 576 ? 44.764 8.304 -15.668 1.00 52.75 576 THR A O 1
ATOM 4528 N N . ILE A 1 577 ? 42.805 7.584 -16.487 1.00 51.97 577 ILE A N 1
ATOM 4529 C CA . ILE A 1 577 ? 42.633 6.457 -15.552 1.00 51.97 577 ILE A CA 1
ATOM 4530 C C . ILE A 1 577 ? 43.798 5.476 -15.699 1.00 51.97 577 ILE A C 1
ATOM 4532 O O . ILE A 1 577 ? 44.332 5.001 -14.700 1.00 51.97 577 ILE A O 1
ATOM 4536 N N . ARG A 1 578 ? 44.242 5.193 -16.931 1.00 50.62 578 ARG A N 1
ATOM 4537 C CA . ARG A 1 578 ? 45.421 4.357 -17.196 1.00 50.62 578 ARG A CA 1
ATOM 4538 C C . ARG A 1 578 ? 46.703 4.962 -16.616 1.00 50.62 578 ARG A C 1
ATOM 4540 O O . ARG A 1 578 ? 47.510 4.221 -16.071 1.00 50.62 578 ARG A O 1
ATOM 4547 N N . ALA A 1 579 ? 46.896 6.276 -16.717 1.00 48.84 579 ALA A N 1
ATOM 4548 C CA . ALA A 1 579 ? 48.070 6.952 -16.167 1.00 48.84 579 ALA A CA 1
ATOM 4549 C C . ALA A 1 579 ? 48.077 6.979 -14.623 1.00 48.84 579 ALA A C 1
ATOM 4551 O O . ALA A 1 579 ? 49.125 6.779 -14.016 1.00 48.84 579 ALA A O 1
ATOM 4552 N N . GLU A 1 580 ? 46.918 7.170 -13.984 1.00 46.41 580 GLU A N 1
ATOM 4553 C CA . GLU A 1 580 ? 46.791 7.290 -12.519 1.00 46.41 580 GLU A CA 1
ATOM 4554 C C . GLU A 1 580 ? 46.701 5.925 -11.801 1.00 46.41 580 GLU A C 1
ATOM 4556 O O . GLU A 1 580 ? 47.243 5.758 -10.707 1.00 46.41 580 GLU A O 1
ATOM 4561 N N . THR A 1 581 ? 46.124 4.890 -12.428 1.00 45.12 581 THR A N 1
ATOM 4562 C CA . THR A 1 581 ? 46.107 3.509 -11.884 1.00 45.12 581 THR A CA 1
ATOM 4563 C C . THR A 1 581 ? 47.494 2.865 -11.801 1.00 45.12 581 THR A C 1
ATOM 4565 O O . THR A 1 581 ? 47.703 1.955 -10.994 1.00 45.12 581 THR A O 1
ATOM 4568 N N . VAL A 1 582 ? 48.474 3.348 -12.570 1.00 41.84 582 VAL A N 1
ATOM 4569 C CA . VAL A 1 582 ? 49.870 2.883 -12.506 1.00 41.84 582 VAL A CA 1
ATOM 4570 C C . VAL A 1 582 ? 50.544 3.279 -11.178 1.00 41.84 582 VAL A C 1
ATOM 4572 O O . VAL A 1 582 ? 51.464 2.586 -10.750 1.00 41.84 582 VAL A O 1
ATOM 4575 N N . VAL A 1 583 ? 50.035 4.292 -10.462 1.00 36.38 583 VAL A N 1
ATOM 4576 C CA . VAL A 1 583 ? 50.750 4.964 -9.358 1.00 36.38 583 VAL A CA 1
ATOM 4577 C C . VAL A 1 583 ? 50.396 4.462 -7.937 1.00 36.38 583 VAL A C 1
ATOM 4579 O O . VAL A 1 583 ? 51.153 4.736 -7.012 1.00 36.38 583 VAL A O 1
ATOM 4582 N N . CYS A 1 584 ? 49.330 3.672 -7.714 1.00 32.16 584 CYS A N 1
ATOM 4583 C CA . CYS A 1 584 ? 48.925 3.243 -6.352 1.00 32.16 584 CYS A CA 1
ATOM 4584 C C . CYS A 1 584 ? 48.841 1.708 -6.134 1.00 32.16 584 CYS A C 1
ATOM 4586 O O . CYS A 1 584 ? 48.542 0.944 -7.059 1.00 32.16 584 CYS A O 1
ATOM 4588 N N . GLU A 1 585 ? 49.113 1.278 -4.893 1.00 28.52 585 GLU A N 1
ATOM 4589 C CA . GLU A 1 585 ? 49.060 -0.096 -4.334 1.00 28.52 585 GLU A CA 1
ATOM 4590 C C . GLU A 1 585 ? 47.825 -0.288 -3.396 1.00 28.52 585 GLU A C 1
ATOM 4592 O O . GLU A 1 585 ? 47.154 0.698 -3.095 1.00 28.52 585 GLU A O 1
ATOM 4597 N N . PRO A 1 586 ? 47.422 -1.521 -3.005 1.00 38.53 586 PRO A N 1
ATOM 4598 C CA . PRO A 1 586 ? 46.114 -2.091 -3.355 1.00 38.53 586 PRO A CA 1
ATOM 4599 C C . PRO A 1 586 ? 45.066 -2.075 -2.234 1.00 38.53 586 PRO A C 1
ATOM 4601 O O . PRO A 1 586 ? 45.372 -2.507 -1.131 1.00 38.53 586 PRO A O 1
ATOM 4604 N N . VAL A 1 587 ? 43.793 -1.787 -2.558 1.00 32.78 587 VAL A N 1
ATOM 4605 C CA . VAL A 1 587 ? 42.628 -2.416 -1.897 1.00 32.78 587 VAL A CA 1
ATOM 4606 C C . VAL A 1 587 ? 41.421 -2.500 -2.863 1.00 32.78 587 VAL A C 1
ATOM 4608 O O . VAL A 1 587 ? 40.883 -1.489 -3.296 1.00 32.78 587 VAL A O 1
ATOM 4611 N N . LEU A 1 588 ? 40.986 -3.735 -3.153 1.00 32.44 588 LEU A N 1
ATOM 4612 C CA . LEU A 1 588 ? 39.637 -4.164 -3.593 1.00 32.44 588 LEU A CA 1
ATOM 4613 C C . LEU A 1 588 ? 39.036 -3.603 -4.905 1.00 32.44 588 LEU A C 1
ATOM 4615 O O . LEU A 1 588 ? 37.881 -3.204 -4.963 1.00 32.44 588 LEU A O 1
ATOM 4619 N N . CYS A 1 589 ? 39.786 -3.720 -5.993 1.00 33.94 589 CYS A N 1
ATOM 4620 C CA . CYS A 1 589 ? 39.322 -4.175 -7.312 1.00 33.94 589 CYS A CA 1
ATOM 4621 C C . CYS A 1 589 ? 40.617 -4.589 -8.022 1.00 33.94 589 CYS A C 1
ATOM 4623 O O . CYS A 1 589 ? 41.553 -3.790 -8.037 1.00 33.94 589 CYS A O 1
ATOM 4625 N N . THR A 1 590 ? 40.789 -5.843 -8.460 1.00 38.59 590 THR A N 1
ATOM 4626 C CA . THR A 1 590 ? 42.122 -6.314 -8.890 1.00 38.59 590 THR A CA 1
ATOM 4627 C C . THR A 1 590 ? 42.641 -5.426 -10.020 1.00 38.59 590 THR A C 1
ATOM 4629 O O . THR A 1 590 ? 42.079 -5.445 -11.113 1.00 38.59 590 THR A O 1
ATOM 4632 N N . LYS A 1 591 ? 43.697 -4.649 -9.741 1.00 40.84 591 LYS A N 1
ATOM 4633 C CA . LYS A 1 591 ? 44.396 -3.729 -10.655 1.00 40.84 591 LYS A CA 1
ATOM 4634 C C . LYS A 1 591 ? 44.633 -4.363 -12.031 1.00 40.84 591 LYS A C 1
ATOM 4636 O O . LYS A 1 591 ? 44.452 -3.705 -13.047 1.00 40.84 591 LYS A O 1
ATOM 4641 N N . GLU A 1 592 ? 44.922 -5.663 -12.058 1.00 40.19 592 GLU A N 1
ATOM 4642 C CA . GLU A 1 592 ? 45.057 -6.469 -13.275 1.00 40.19 592 GLU A CA 1
ATOM 4643 C C . GLU A 1 592 ? 43.818 -6.488 -14.173 1.00 40.19 592 GLU A C 1
ATOM 4645 O O . GLU A 1 592 ? 43.977 -6.438 -15.384 1.00 40.19 592 GLU A O 1
ATOM 4650 N N . HIS A 1 593 ? 42.594 -6.512 -13.638 1.00 43.22 593 HIS A N 1
ATOM 4651 C CA . HIS A 1 593 ? 41.384 -6.537 -14.465 1.00 43.22 593 HIS A CA 1
ATOM 4652 C C . HIS A 1 593 ? 41.192 -5.221 -15.215 1.00 43.22 593 HIS A C 1
ATOM 4654 O O . HIS A 1 593 ? 41.032 -5.258 -16.427 1.00 43.22 593 HIS A O 1
ATOM 4660 N N . LEU A 1 594 ? 41.268 -4.074 -14.530 1.00 44.31 594 LEU A N 1
ATOM 4661 C CA . LEU A 1 594 ? 41.139 -2.741 -15.143 1.00 44.31 594 LEU A CA 1
ATOM 4662 C C . LEU A 1 594 ? 42.315 -2.418 -16.079 1.00 44.31 594 LEU A C 1
ATOM 4664 O O . LEU A 1 594 ? 42.106 -1.865 -17.158 1.00 44.31 594 LEU A O 1
ATOM 4668 N N . VAL A 1 595 ? 43.542 -2.809 -15.711 1.00 43.12 595 VAL A N 1
ATOM 4669 C CA . VAL A 1 595 ? 44.741 -2.612 -16.542 1.00 43.12 595 VAL A CA 1
ATOM 4670 C C . VAL A 1 595 ? 44.714 -3.509 -17.779 1.00 43.12 595 VAL A C 1
ATOM 4672 O O . VAL A 1 595 ? 44.921 -2.996 -18.878 1.00 43.12 595 VAL A O 1
ATOM 4675 N N . ASN A 1 596 ? 44.394 -4.802 -17.658 1.00 44.34 596 ASN A N 1
ATOM 4676 C CA . ASN A 1 596 ? 44.239 -5.686 -18.821 1.00 44.34 596 ASN A CA 1
ATOM 4677 C C . ASN A 1 596 ? 43.109 -5.201 -19.733 1.00 44.34 596 ASN A C 1
ATOM 4679 O O . ASN A 1 596 ? 43.238 -5.273 -20.949 1.00 44.34 596 ASN A O 1
ATOM 4683 N N . LEU A 1 597 ? 42.048 -4.615 -19.179 1.00 44.38 597 LEU A N 1
ATOM 4684 C CA . LEU A 1 597 ? 40.945 -4.069 -19.961 1.00 44.38 597 LEU A CA 1
ATOM 4685 C C . LEU A 1 597 ? 41.279 -2.805 -20.746 1.00 44.38 597 LEU A C 1
ATOM 4687 O O . LEU A 1 597 ? 40.964 -2.718 -21.930 1.00 44.38 597 LEU A O 1
ATOM 4691 N N . CYS A 1 598 ? 41.913 -1.825 -20.096 1.00 43.38 598 CYS A N 1
ATOM 4692 C CA . CYS A 1 598 ? 42.410 -0.633 -20.777 1.00 43.38 598 CYS A CA 1
ATOM 4693 C C . CYS A 1 598 ? 43.429 -1.032 -21.848 1.00 43.38 598 CYS A C 1
ATOM 4695 O O . CYS A 1 598 ? 43.480 -0.425 -22.911 1.00 43.38 598 CYS A O 1
ATOM 4697 N N . THR A 1 599 ? 44.196 -2.096 -21.602 1.00 41.47 599 THR A N 1
ATOM 4698 C CA . THR A 1 599 ? 45.142 -2.652 -22.570 1.00 41.47 599 THR A CA 1
ATOM 4699 C C . THR A 1 599 ? 44.423 -3.318 -23.749 1.00 41.47 599 THR A C 1
ATOM 4701 O O . THR A 1 599 ? 44.795 -3.040 -24.881 1.00 41.47 599 THR A O 1
ATOM 4704 N N . VAL A 1 600 ? 43.348 -4.086 -23.532 1.00 41.88 600 VAL A N 1
ATOM 4705 C CA . VAL A 1 600 ? 42.516 -4.678 -24.603 1.00 41.88 600 VAL A CA 1
ATOM 4706 C C . VAL A 1 600 ? 41.795 -3.607 -25.431 1.00 41.88 600 VAL A C 1
ATOM 4708 O O . VAL A 1 600 ? 41.790 -3.683 -26.656 1.00 41.88 600 VAL A O 1
ATOM 4711 N N . LEU A 1 601 ? 41.233 -2.574 -24.795 1.00 38.81 601 LEU A N 1
ATOM 4712 C CA . LEU A 1 601 ? 40.569 -1.462 -25.490 1.00 38.81 601 LEU A CA 1
ATOM 4713 C C . LEU A 1 601 ? 41.555 -0.620 -26.313 1.00 38.81 601 LEU A C 1
ATOM 4715 O O . LEU A 1 601 ? 41.216 -0.148 -27.395 1.00 38.81 601 LEU A O 1
ATOM 4719 N N . ILE A 1 602 ? 42.794 -0.473 -25.844 1.00 39.72 602 ILE A N 1
ATOM 4720 C CA . ILE A 1 602 ? 43.847 0.260 -26.558 1.00 39.72 602 ILE A CA 1
ATOM 4721 C C . ILE A 1 602 ? 44.519 -0.603 -27.631 1.00 39.72 602 ILE A C 1
ATOM 4723 O O . ILE A 1 602 ? 44.926 -0.063 -28.648 1.00 39.72 602 ILE A O 1
ATOM 4727 N N . GLN A 1 603 ? 44.592 -1.922 -27.457 1.00 38.31 603 GLN A N 1
ATOM 4728 C CA . GLN A 1 603 ? 45.030 -2.860 -28.501 1.00 38.31 603 GLN A CA 1
ATOM 4729 C C . GLN A 1 603 ? 43.978 -3.067 -29.604 1.00 38.31 603 GLN A C 1
ATOM 4731 O O . GLN A 1 603 ? 44.285 -3.685 -30.618 1.00 38.31 603 GLN A O 1
ATOM 4736 N N . SER A 1 604 ? 42.748 -2.576 -29.401 1.00 35.72 604 SER A N 1
ATOM 4737 C CA . SER A 1 604 ? 41.711 -2.491 -30.437 1.00 35.72 604 SER A CA 1
ATOM 4738 C C . SER A 1 604 ? 41.700 -1.165 -31.218 1.00 35.72 604 SER A C 1
ATOM 4740 O O . SER A 1 604 ? 40.893 -1.035 -32.137 1.00 35.72 604 SER A O 1
ATOM 4742 N N . LYS A 1 605 ? 42.581 -0.208 -30.872 1.00 34.78 605 LYS A N 1
ATOM 4743 C CA . LYS A 1 605 ? 43.041 0.843 -31.802 1.00 34.78 605 LYS A CA 1
ATOM 4744 C C . LYS A 1 605 ? 44.025 0.231 -32.792 1.00 34.78 605 LYS A C 1
ATOM 4746 O O . LYS A 1 605 ? 44.048 0.719 -33.942 1.00 34.78 605 LYS A O 1
#

Sequence (605 aa):
MSKGLTFSRRKSLLDYINEKRARELGAPDLRRTQAVMLQDSIRESIELIRKCSAGCPTDDPLLLDEACSTMNRCLSKVDRKLMVSWFQLANDELLLHGLLRLLATGCGCPKAQLTSAILLCKICTIASKQTEQAYQLSAEKGVINLVRLLAAPLAILITCINLGRIVCWVSLALDGMITVSLRYKRILAVHSLEDWGHKVLLIPQLLLATETALPNLFFCEFPMDDQPRLQRFKQIIQNEDIDLEVFSALFKLLVRCLTGSFFPQDYLPSLSNVCHVRLKCLLHFGLPNVLLAVSAYWPCNSCQNSLSKLAASVSQPCYNGWSDLDETVMCALHDLIDTAFKMVTSTDFCLDQMAHAGTLANSCVRLIAGLMQCRTSAYPAKTTTCVLLLMRIVGQCFTHESAGNTHLCDPHYLLRTVRRAAIWLSFRMDWLLCADEVSWTLANVVGHLKHSILITVGEPEGKNLFLHRCLQPILIYGCGMEALRLLYNSCCTPTQTEAGDVKDWCLILACIERRLMNQELPMWRTYWPNLDKSHLLCLERLTQLILGVNQTNGLTPSDKRVLLDYIGQRCHYLDTIRAETVVCEPVLCTKEHLVNLCTVLIQSK

Foldseek 3Di:
DDDDPDPVVVVVVVVVVVVVVVVVPDDDDCVVVVLVVLLVLLVVLLVCLLVLLVPNPDPDLVVLLVSLVSLVVLLVPPDPSRNDQLLVCLLDLSNLSSLVSCLVCVSPPPSSNLSSLLSLLSSLLSLLVVVVVDPDPSNLSSLLSCQVRPLQVLLVVCLVCVSPCSNLSSLSSNVSNLNNLVSNVVSCVVVVRLLSCVVNVNLVSLLNSLCVQDDPLQLDDDDLPPPVVLVVLLVCLVVPVGQLSSNLSSLLSNLCVVQPPSDDPCVVVPDDPVSLVSLLSCLQGNLLSNLSSLLSNQQDPVLVVCVPPPVPQLPDADPDDDDPSNVSSLVSLLSSLVSLLCSLPRDVVSVVSNLLLQSNLQSLLSSLVSLSS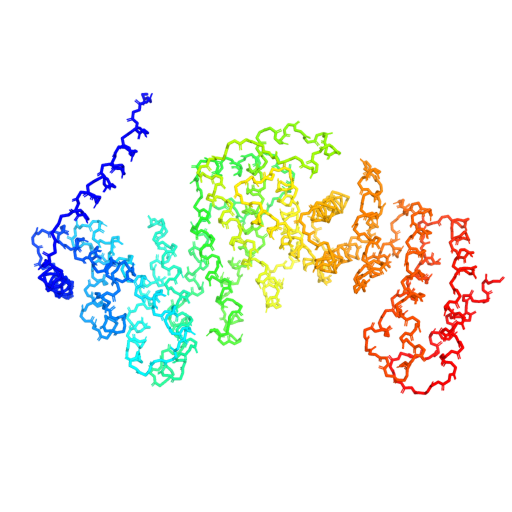HPDPPCNPSSLSSNLSSLLSNLSSLPDPSNPDHPHDDLCSSLLSLLSSLLSNLVPDVQQVCLLVSLSSLLSSLLRVLAASQDCVPHPPSNVSSLPRRLLCCLQPHLCLSSLSSLLSNLQRADQDDSHDLVSVLVNVVSNLNNCVPPPVVVCVVQVVPDDPSSVSVVVSVLSSLVSLVVGPHDDPVSSVVSLVSCVVRVVVLVVCQVVLVPDDDDPDPSCVSNVSSVVSVVVD

Organism: NCBI:txid59628

Secondary structure (DSSP, 8-state):
----SSSHHHHHHHHHHHHHHHHHSS-SS-HHHHHHHHHHHHHHHHHHHHHTTTS---S-THHHHHHHHHHHHHHTTS-TT----HHHHHH-HHHHHHHHHHHHHGGG-HHHHHHHHHHHHHHHHHHHHHHHH---GGGHHHHHHHHHHHHHHHHHHTT-GGGTTHHHHHHHHHHHHHHHHHHTHHHHHHTT-TTHHHHTTHHHHHHHHHHHTS-GGGGS---TT-HHHHHHHHHHHHTT-S-HHHHHHHHHHHHHHHHSTTS-TTTGGGS-HHHHHHHHHIIIIIHHHHHHHHHHHSS-HHHHTTTT--TTTSS----PPPPHHHHHHHHHHHHHHHHHHHHHHH-HHHHHTT--HHHHHHHHHHHHHHHHHS--SS-HHHHHHHHHHHHHHHHHHTT-GGGTT---S-HHHHHHHHHHHHHHHHTTS-HHHHHHHHHHHHHHHHHHHT--TT--TT-HHHHHHIIIIIIHHHHHHS--HHHHHHHHHHHS----S----HHHHHHHHHHHHHHIIIIIHHHHHHHGGG--HHHHHHHHHHHHHHHHHHH-SSS-HHHHHHHHHHHHHH-HHHHHHHHHHTS---SSS-HHHHHHHHHHHHHT-

Radius of gyration: 30.44 Å; chains: 1; bounding box: 90×62×74 Å

pLDDT: mean 74.85, std 17.39, range [28.52, 95.38]